Protein AF-0000000074169440 (afdb_homodimer)

Organism: Brucella melitensis biotype 1 (strain ATCC 23456 / CCUG 17765 / NCTC 10094 / 16M) (NCBI:txid224914)

Sequence (564 aa):
MTNGLTTGQVPNDSRHARQLVRRQQIAETVMAEGSMRIEDLTERFGISLMTAHRDVDELVSRGLFRKSRGIVSAAPTSLIEASDLYRVTRQSEEKKLIAEAAMQFVEPGQAIFFDDSTTVLQMVPHLPGKGPLTVITNSLILMNEVRDMKDVTLLGLGGQLYNWCNAFVGGMTIHEIRRLRADVAFISIAAITDDLLFHQSPEMVETKRAMLDCAARRILLADHTKFERRALHNFGALSDFDVVIVDEKTPFAHIERMQAQGINVVVARASEKVDVIPARRRMTNGLTTGQVPNDSRHARQLVRRQQIAETVMAEGSMRIEDLTERFGISLMTAHRDVDELVSRGLFRKSRGIVSAAPTSLIEASDLYRVTRQSEEKKLIAEAAMQFVEPGQAIFFDDSTTVLQMVPHLPGKGPLTVITNSLILMNEVRDMKDVTLLGLGGQLYNWCNAFVGGMTIHEIRRLRADVAFISIAAITDDLLFHQSPEMVETKRAMLDCAARRILLADHTKFERRALHNFGALSDFDVVIVDEKTPFAHIERMQAQGINVVVARASEKVDVIPARRR

InterPro domains:
  IPR001034 DeoR-type HTH domain [PF08220] (22-71)
  IPR001034 DeoR-type HTH domain [PS51000] (19-74)
  IPR001034 DeoR-type HTH domain [SM00420] (22-74)
  IPR014036 DeoR-like transcriptional repressor, C-terminal sensor domain [PF00455] (91-248)
  IPR018356 Transcription regulator, HTH DeoR-type, conserved site [PS00894] (22-56)
  IPR036390 Winged helix DNA-binding domain superfamily [SSF46785] (22-79)
  IPR037171 NagB/RpiA transferase-like [SSF100950] (91-249)
  IPR050313 Carbohydrate Metabolism HTH-type Transcriptional Regulators [PTHR30363] (21-267)

Solvent-accessible surface area (backbone atoms only — not comparable to full-atom values): 29515 Å² total; per-residue (Å²): 136,82,80,75,76,73,78,72,78,67,52,73,63,55,54,52,49,54,49,52,55,49,48,51,52,50,49,53,50,35,56,73,63,45,52,43,51,49,70,56,49,18,70,74,67,72,45,51,65,69,55,38,50,50,48,50,50,49,39,32,57,27,27,45,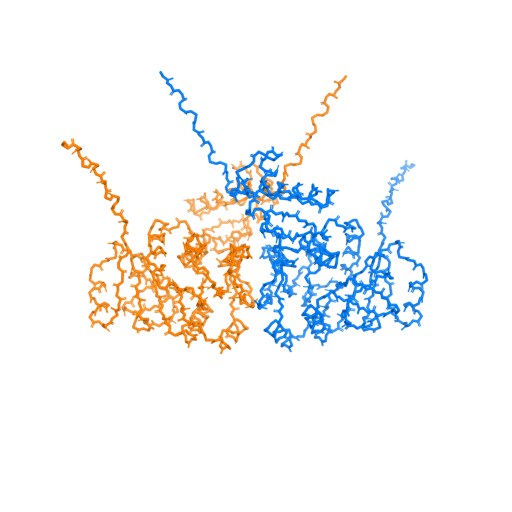31,39,78,53,94,64,30,37,28,51,32,59,64,69,44,30,70,57,8,40,80,61,42,54,71,50,64,46,68,46,29,41,37,29,21,56,56,52,49,79,76,63,54,61,71,34,35,33,38,39,46,58,38,62,44,51,52,46,32,58,86,66,47,73,87,45,47,44,32,35,44,30,32,31,15,53,62,57,48,66,72,46,64,81,41,73,55,49,45,43,34,41,42,18,20,42,54,38,58,26,50,39,24,32,36,46,72,60,22,38,53,57,40,70,74,44,77,28,52,30,22,43,37,56,71,63,12,25,44,95,65,27,32,17,25,78,43,62,54,56,32,54,41,53,45,38,46,50,76,25,25,76,36,32,34,37,48,43,51,45,78,22,54,79,28,85,49,76,30,76,56,48,45,61,82,75,29,59,32,40,34,26,25,75,77,38,57,61,69,60,53,52,53,42,44,73,72,69,34,45,71,44,71,24,64,81,76,71,74,71,74,72,67,71,74,73,82,125,136,82,79,74,78,74,79,71,78,67,52,73,64,55,52,53,50,53,50,50,54,50,47,50,52,49,50,53,50,34,56,72,61,44,51,42,52,50,70,55,48,19,71,74,65,72,45,52,66,69,54,39,51,51,49,49,51,50,38,31,56,28,28,46,33,38,79,54,95,64,29,35,27,51,33,58,66,69,44,30,70,56,7,40,80,60,41,54,71,50,64,46,66,48,30,41,37,31,21,58,54,53,49,80,75,64,54,60,70,35,33,33,38,40,46,58,36,61,47,53,52,46,32,57,86,65,47,72,86,44,47,44,31,34,44,31,33,30,15,53,63,56,48,67,70,44,62,79,42,75,56,47,45,43,34,39,42,18,19,41,56,39,59,26,50,39,24,31,38,46,71,60,23,37,53,56,40,69,74,43,78,27,52,32,23,42,37,58,70,64,11,26,44,95,64,26,31,17,25,77,42,62,53,56,32,53,43,53,43,38,45,51,75,25,24,74,36,31,36,38,48,44,50,45,79,23,54,81,29,83,49,78,29,75,55,49,43,61,82,76,30,59,30,41,34,25,26,76,76,38,59,61,69,60,53,52,52,40,44,74,70,68,36,45,72,45,71,22,64,82,77,72,76,71,74,72,70,73,75,72,80,125

pLDDT: mean 90.1, std 16.96, range [24.36, 98.94]

Foldseek 3Di:
DPPPPPPPPPPPVNVVVVLVVLLVVVLVVQAVVFKDFLVVSCVVVVHDSVSSVVSLVLCVLLQQWDDDPRMIGGHPPQSLLLAQVNPLPPPVVFLLLLLVVCCVVQAEPFEEEQELHSSSLSVLVVCAPRYLYEYEYQAPVSCVSCVPHPNYHYDYQDADARNNRRGHWDDSSLVVLLVAAGAEYEDEAQAAEPQWTAGQDPRSLSNVLSNLVRYPAYEYEYEQVRYPDDHDGTNGGNLSHQEYEYEPPHDPVVVVVCVVSVHHYHYRDDPPPPPPPPPPPD/DPPPPPPPPPPPVNVVVVLVVLLVVVLVVQAVVFKDQLVVSCVVVVHDSVSSVVSLVLCVLLQQWDDDPRMIGGHPPQSLLLAQVNPLPPPVVFLLLLLVVCCVVQAEPFEEEQELHSSSLSVLVVCAPRYLYEYEYQAPVSCVSCVPHPNYHYDYQDADARNNRRGHWDDSSLVVLLVAAGAEYEDEARAADPQWTAGQDPRSLSNVLSNLVRYPAYEYEYEQVRYPDDHDGTNGGNLSHQEYEYEPPHDPVVVVVCVVSVHHYHYRDDPPPPPPPPPPDD

Structure (mmCIF, N/CA/C/O backbone):
data_AF-0000000074169440-model_v1
#
loop_
_entity.id
_entity.type
_entity.pdbx_description
1 polymer 'Transcriptional regulator, deor family'
#
loop_
_atom_site.group_PDB
_atom_site.id
_atom_site.type_symbol
_atom_site.label_atom_id
_atom_site.label_alt_id
_atom_site.label_comp_id
_atom_site.label_asym_id
_atom_site.label_entity_id
_atom_site.label_seq_id
_atom_site.pdbx_PDB_ins_code
_atom_site.Cartn_x
_atom_site.Cartn_y
_atom_site.Cartn_z
_atom_site.occupancy
_atom_site.B_iso_or_equiv
_atom_site.auth_seq_id
_atom_site.auth_comp_id
_atom_site.auth_asym_id
_atom_site.auth_atom_id
_atom_site.pdbx_PDB_model_num
ATOM 1 N N . MET A 1 1 ? -3.312 -0.17 50.781 1 24.36 1 MET A N 1
ATOM 2 C CA . MET A 1 1 ? -2.244 -0.038 49.781 1 24.36 1 MET A CA 1
ATOM 3 C C . MET A 1 1 ? -2.584 -0.803 48.5 1 24.36 1 MET A C 1
ATOM 5 O O . MET A 1 1 ? -2.318 -2.002 48.406 1 24.36 1 MET A O 1
ATOM 9 N N . THR A 1 2 ? -3.754 -0.573 47.875 1 25.72 2 THR A N 1
ATOM 10 C CA . THR A 1 2 ? -4.434 -1.277 46.812 1 25.72 2 THR A CA 1
ATOM 11 C C . THR A 1 2 ? -3.643 -1.163 45.5 1 25.72 2 THR A C 1
ATOM 13 O O . THR A 1 2 ? -3.328 -0.058 45.062 1 25.72 2 THR A O 1
ATOM 16 N N . ASN A 1 3 ? -2.672 -2.115 45.25 1 27.22 3 ASN A N 1
ATOM 17 C CA . ASN A 1 3 ? -1.833 -2.289 44.062 1 27.22 3 ASN A CA 1
ATOM 18 C C . ASN A 1 3 ? -2.656 -2.246 42.781 1 27.22 3 ASN A C 1
ATOM 20 O O . ASN A 1 3 ? -3.477 -3.133 42.531 1 27.22 3 ASN A O 1
ATOM 24 N N . GLY A 1 4 ? -3.137 -1.075 42.375 1 28.36 4 GLY A N 1
ATOM 25 C CA . GLY A 1 4 ? -3.854 -0.877 41.125 1 28.36 4 GLY A CA 1
ATOM 26 C C . GLY A 1 4 ? -3.141 -1.479 39.906 1 28.36 4 GLY A C 1
ATOM 27 O O . GLY A 1 4 ? -1.995 -1.128 39.625 1 28.36 4 GLY A O 1
ATOM 28 N N . LEU A 1 5 ? -3.395 -2.771 39.531 1 27.16 5 LEU A N 1
ATOM 29 C CA . LEU A 1 5 ? -2.961 -3.512 38.344 1 27.16 5 LEU A CA 1
ATOM 30 C C . LEU A 1 5 ? -3.088 -2.654 37.094 1 27.16 5 LEU A C 1
ATOM 32 O O . LEU A 1 5 ? -4.164 -2.129 36.812 1 27.16 5 LEU A O 1
ATOM 36 N N . THR A 1 6 ? -2.031 -1.943 36.75 1 29.77 6 THR A N 1
ATOM 37 C CA . THR A 1 6 ? -1.865 -1.216 35.5 1 29.77 6 THR A CA 1
ATOM 38 C C . THR A 1 6 ? -2.264 -2.086 34.312 1 29.77 6 THR A C 1
ATOM 40 O O . THR A 1 6 ? -1.743 -3.191 34.156 1 29.77 6 THR A O 1
ATOM 43 N N . THR A 1 7 ? -3.529 -2.164 33.969 1 32.78 7 THR A N 1
ATOM 44 C CA . THR A 1 7 ? -4.004 -2.748 32.719 1 32.78 7 THR A CA 1
ATOM 45 C C . THR A 1 7 ? -3.029 -2.451 31.578 1 32.78 7 THR A C 1
ATOM 47 O O . THR A 1 7 ? -2.818 -1.291 31.219 1 32.78 7 THR A O 1
ATOM 50 N N . GLY A 1 8 ? -1.99 -3.143 31.438 1 31.5 8 GLY A N 1
ATOM 51 C CA . GLY A 1 8 ? -0.994 -3.1 30.375 1 31.5 8 GLY A CA 1
ATOM 52 C C . GLY A 1 8 ? -1.598 -2.943 29 1 31.5 8 GLY A C 1
ATOM 53 O O . GLY A 1 8 ? -2.48 -3.711 28.609 1 31.5 8 GLY A O 1
ATOM 54 N N . GLN A 1 9 ? -1.686 -1.794 28.453 1 32.81 9 GLN A N 1
ATOM 55 C CA . GLN A 1 9 ? -1.985 -1.507 27.062 1 32.81 9 GLN A CA 1
ATOM 56 C C . GLN A 1 9 ? -1.269 -2.484 26.125 1 32.81 9 GLN A C 1
ATOM 58 O O . GLN A 1 9 ? -0.037 -2.508 26.078 1 32.81 9 GLN A O 1
ATOM 63 N N . VAL A 1 10 ? -1.745 -3.609 25.922 1 41.59 10 VAL A N 1
ATOM 64 C CA . VAL A 1 10 ? -1.268 -4.52 24.891 1 41.59 10 VAL A CA 1
ATOM 65 C C . VAL A 1 10 ? -0.958 -3.738 23.625 1 41.59 10 VAL A C 1
ATOM 67 O O . VAL A 1 10 ? -1.789 -2.963 23.141 1 41.59 10 VAL A O 1
ATOM 70 N N . PRO A 1 11 ? 0.157 -3.695 23.188 1 45.38 11 PRO A N 1
ATOM 71 C CA . PRO A 1 11 ? 0.513 -2.922 22 1 45.38 11 PRO A CA 1
ATOM 72 C C . PRO A 1 11 ? -0.403 -3.211 20.812 1 45.38 11 PRO A C 1
ATOM 74 O O . PRO A 1 11 ? -0.926 -4.32 20.688 1 45.38 11 PRO A O 1
ATOM 77 N N . ASN A 1 12 ? -0.949 -2.178 20.125 1 50.19 12 ASN A N 1
ATOM 78 C CA . ASN A 1 12 ? -1.787 -2.201 18.938 1 50.19 12 ASN A CA 1
ATOM 79 C C . ASN A 1 12 ? -1.446 -3.383 18.031 1 50.19 12 ASN A C 1
ATOM 81 O O . ASN A 1 12 ? -2.34 -4.012 17.469 1 50.19 12 ASN A O 1
ATOM 85 N N . ASP A 1 13 ? -0.15 -3.742 18.125 1 53.09 13 ASP A N 1
ATOM 86 C CA . ASP A 1 13 ? 0.312 -4.852 17.297 1 53.09 13 ASP A CA 1
ATOM 87 C C . ASP A 1 13 ? -0.168 -6.191 17.859 1 53.09 13 ASP A C 1
ATOM 89 O O . ASP A 1 13 ? -0.561 -7.078 17.094 1 53.09 13 ASP A O 1
ATOM 93 N N . SER A 1 14 ? -0.195 -6.32 19.156 1 60.66 14 SER A N 1
ATOM 94 C CA . SER A 1 14 ? -0.654 -7.559 19.766 1 60.66 14 SER A CA 1
ATOM 95 C C . SER A 1 14 ? -2.154 -7.75 19.578 1 60.66 14 SER A C 1
ATOM 97 O O . SER A 1 14 ? -2.615 -8.859 19.312 1 60.66 14 SER A O 1
ATOM 99 N N . ARG A 1 15 ? -2.848 -6.691 19.609 1 65 15 ARG A N 1
ATOM 100 C CA . ARG A 1 15 ? -4.289 -6.734 19.391 1 65 15 ARG A CA 1
ATOM 101 C C . ARG A 1 15 ? -4.621 -7.137 17.969 1 65 15 ARG A C 1
ATOM 103 O O . ARG A 1 15 ? -5.516 -7.953 17.734 1 65 15 ARG A O 1
ATOM 110 N N . HIS A 1 16 ? -3.848 -6.574 17.047 1 70 16 HIS A N 1
ATOM 111 C CA . HIS A 1 16 ? -4.047 -6.898 15.641 1 70 16 HIS A CA 1
ATOM 112 C C . HIS A 1 16 ? -3.734 -8.367 15.367 1 70 16 HIS A C 1
ATOM 114 O O . HIS A 1 16 ? -4.457 -9.031 14.609 1 70 16 HIS A O 1
ATOM 120 N N . ALA A 1 17 ? -2.758 -8.797 16.062 1 69.25 17 ALA A N 1
ATOM 121 C CA . ALA A 1 17 ? -2.387 -10.195 15.898 1 69.25 17 ALA A CA 1
ATOM 122 C C . ALA A 1 17 ? -3.465 -11.125 16.453 1 69.25 17 ALA A C 1
ATOM 124 O O . ALA A 1 17 ? -3.805 -12.133 15.844 1 69.25 17 ALA A O 1
ATOM 125 N N . ARG A 1 18 ? -3.98 -10.82 17.594 1 74.75 18 ARG A N 1
ATOM 126 C CA . ARG A 1 18 ? -5.035 -11.625 18.203 1 74.75 18 ARG A CA 1
ATOM 127 C C . ARG A 1 18 ? -6.293 -11.617 17.344 1 74.75 18 ARG A C 1
ATOM 129 O O . ARG A 1 18 ? -6.961 -12.648 17.203 1 74.75 18 ARG A O 1
ATOM 136 N N . GLN A 1 19 ? -6.504 -10.555 16.734 1 85.88 19 GLN A N 1
ATOM 137 C CA . GLN A 1 19 ? -7.652 -10.414 15.844 1 85.88 19 GLN A CA 1
ATOM 138 C C . GLN A 1 19 ? -7.5 -11.289 14.602 1 85.88 19 GLN A C 1
ATOM 140 O O . GLN A 1 19 ? -8.453 -11.953 14.188 1 85.88 19 GLN A O 1
ATOM 145 N N . LEU A 1 20 ? -6.324 -11.359 14.133 1 82.19 20 LEU A N 1
ATOM 146 C CA . LEU A 1 20 ? -6.059 -12.148 12.938 1 82.19 20 LEU A CA 1
ATOM 147 C C . LEU A 1 20 ? -6.219 -13.641 13.227 1 82.19 20 LEU A C 1
ATOM 149 O O . LEU A 1 20 ? -6.812 -14.367 12.43 1 82.19 20 LEU A O 1
ATOM 153 N N . VAL A 1 21 ? -5.664 -14.062 14.32 1 83.88 21 VAL A N 1
ATOM 154 C CA . VAL A 1 21 ? -5.777 -15.461 14.719 1 83.88 21 VAL A CA 1
ATOM 155 C C . VAL A 1 21 ? -7.246 -15.828 14.914 1 83.88 21 VAL A C 1
ATOM 157 O O . VAL A 1 21 ? -7.703 -16.875 14.453 1 83.88 21 VAL A O 1
ATOM 160 N N . ARG A 1 22 ? -7.969 -15 15.57 1 89.62 22 ARG A N 1
ATOM 161 C CA . ARG A 1 22 ? -9.391 -15.234 15.805 1 89.62 22 ARG A CA 1
ATOM 162 C C . ARG A 1 22 ? -10.156 -15.336 14.492 1 89.62 22 ARG A C 1
ATOM 164 O O . ARG A 1 22 ? -10.969 -16.234 14.305 1 89.62 22 ARG A O 1
ATOM 171 N N . ARG A 1 23 ? -9.891 -14.461 13.602 1 90.19 23 ARG A N 1
ATOM 172 C CA . ARG A 1 23 ? -10.57 -14.469 12.312 1 90.19 23 ARG A CA 1
ATOM 173 C C . ARG A 1 23 ? -10.273 -15.75 11.539 1 90.19 23 ARG A C 1
ATOM 175 O O . ARG A 1 23 ? -11.156 -16.312 10.891 1 90.19 23 ARG A O 1
ATOM 182 N N . GLN A 1 24 ? -9.086 -16.172 11.648 1 86.81 24 GLN A N 1
ATOM 183 C CA . GLN A 1 24 ? -8.719 -17.438 11.008 1 86.81 24 GLN A CA 1
ATOM 184 C C . GLN A 1 24 ? -9.492 -18.594 11.617 1 86.81 24 GLN A C 1
ATOM 186 O O . GLN A 1 24 ? -9.969 -19.484 10.891 1 86.81 24 GLN A O 1
ATOM 191 N N . GLN A 1 25 ? -9.609 -18.609 12.883 1 90 25 GLN A N 1
ATOM 192 C CA . GLN A 1 25 ? -10.352 -19.656 13.57 1 90 25 GLN A CA 1
ATOM 193 C C . GLN A 1 25 ? -11.828 -19.625 13.211 1 90 25 GLN A C 1
ATOM 195 O O . GLN A 1 25 ? -12.461 -20.656 13.008 1 90 25 GLN A O 1
ATOM 200 N N . ILE A 1 26 ? -12.312 -18.484 13.125 1 92.94 26 ILE A N 1
ATOM 201 C CA . ILE A 1 26 ? -13.711 -18.312 12.727 1 92.94 26 ILE A CA 1
ATOM 202 C C . ILE A 1 26 ? -13.914 -18.844 11.312 1 92.94 26 ILE A C 1
ATOM 204 O O . ILE A 1 26 ? -14.867 -19.594 11.055 1 92.94 26 ILE A O 1
ATOM 208 N N . ALA A 1 27 ? -13 -18.453 10.484 1 90.94 27 ALA A N 1
ATOM 209 C CA . ALA A 1 27 ? -13.078 -18.922 9.102 1 90.94 27 ALA A CA 1
ATOM 210 C C . ALA A 1 27 ? -13.078 -20.438 9.031 1 90.94 27 ALA A C 1
ATOM 212 O O . ALA A 1 27 ? -13.93 -21.031 8.367 1 90.94 27 ALA A O 1
ATOM 213 N N . GLU A 1 28 ? -12.211 -21.047 9.719 1 88.06 28 GLU A N 1
ATOM 214 C CA . GLU A 1 28 ? -12.102 -22.5 9.719 1 88.06 28 GLU A CA 1
ATOM 215 C C . GLU A 1 28 ? -13.367 -23.141 10.273 1 88.06 28 GLU A C 1
ATOM 217 O O . GLU A 1 28 ? -13.852 -24.125 9.719 1 88.06 28 GLU A O 1
ATOM 222 N N . THR A 1 29 ? -13.859 -22.625 11.297 1 90.62 29 THR A N 1
ATOM 223 C CA . THR A 1 29 ? -15.047 -23.156 11.953 1 90.62 29 THR A CA 1
ATOM 224 C C . THR A 1 29 ? -16.266 -23.094 11.031 1 90.62 29 THR A C 1
ATOM 226 O O . THR A 1 29 ? -16.969 -24.078 10.852 1 90.62 29 THR A O 1
ATOM 229 N N . VAL A 1 30 ? -16.484 -21.953 10.461 1 91.81 30 VAL A N 1
ATOM 230 C CA . VAL A 1 30 ? -17.641 -21.75 9.594 1 91.81 30 VAL A CA 1
ATOM 231 C C . VAL A 1 30 ? -17.516 -22.641 8.352 1 91.81 30 VAL A C 1
ATOM 233 O O . VAL A 1 30 ? -18.5 -23.219 7.895 1 91.81 30 VAL A O 1
ATOM 236 N N . MET A 1 31 ? -16.344 -22.703 7.824 1 87.12 31 MET A N 1
ATOM 237 C CA . MET A 1 31 ? -16.109 -23.531 6.645 1 87.12 31 MET A CA 1
ATOM 238 C C . MET A 1 31 ? -16.359 -25 6.961 1 87.12 31 MET A C 1
ATOM 240 O O . MET A 1 31 ? -16.891 -25.734 6.129 1 87.12 31 MET A O 1
ATOM 244 N N . ALA A 1 32 ? -16 -25.406 8.109 1 88.19 32 ALA A N 1
ATOM 245 C CA . ALA A 1 32 ? -16.172 -26.797 8.531 1 88.19 32 ALA A CA 1
ATOM 246 C C . ALA A 1 32 ? -17.656 -27.109 8.781 1 88.19 32 ALA A C 1
ATOM 248 O O . ALA A 1 32 ? -18.125 -28.188 8.43 1 88.19 32 ALA A O 1
ATOM 249 N N . GLU A 1 33 ? -18.359 -26.219 9.273 1 90.25 33 GLU A N 1
ATOM 250 C CA . GLU A 1 33 ? -19.75 -26.438 9.648 1 90.25 33 GLU A CA 1
ATOM 251 C C . GLU A 1 33 ? -20.703 -26.094 8.508 1 90.25 33 GLU A C 1
ATOM 253 O O . GLU A 1 33 ? -21.859 -26.5 8.508 1 90.25 33 GLU A O 1
ATOM 258 N N . GLY A 1 34 ? -20.219 -25.344 7.609 1 88 34 GLY A N 1
ATOM 259 C CA . GLY A 1 34 ? -21.016 -24.922 6.465 1 88 34 GLY A CA 1
ATOM 260 C C . GLY A 1 34 ? -21.75 -23.609 6.691 1 88 34 GLY A C 1
ATOM 261 O O . GLY A 1 34 ? -21.797 -22.766 5.801 1 88 34 GLY A O 1
ATOM 262 N N . SER A 1 35 ? -22.438 -23.5 7.82 1 92.88 35 SER A N 1
ATOM 263 C CA . SER A 1 35 ? -23.125 -22.266 8.188 1 92.88 35 SER A CA 1
ATOM 264 C C . SER A 1 35 ? -23.297 -22.156 9.695 1 92.88 35 SER A C 1
ATOM 266 O O . SER A 1 35 ? -23.203 -23.156 10.414 1 92.88 35 SER A O 1
ATOM 268 N N . MET A 1 36 ? -23.453 -20.891 10.148 1 94.12 36 MET A N 1
ATOM 269 C CA . MET A 1 36 ? -23.656 -20.641 11.57 1 94.12 36 MET A CA 1
ATOM 270 C C . MET A 1 36 ? -24.344 -19.297 11.797 1 94.12 36 MET A C 1
ATOM 272 O O . MET A 1 36 ? -24.266 -18.406 10.945 1 94.12 36 MET A O 1
ATOM 276 N N . ARG A 1 37 ? -25.094 -19.312 12.875 1 95.12 37 ARG A N 1
ATOM 277 C CA . ARG A 1 37 ? -25.594 -18 13.312 1 95.12 37 ARG A CA 1
ATOM 278 C C . ARG A 1 37 ? -24.469 -17.141 13.867 1 95.12 37 ARG A C 1
ATOM 280 O O . ARG A 1 37 ? -23.609 -17.641 14.602 1 95.12 37 ARG A O 1
ATOM 287 N N . ILE A 1 38 ? -24.453 -15.867 13.531 1 95.56 38 ILE A N 1
ATOM 288 C CA . ILE A 1 38 ? -23.406 -14.961 13.984 1 95.56 38 ILE A CA 1
ATOM 289 C C . ILE A 1 38 ? -23.406 -14.898 15.516 1 95.56 38 ILE A C 1
ATOM 291 O O . ILE A 1 38 ? -22.344 -14.82 16.141 1 95.56 38 ILE A O 1
ATOM 295 N N . GLU A 1 39 ? -24.531 -15.008 16.094 1 94.94 39 GLU A N 1
ATOM 296 C CA . GLU A 1 39 ? -24.656 -15 17.562 1 94.94 39 GLU A CA 1
ATOM 297 C C . GLU A 1 39 ? -23.906 -16.172 18.188 1 94.94 39 GLU A C 1
ATOM 299 O O . GLU A 1 39 ? -23.359 -16.047 19.281 1 94.94 39 GLU A O 1
ATOM 304 N N . ASP A 1 40 ? -23.859 -17.234 17.516 1 95.25 40 ASP A N 1
ATOM 305 C CA . ASP A 1 40 ? -23.188 -18.422 18.016 1 95.25 40 ASP A CA 1
ATOM 306 C C . ASP A 1 40 ? -21.672 -18.219 18.094 1 95.25 40 ASP A C 1
ATOM 308 O O . ASP A 1 40 ? -21 -18.875 18.891 1 95.25 40 ASP A O 1
ATOM 312 N N . LEU A 1 41 ? -21.141 -17.375 17.266 1 94.31 41 LEU A N 1
ATOM 313 C CA . LEU A 1 41 ? -19.719 -17.078 17.281 1 94.31 41 LEU A CA 1
ATOM 314 C C . LEU A 1 41 ? -19.312 -16.406 18.578 1 94.31 41 LEU A C 1
ATOM 316 O O . LEU A 1 41 ? -18.188 -16.578 19.047 1 94.31 41 LEU A O 1
ATOM 320 N N . THR A 1 42 ? -20.25 -15.625 19.172 1 94.56 42 THR A N 1
ATOM 321 C CA . THR A 1 42 ? -19.969 -14.93 20.422 1 94.56 42 THR A CA 1
ATOM 322 C C . THR A 1 42 ? -19.672 -15.93 21.531 1 94.56 42 THR A C 1
ATOM 324 O O . THR A 1 42 ? -18.703 -15.758 22.281 1 94.56 42 THR A O 1
ATOM 327 N N . GLU A 1 43 ? -20.438 -16.922 21.609 1 92.94 43 GLU A N 1
ATOM 328 C CA . GLU A 1 43 ? -20.281 -17.938 22.641 1 92.94 43 GLU A CA 1
ATOM 329 C C . GLU A 1 43 ? -19.031 -18.797 22.359 1 92.94 43 GLU A C 1
ATOM 331 O O . GLU A 1 43 ? -18.266 -19.078 23.281 1 92.94 43 GLU A O 1
ATOM 336 N N . ARG A 1 44 ? -18.812 -19.094 21.25 1 92.88 44 ARG A N 1
ATOM 337 C CA . ARG A 1 44 ? -17.766 -20.031 20.875 1 92.88 44 ARG A CA 1
ATOM 338 C C . ARG A 1 44 ? -16.391 -19.391 21.031 1 92.88 44 ARG A C 1
ATOM 340 O O . ARG A 1 44 ? -15.414 -20.062 21.375 1 92.88 44 ARG A O 1
ATOM 347 N N . PHE A 1 45 ? -16.375 -18.141 20.703 1 94.19 45 PHE A N 1
ATOM 348 C CA . PHE A 1 45 ? -15.055 -17.516 20.672 1 94.19 45 PHE A CA 1
ATOM 349 C C . PHE A 1 45 ? -14.914 -16.484 21.797 1 94.19 45 PHE A C 1
ATOM 351 O O . PHE A 1 45 ? -13.867 -15.852 21.922 1 94.19 45 PHE A O 1
ATOM 358 N N . GLY A 1 46 ? -15.891 -16.281 22.594 1 94.06 46 GLY A N 1
ATOM 359 C CA . GLY A 1 46 ? -15.836 -15.375 23.719 1 94.06 46 GLY A CA 1
ATOM 360 C C . GLY A 1 46 ? -15.656 -13.922 23.312 1 94.06 46 GLY A C 1
ATOM 361 O O . GLY A 1 46 ? -14.836 -13.211 23.891 1 94.06 46 GLY A O 1
ATOM 362 N N . ILE A 1 47 ? -16.375 -13.555 22.266 1 94.06 47 ILE A N 1
ATOM 363 C CA . ILE A 1 47 ? -16.266 -12.18 21.766 1 94.06 47 ILE A CA 1
ATOM 364 C C . ILE A 1 47 ? -17.656 -11.523 21.781 1 94.06 47 ILE A C 1
ATOM 366 O O . ILE A 1 47 ? -18.672 -12.211 21.906 1 94.06 47 ILE A O 1
ATOM 370 N N . SER A 1 48 ? -17.672 -10.195 21.75 1 94.5 48 SER A N 1
ATOM 371 C CA . SER A 1 48 ? -18.938 -9.461 21.703 1 94.5 48 SER A CA 1
ATOM 372 C C . SER A 1 48 ? -19.625 -9.648 20.344 1 94.5 48 SER A C 1
ATOM 374 O O . SER A 1 48 ? -18.984 -10.031 19.359 1 94.5 48 SER A O 1
ATOM 376 N N . LEU A 1 49 ? -20.938 -9.375 20.359 1 94.12 49 LEU A N 1
ATOM 377 C CA . LEU A 1 49 ? -21.703 -9.445 19.109 1 94.12 49 LEU A CA 1
ATOM 378 C C . LEU A 1 49 ? -21.156 -8.461 18.078 1 94.12 49 LEU A C 1
ATOM 380 O O . LEU A 1 49 ? -21.078 -8.781 16.891 1 94.12 49 LEU A O 1
ATOM 384 N N . MET A 1 50 ? -20.812 -7.324 18.516 1 92.25 50 MET A N 1
ATOM 385 C CA . MET A 1 50 ? -20.25 -6.305 17.641 1 92.25 50 MET A CA 1
ATOM 386 C C . MET A 1 50 ? -18.938 -6.785 17.016 1 92.25 50 MET A C 1
ATOM 388 O O . MET A 1 50 ? -18.734 -6.641 15.805 1 92.25 50 MET A O 1
ATOM 392 N N . THR A 1 51 ? -18.094 -7.418 17.766 1 91.88 51 THR A N 1
ATOM 393 C CA . THR A 1 51 ? -16.828 -7.961 17.266 1 91.88 51 THR A CA 1
ATOM 394 C C . THR A 1 51 ? -17.078 -9.094 16.281 1 91.88 51 THR A C 1
ATOM 396 O O . THR A 1 51 ? -16.406 -9.18 15.242 1 91.88 51 THR A O 1
ATOM 399 N N . ALA A 1 52 ? -18.031 -9.891 16.625 1 94.25 52 ALA A N 1
ATOM 400 C CA . ALA A 1 52 ? -18.391 -10.992 15.734 1 94.25 52 ALA A CA 1
ATOM 401 C C . ALA A 1 52 ? -18.828 -10.477 14.375 1 94.25 52 ALA A C 1
ATOM 403 O O . ALA A 1 52 ? -18.375 -10.969 13.336 1 94.25 52 ALA A O 1
ATOM 404 N N . HIS A 1 53 ? -19.688 -9.5 14.391 1 92.75 53 HIS A N 1
ATOM 405 C CA . HIS A 1 53 ? -20.156 -8.914 13.141 1 92.75 53 HIS A CA 1
ATOM 406 C C . HIS A 1 53 ? -19.016 -8.305 12.359 1 92.75 53 HIS A C 1
ATOM 408 O O . HIS A 1 53 ? -18.938 -8.461 11.133 1 92.75 53 HIS A O 1
ATOM 414 N N . ARG A 1 54 ? -18.141 -7.703 13.008 1 89.75 54 ARG A N 1
ATOM 415 C CA . ARG A 1 54 ? -17 -7.07 12.352 1 89.75 54 ARG A CA 1
ATOM 416 C C . ARG A 1 54 ? -16.094 -8.109 11.695 1 89.75 54 ARG A C 1
ATOM 418 O O . ARG A 1 54 ? -15.656 -7.934 10.562 1 89.75 54 ARG A O 1
ATOM 425 N N . ASP A 1 55 ? -15.836 -9.094 12.469 1 92.25 55 ASP A N 1
ATOM 426 C CA . ASP A 1 55 ? -14.992 -10.164 11.938 1 92.25 55 ASP A CA 1
ATOM 427 C C . ASP A 1 55 ? -15.648 -10.836 10.734 1 92.25 55 ASP A C 1
ATOM 429 O O . ASP A 1 55 ? -14.992 -11.086 9.727 1 92.25 55 ASP A O 1
ATOM 433 N N . VAL A 1 56 ? -16.875 -11.07 10.875 1 93.06 56 VAL A N 1
ATOM 434 C CA . VAL A 1 56 ? -17.625 -11.711 9.789 1 93.06 56 VAL A CA 1
ATOM 435 C C . VAL A 1 56 ? -17.609 -10.805 8.562 1 93.06 56 VAL A C 1
ATOM 437 O O . VAL A 1 56 ? -17.375 -11.266 7.441 1 93.06 56 VAL A O 1
ATOM 440 N N . ASP A 1 57 ? -17.859 -9.555 8.805 1 91.88 57 ASP A N 1
ATOM 441 C CA . ASP A 1 57 ? -17.875 -8.602 7.695 1 91.88 57 ASP A CA 1
ATOM 442 C C . ASP A 1 57 ? -16.516 -8.578 6.984 1 91.88 57 ASP A C 1
ATOM 444 O O . ASP A 1 57 ? -16.453 -8.477 5.758 1 91.88 57 ASP A O 1
ATOM 448 N N . GLU A 1 58 ? -15.523 -8.672 7.723 1 90.88 58 GLU A N 1
ATOM 449 C CA . GLU A 1 58 ? -14.18 -8.734 7.148 1 90.88 58 GLU A CA 1
ATOM 450 C C . GLU A 1 58 ? -14.008 -9.977 6.281 1 90.88 58 GLU A C 1
ATOM 452 O O . GLU A 1 58 ? -13.516 -9.891 5.156 1 90.88 58 GLU A O 1
ATOM 457 N N . LEU A 1 59 ? -14.414 -11.039 6.742 1 92.56 59 LEU A N 1
ATOM 458 C CA . LEU A 1 59 ? -14.25 -12.305 6.023 1 92.56 59 LEU A CA 1
ATOM 459 C C . LEU A 1 59 ? -15.172 -12.352 4.809 1 92.56 59 LEU A C 1
ATOM 461 O O . LEU A 1 59 ? -14.836 -12.992 3.803 1 92.56 59 LEU A O 1
ATOM 465 N N . VAL A 1 60 ? -16.281 -11.625 4.883 1 91.38 60 VAL A N 1
ATOM 466 C CA . VAL A 1 60 ? -17.141 -11.461 3.717 1 91.38 60 VAL A CA 1
ATOM 467 C C . VAL A 1 60 ? -16.422 -10.617 2.662 1 91.38 60 VAL A C 1
ATOM 469 O O . VAL A 1 60 ? -16.391 -10.984 1.487 1 91.38 60 VAL A O 1
ATOM 472 N N . SER A 1 61 ? -15.812 -9.586 3.115 1 90.38 61 SER A N 1
ATOM 473 C CA . SER A 1 61 ? -15.117 -8.688 2.191 1 90.38 61 SER A CA 1
ATOM 474 C C . SER A 1 61 ? -13.945 -9.391 1.521 1 90.38 61 SER A C 1
ATOM 476 O O . SER A 1 61 ? -13.547 -9.031 0.409 1 90.38 61 SER A O 1
ATOM 478 N N . ARG A 1 62 ? -13.469 -10.406 2.145 1 91.62 62 ARG A N 1
ATOM 479 C CA . ARG A 1 62 ? -12.32 -11.156 1.628 1 91.62 62 ARG A CA 1
ATOM 480 C C . ARG A 1 62 ? -12.781 -12.305 0.736 1 91.62 62 ARG A C 1
ATOM 482 O O . ARG A 1 62 ? -11.961 -13.078 0.245 1 91.62 62 ARG A O 1
ATOM 489 N N . GLY A 1 63 ? -14.055 -12.477 0.664 1 90.94 63 GLY A N 1
ATOM 490 C CA . GLY A 1 63 ? -14.609 -13.445 -0.272 1 90.94 63 GLY A CA 1
ATOM 491 C C . GLY A 1 63 ? -14.773 -14.828 0.328 1 90.94 63 GLY A C 1
ATOM 492 O O . GLY A 1 63 ? -15.047 -15.789 -0.391 1 90.94 63 GLY A O 1
ATOM 493 N N . LEU A 1 64 ? -14.734 -14.945 1.628 1 92.12 64 LEU A N 1
ATOM 494 C CA . LEU A 1 64 ? -14.758 -16.266 2.252 1 92.12 64 LEU A CA 1
ATOM 495 C C . LEU A 1 64 ? -16.172 -16.625 2.715 1 92.12 64 LEU A C 1
ATOM 497 O O . LEU A 1 64 ? -16.531 -17.797 2.773 1 92.12 64 LEU A O 1
ATOM 501 N N . PHE A 1 65 ? -16.906 -15.539 3.055 1 93.38 65 PHE A N 1
ATOM 502 C CA . PHE A 1 65 ? -18.219 -15.781 3.662 1 93.38 65 PHE A CA 1
ATOM 503 C C . PHE A 1 65 ? -19.312 -15.039 2.906 1 93.38 65 PHE A C 1
ATOM 505 O O . PHE A 1 65 ? -19.031 -14.109 2.146 1 93.38 65 PHE A O 1
ATOM 512 N N . ARG A 1 66 ? -20.422 -15.523 3.098 1 93.19 66 ARG A N 1
ATOM 513 C CA . ARG A 1 66 ? -21.656 -14.797 2.807 1 93.19 66 ARG A CA 1
ATOM 514 C C . ARG A 1 66 ? -22.469 -14.586 4.074 1 93.19 66 ARG A C 1
ATOM 516 O O . ARG A 1 66 ? -22.516 -15.453 4.945 1 93.19 66 ARG A O 1
ATOM 523 N N . LYS A 1 67 ? -23.016 -13.398 4.125 1 92.69 67 LYS A N 1
ATOM 524 C CA . LYS A 1 67 ? -23.828 -13.023 5.285 1 92.69 67 LYS A CA 1
ATOM 525 C C . LYS A 1 67 ? -25.266 -12.727 4.883 1 92.69 67 LYS A C 1
ATOM 527 O O . LYS A 1 67 ? -25.516 -12.008 3.914 1 92.69 67 LYS A O 1
ATOM 532 N N . SER A 1 68 ? -26.219 -13.438 5.516 1 91.62 68 SER A N 1
ATOM 533 C CA . SER A 1 68 ? -27.625 -13.195 5.27 1 91.62 68 SER A CA 1
ATOM 534 C C . SER A 1 68 ? -28.453 -13.367 6.543 1 91.62 68 SER A C 1
ATOM 536 O O . SER A 1 68 ? -28.453 -14.445 7.141 1 91.62 68 SER A O 1
ATOM 538 N N . ARG A 1 69 ? -29.172 -12.336 6.926 1 91.94 69 ARG A N 1
ATOM 539 C CA . ARG A 1 69 ? -30.141 -12.383 8.023 1 91.94 69 ARG A CA 1
ATOM 540 C C . ARG A 1 69 ? -29.516 -12.992 9.273 1 91.94 69 ARG A C 1
ATOM 542 O O . ARG A 1 69 ? -30.062 -13.93 9.852 1 91.94 69 ARG A O 1
ATOM 549 N N . GLY A 1 70 ? -28.344 -12.562 9.625 1 92.25 70 GLY A N 1
ATOM 550 C CA . GLY A 1 70 ? -27.703 -12.961 10.867 1 92.25 70 GLY A CA 1
ATOM 551 C C . GLY A 1 70 ? -26.984 -14.297 10.766 1 92.25 70 GLY A C 1
ATOM 552 O O . GLY A 1 70 ? -26.391 -14.766 11.742 1 92.25 70 GLY A O 1
ATOM 553 N N . ILE A 1 71 ? -27.094 -14.914 9.57 1 94.31 71 ILE A N 1
ATOM 554 C CA . ILE A 1 71 ? -26.438 -16.188 9.328 1 94.31 71 ILE A CA 1
ATOM 555 C C . ILE A 1 71 ? -25.219 -15.984 8.43 1 94.31 71 ILE A C 1
ATOM 557 O O . ILE A 1 71 ? -25.266 -15.188 7.492 1 94.31 71 ILE A O 1
ATOM 561 N N . VAL A 1 72 ? -24.141 -16.688 8.789 1 95.5 72 VAL A N 1
ATOM 562 C CA . VAL A 1 72 ? -22.938 -16.672 7.969 1 95.5 72 VAL A CA 1
ATOM 563 C C . VAL A 1 72 ? -22.672 -18.062 7.398 1 95.5 72 VAL A C 1
ATOM 565 O O . VAL A 1 72 ? -22.859 -19.062 8.086 1 95.5 72 VAL A O 1
ATOM 568 N N . SER A 1 73 ? -22.344 -18.094 6.137 1 94.38 73 SER A N 1
ATOM 569 C CA . SER A 1 73 ? -22.016 -19.328 5.461 1 94.38 73 SER A CA 1
ATOM 570 C C . SER A 1 73 ? -20.797 -19.172 4.551 1 94.38 73 SER A C 1
ATOM 572 O O . SER A 1 73 ? -20.375 -18.047 4.27 1 94.38 73 SER A O 1
ATOM 574 N N . ALA A 1 74 ? -20.219 -20.312 4.195 1 91.06 74 ALA A N 1
ATOM 575 C CA . ALA A 1 74 ? -19.125 -20.266 3.236 1 91.06 74 ALA A CA 1
ATOM 576 C C . ALA A 1 74 ? -19.578 -19.688 1.901 1 91.06 74 ALA A C 1
ATOM 578 O O . ALA A 1 74 ? -20.688 -19.969 1.447 1 91.06 74 ALA A O 1
ATOM 579 N N . ALA A 1 75 ? -18.781 -18.844 1.334 1 90.44 75 ALA A N 1
ATOM 580 C CA . ALA A 1 75 ? -19.031 -18.328 -0.008 1 90.44 75 ALA A CA 1
ATOM 581 C C . ALA A 1 75 ? -18.922 -19.438 -1.05 1 90.44 75 ALA A C 1
ATOM 583 O O . ALA A 1 75 ? -18.484 -20.531 -0.745 1 90.44 75 ALA A O 1
ATOM 584 N N . PRO A 1 76 ? -19.453 -19.141 -2.252 1 86.38 76 PRO A N 1
ATOM 585 C CA . PRO A 1 76 ? -19.219 -20.109 -3.336 1 86.38 76 PRO A CA 1
ATOM 586 C C . PRO A 1 76 ? -17.734 -20.406 -3.557 1 86.38 76 PRO A C 1
ATOM 588 O O . PRO A 1 76 ? -16.891 -19.531 -3.367 1 86.38 76 PRO A O 1
ATOM 591 N N . THR A 1 77 ? -17.5 -21.594 -3.975 1 85.94 77 THR A N 1
ATOM 592 C CA . THR A 1 77 ? -16.141 -22.125 -4.105 1 85.94 77 THR A CA 1
ATOM 593 C C . THR A 1 77 ? -15.281 -21.203 -4.973 1 85.94 77 THR A C 1
ATOM 595 O O . THR A 1 77 ? -14.117 -20.953 -4.656 1 85.94 77 THR A O 1
ATOM 598 N N . SER A 1 78 ? -15.828 -20.688 -5.992 1 87.44 78 SER A N 1
ATOM 599 C CA . SER A 1 78 ? -15.07 -19.844 -6.906 1 87.44 78 SER A CA 1
ATOM 600 C C . SER A 1 78 ? -14.562 -18.594 -6.203 1 87.44 78 SER A C 1
ATOM 602 O O . SER A 1 78 ? -13.438 -18.141 -6.445 1 87.44 78 SER A O 1
ATOM 604 N N . LEU A 1 79 ? -15.359 -18.016 -5.363 1 86.94 79 LEU A N 1
ATOM 605 C CA . LEU A 1 79 ? -14.969 -16.828 -4.609 1 86.94 79 LEU A CA 1
ATOM 606 C C . LEU A 1 79 ? -13.922 -17.172 -3.555 1 86.94 79 LEU A C 1
ATOM 608 O O . LEU A 1 79 ? -12.945 -16.438 -3.389 1 86.94 79 LEU A O 1
ATOM 612 N N . ILE A 1 80 ? -14.172 -18.25 -2.945 1 87.44 80 ILE A N 1
ATOM 613 C CA . ILE A 1 80 ? -13.227 -18.688 -1.924 1 87.44 80 ILE A CA 1
ATOM 614 C C . ILE A 1 80 ? -11.859 -18.922 -2.557 1 87.44 80 ILE A C 1
ATOM 616 O O . ILE A 1 80 ? -10.844 -18.469 -2.033 1 87.44 80 ILE A O 1
ATOM 620 N N . GLU A 1 81 ? -11.852 -19.516 -3.639 1 89.56 81 GLU A N 1
ATOM 621 C CA . GLU A 1 81 ? -10.609 -19.859 -4.328 1 89.56 81 GLU A CA 1
ATOM 622 C C . GLU A 1 81 ? -9.906 -18.609 -4.855 1 89.56 81 GLU A C 1
ATOM 624 O O . GLU A 1 81 ? -8.703 -18.641 -5.125 1 89.56 81 GLU A O 1
ATOM 629 N N . ALA A 1 82 ? -10.625 -17.578 -4.957 1 90.31 82 ALA A N 1
ATOM 630 C CA . ALA A 1 82 ? -10.047 -16.312 -5.422 1 90.31 82 ALA A CA 1
ATOM 631 C C . ALA A 1 82 ? -9.391 -15.555 -4.27 1 90.31 82 ALA A C 1
ATOM 633 O O . ALA A 1 82 ? -8.531 -14.703 -4.492 1 90.31 82 ALA A O 1
ATOM 634 N N . SER A 1 83 ? -9.781 -15.852 -3.061 1 92.56 83 SER A N 1
ATOM 635 C CA . SER A 1 83 ? -9.328 -15.125 -1.882 1 92.56 83 SER A CA 1
ATOM 636 C C . SER A 1 83 ? -7.859 -15.406 -1.591 1 92.56 83 SER A C 1
ATOM 638 O O . SER A 1 83 ? -7.457 -16.562 -1.47 1 92.56 83 SER A O 1
ATOM 640 N N . ASP A 1 84 ? -7.113 -14.312 -1.435 1 92.62 84 ASP A N 1
ATOM 641 C CA . ASP A 1 84 ? -5.699 -14.492 -1.123 1 92.62 84 ASP A CA 1
ATOM 642 C C . ASP A 1 84 ? -5.516 -15.078 0.276 1 92.62 84 ASP A C 1
ATOM 644 O O . ASP A 1 84 ? -4.586 -15.852 0.513 1 92.62 84 ASP A O 1
ATOM 648 N N . LEU A 1 85 ? -6.371 -14.719 1.104 1 87.81 85 LEU A N 1
ATOM 649 C CA . LEU A 1 85 ? -6.32 -15.25 2.461 1 87.81 85 LEU A CA 1
ATOM 650 C C . LEU A 1 85 ? -6.469 -16.766 2.457 1 87.81 85 LEU A C 1
ATOM 652 O O . LEU A 1 85 ? -5.797 -17.469 3.223 1 87.81 85 LEU A O 1
ATOM 656 N N . TYR A 1 86 ? -7.312 -17.25 1.6 1 88.19 86 TYR A N 1
ATOM 657 C CA . TYR A 1 86 ? -7.516 -18.672 1.434 1 88.19 86 TYR A CA 1
ATOM 658 C C . TYR A 1 86 ? -6.312 -19.328 0.758 1 88.19 86 TYR A C 1
ATOM 660 O O . TYR A 1 86 ? -5.832 -20.375 1.202 1 88.19 86 TYR A O 1
ATOM 668 N N . ARG A 1 87 ? -5.703 -18.672 -0.124 1 93.31 87 ARG A N 1
ATOM 669 C CA . ARG A 1 87 ? -4.699 -19.266 -0.999 1 93.31 87 ARG A CA 1
ATOM 670 C C . ARG A 1 87 ? -3.311 -19.188 -0.371 1 93.31 87 ARG A C 1
ATOM 672 O O . ARG A 1 87 ? -2.443 -20.016 -0.662 1 93.31 87 ARG A O 1
ATOM 679 N N . VAL A 1 88 ? -3.104 -18.281 0.452 1 91.69 88 VAL A N 1
ATOM 680 C CA . VAL A 1 88 ? -1.763 -18 0.949 1 91.69 88 VAL A CA 1
ATOM 681 C C . VAL A 1 88 ? -1.215 -19.203 1.695 1 91.69 88 VAL A C 1
ATOM 683 O O . VAL A 1 88 ? -0.012 -19.469 1.658 1 91.69 88 VAL A O 1
ATOM 686 N N . THR A 1 89 ? -2.047 -20.016 2.275 1 89.56 89 THR A N 1
ATOM 687 C CA . THR A 1 89 ? -1.589 -21.156 3.08 1 89.56 89 THR A CA 1
ATOM 688 C C . THR A 1 89 ? -1.725 -22.453 2.307 1 89.56 89 THR A C 1
ATOM 690 O O . THR A 1 89 ? -1.346 -23.516 2.805 1 89.56 89 THR A O 1
ATOM 693 N N . ARG A 1 90 ? -2.289 -22.391 1.153 1 92.69 90 ARG A N 1
ATOM 694 C CA . ARG A 1 90 ? -2.459 -23.594 0.33 1 92.69 90 ARG A CA 1
ATOM 695 C C . ARG A 1 90 ? -1.226 -23.844 -0.529 1 92.69 90 ARG A C 1
ATOM 697 O O . ARG A 1 90 ? -0.65 -22.906 -1.09 1 92.69 90 ARG A O 1
ATOM 704 N N . GLN A 1 91 ? -0.76 -25.141 -0.582 1 96.56 91 GLN A N 1
ATOM 705 C CA . GLN A 1 91 ? 0.389 -25.562 -1.373 1 96.56 91 GLN A CA 1
ATOM 706 C C . GLN A 1 91 ? 1.623 -24.734 -1.044 1 96.56 91 GLN A C 1
ATOM 708 O O . GLN A 1 91 ? 2.371 -24.344 -1.941 1 96.56 91 GLN A O 1
ATOM 713 N N . SER A 1 92 ? 1.789 -24.469 0.2 1 96.69 92 SER A N 1
ATOM 714 C CA . SER A 1 92 ? 2.842 -23.562 0.652 1 96.69 92 SER A CA 1
ATOM 715 C C . SER A 1 92 ? 4.219 -24.078 0.251 1 96.69 92 SER A C 1
ATOM 717 O O . SER A 1 92 ? 5.051 -23.312 -0.25 1 96.69 92 SER A O 1
ATOM 719 N N . GLU A 1 93 ? 4.445 -25.344 0.429 1 97.12 93 GLU A N 1
ATOM 720 C CA . GLU A 1 93 ? 5.746 -25.922 0.098 1 97.12 93 GLU A CA 1
ATOM 721 C C . GLU A 1 93 ? 6.016 -25.844 -1.402 1 97.12 93 GLU A C 1
ATOM 723 O O . GLU A 1 93 ? 7.109 -25.484 -1.826 1 97.12 93 GLU A O 1
ATOM 728 N N . GLU A 1 94 ? 5.023 -26.219 -2.139 1 98.06 94 GLU A N 1
ATOM 729 C CA . GLU A 1 94 ? 5.145 -26.141 -3.592 1 98.06 94 GLU A CA 1
ATOM 730 C C . GLU A 1 94 ? 5.434 -24.719 -4.047 1 98.06 94 GLU A C 1
ATOM 732 O O . GLU A 1 94 ? 6.312 -24.5 -4.883 1 98.06 94 GLU A O 1
ATOM 737 N N . LYS A 1 95 ? 4.68 -23.734 -3.469 1 98.56 95 LYS A N 1
ATOM 738 C CA . LYS A 1 95 ? 4.875 -22.344 -3.838 1 98.56 95 LYS A CA 1
ATOM 739 C C . LYS A 1 95 ? 6.289 -21.875 -3.5 1 98.56 95 LYS A C 1
ATOM 741 O O . LYS A 1 95 ? 6.914 -21.141 -4.277 1 98.56 95 LYS A O 1
ATOM 746 N N . LYS A 1 96 ? 6.789 -22.297 -2.402 1 98.31 96 LYS A N 1
ATOM 747 C CA . LYS A 1 96 ? 8.133 -21.906 -1.983 1 98.31 96 LYS A CA 1
ATOM 748 C C . LYS A 1 96 ? 9.188 -22.453 -2.943 1 98.31 96 LYS A C 1
ATOM 750 O O . LYS A 1 96 ? 10.109 -21.734 -3.334 1 98.31 96 LYS A O 1
ATOM 755 N N . LEU A 1 97 ? 9.078 -23.703 -3.291 1 98.31 97 LEU A N 1
ATOM 756 C CA . LEU A 1 97 ? 10.023 -24.312 -4.215 1 98.31 97 LEU A CA 1
ATOM 757 C C . LEU A 1 97 ? 9.977 -23.641 -5.578 1 98.31 97 LEU A C 1
ATOM 759 O O . LEU A 1 97 ? 11.016 -23.375 -6.188 1 98.31 97 LEU A O 1
ATOM 763 N N . ILE A 1 98 ? 8.812 -23.375 -6.016 1 98.75 98 ILE A N 1
ATOM 764 C CA . ILE A 1 98 ? 8.625 -22.703 -7.297 1 98.75 98 ILE A CA 1
ATOM 765 C C . ILE A 1 98 ? 9.258 -21.328 -7.254 1 98.75 98 ILE A C 1
ATOM 767 O O . ILE A 1 98 ? 9.953 -20.922 -8.188 1 98.75 98 ILE A O 1
ATOM 771 N N . ALA A 1 99 ? 9.008 -20.609 -6.199 1 98.75 99 ALA A N 1
ATOM 772 C CA . ALA A 1 99 ? 9.578 -19.266 -6.023 1 98.75 99 ALA A CA 1
ATOM 773 C C . ALA A 1 99 ? 11.102 -19.312 -6.039 1 98.75 99 ALA A C 1
ATOM 775 O O . ALA A 1 99 ? 11.75 -18.469 -6.664 1 98.75 99 ALA A O 1
ATOM 776 N N . GLU A 1 100 ? 11.641 -20.266 -5.348 1 98.06 100 GLU A N 1
ATOM 777 C CA . GLU A 1 100 ? 13.094 -20.438 -5.332 1 98.06 100 GLU A CA 1
ATOM 778 C C . GLU A 1 100 ? 13.633 -20.688 -6.734 1 98.06 100 GLU A C 1
ATOM 780 O O . GLU A 1 100 ? 14.625 -20.078 -7.141 1 98.06 100 GLU A O 1
ATOM 785 N N . ALA A 1 101 ? 13.023 -21.547 -7.441 1 98.56 101 ALA A N 1
ATOM 786 C CA . ALA A 1 101 ? 13.43 -21.828 -8.812 1 98.56 101 ALA A CA 1
ATOM 787 C C . ALA A 1 101 ? 13.305 -20.578 -9.695 1 98.56 101 ALA A C 1
ATOM 789 O O . ALA A 1 101 ? 14.117 -20.375 -10.594 1 98.56 101 ALA A O 1
ATOM 790 N N . ALA A 1 102 ? 12.32 -19.797 -9.453 1 98.81 102 ALA A N 1
ATOM 791 C CA . ALA A 1 102 ? 12.055 -18.594 -10.242 1 98.81 102 ALA A CA 1
ATOM 792 C C . ALA A 1 102 ? 13.203 -17.594 -10.109 1 98.81 102 ALA A C 1
ATOM 794 O O . ALA A 1 102 ? 13.445 -16.797 -11.016 1 98.81 102 ALA A O 1
ATOM 795 N N . MET A 1 103 ? 13.977 -17.688 -9 1 98.56 103 MET A N 1
ATOM 796 C CA . MET A 1 103 ? 15.008 -16.703 -8.695 1 98.56 103 MET A CA 1
ATOM 797 C C . MET A 1 103 ? 16.156 -16.797 -9.703 1 98.56 103 MET A C 1
ATOM 799 O O . MET A 1 103 ? 16.938 -15.859 -9.836 1 98.56 103 MET A O 1
ATOM 803 N N . GLN A 1 104 ? 16.281 -17.891 -10.422 1 98.12 104 GLN A N 1
ATOM 804 C CA . GLN A 1 104 ? 17.328 -18.016 -11.43 1 98.12 104 GLN A CA 1
ATOM 805 C C . GLN A 1 104 ? 17.125 -17.016 -12.562 1 98.12 104 GLN A C 1
ATOM 807 O O . GLN A 1 104 ? 18.062 -16.75 -13.328 1 98.12 104 GLN A O 1
ATOM 812 N N . PHE A 1 105 ? 15.953 -16.422 -12.609 1 98.56 105 PHE A N 1
ATOM 813 C CA . PHE A 1 105 ? 15.648 -15.492 -13.688 1 98.56 105 PHE A CA 1
ATOM 814 C C . PHE A 1 105 ? 15.688 -14.055 -13.188 1 98.56 105 PHE A C 1
ATOM 816 O O . PHE A 1 105 ? 15.281 -13.133 -13.898 1 98.56 105 PHE A O 1
ATOM 823 N N . VAL A 1 106 ? 16.078 -13.797 -11.984 1 98.69 106 VAL A N 1
ATOM 824 C CA . VAL A 1 106 ? 16.219 -12.461 -11.398 1 98.69 106 VAL A CA 1
ATOM 825 C C . VAL A 1 106 ? 17.688 -12.039 -11.422 1 98.69 106 VAL A C 1
ATOM 827 O O . VAL A 1 106 ? 18.547 -12.727 -10.867 1 98.69 106 VAL A O 1
ATOM 830 N N . GLU A 1 107 ? 17.922 -10.93 -12.031 1 98.19 107 GLU A N 1
ATOM 831 C CA . GLU A 1 107 ? 19.266 -10.375 -12.148 1 98.19 107 GLU A CA 1
ATOM 832 C C . GLU A 1 107 ? 19.312 -8.922 -11.688 1 98.19 107 GLU A C 1
ATOM 834 O O . GLU A 1 107 ? 18.344 -8.18 -11.867 1 98.19 107 GLU A O 1
ATOM 839 N N . PRO A 1 108 ? 20.484 -8.586 -11.141 1 98 108 PRO A N 1
ATOM 840 C CA . PRO A 1 108 ? 20.609 -7.184 -10.734 1 98 108 PRO A CA 1
ATOM 841 C C . PRO A 1 108 ? 20.344 -6.211 -11.883 1 98 108 PRO A C 1
ATOM 843 O O . PRO A 1 108 ? 20.734 -6.473 -13.023 1 98 108 PRO A O 1
ATOM 846 N N . GLY A 1 109 ? 19.609 -5.117 -11.609 1 98.44 109 GLY A N 1
ATOM 847 C CA . GLY A 1 109 ? 19.359 -4.066 -12.586 1 98.44 109 GLY A CA 1
ATOM 848 C C . GLY A 1 109 ? 18.031 -4.211 -13.281 1 98.44 109 GLY A C 1
ATOM 849 O O . GLY A 1 109 ? 17.578 -3.295 -13.984 1 98.44 109 GLY A O 1
ATOM 850 N N . GLN A 1 110 ? 17.375 -5.297 -13 1 98.69 110 GLN A N 1
ATOM 851 C CA . GLN A 1 110 ? 16.141 -5.574 -13.734 1 98.69 110 GLN A CA 1
ATOM 852 C C . GLN A 1 110 ? 14.961 -4.805 -13.141 1 98.69 110 GLN A C 1
ATOM 854 O O . GLN A 1 110 ? 14.914 -4.574 -11.93 1 98.69 110 GLN A O 1
ATOM 859 N N . ALA A 1 111 ? 14.039 -4.379 -13.969 1 98.88 111 ALA A N 1
ATOM 860 C CA . ALA A 1 111 ? 12.672 -4.027 -13.609 1 98.88 111 ALA A CA 1
ATOM 861 C C . ALA A 1 111 ? 11.734 -5.227 -13.773 1 98.88 111 ALA A C 1
ATOM 863 O O . ALA A 1 111 ? 11.68 -5.832 -14.844 1 98.88 111 ALA A O 1
ATOM 864 N N . ILE A 1 112 ? 11.039 -5.512 -12.727 1 98.94 112 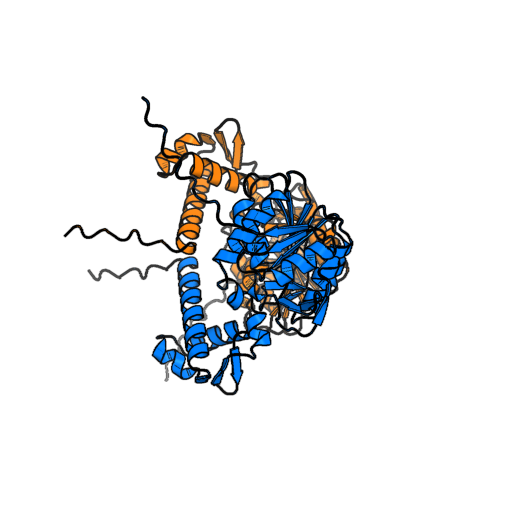ILE A N 1
ATOM 865 C CA . ILE A 1 112 ? 10.328 -6.785 -12.719 1 98.94 112 ILE A CA 1
ATOM 866 C C . ILE A 1 112 ? 8.883 -6.566 -12.289 1 98.94 112 ILE A C 1
ATOM 868 O O . ILE A 1 112 ? 8.625 -5.961 -11.242 1 98.94 112 ILE A O 1
ATOM 872 N N . PHE A 1 113 ? 7.926 -7.082 -13.109 1 98.94 113 PHE A N 1
ATOM 873 C CA . PHE A 1 113 ? 6.539 -7.199 -12.664 1 98.94 113 PHE A CA 1
ATOM 874 C C . PHE A 1 113 ? 6.367 -8.414 -11.758 1 98.94 113 PHE A C 1
ATOM 876 O O . PHE A 1 113 ? 6.727 -9.531 -12.125 1 98.94 113 PHE A O 1
ATOM 883 N N . PHE A 1 114 ? 5.883 -8.164 -10.562 1 98.94 114 PHE A N 1
ATOM 884 C CA . PHE A 1 114 ? 5.375 -9.195 -9.672 1 98.94 114 PHE A CA 1
ATOM 885 C C . PHE A 1 114 ? 3.859 -9.086 -9.531 1 98.94 114 PHE A C 1
ATOM 887 O O . PHE A 1 114 ? 3.35 -8.117 -8.969 1 98.94 114 PHE A O 1
ATOM 894 N N . ASP A 1 115 ? 3.15 -10.055 -10.023 1 98.75 115 ASP A N 1
ATOM 895 C CA . ASP A 1 115 ? 1.7 -9.922 -9.914 1 98.75 115 ASP A CA 1
ATOM 896 C C . ASP A 1 115 ? 1.231 -10.195 -8.484 1 98.75 115 ASP A C 1
ATOM 898 O O . ASP A 1 115 ? 2.049 -10.43 -7.594 1 98.75 115 ASP A O 1
ATOM 902 N N . ASP A 1 116 ? -0.01 -10.164 -8.242 1 98.06 116 ASP A N 1
ATOM 903 C CA . ASP A 1 116 ? -0.621 -10.164 -6.922 1 98.06 116 ASP A CA 1
ATOM 904 C C . ASP A 1 116 ? -0.708 -11.578 -6.355 1 98.06 116 ASP A C 1
ATOM 906 O O . ASP A 1 116 ? -1.148 -11.773 -5.223 1 98.06 116 ASP A O 1
ATOM 910 N N . SER A 1 117 ? -0.225 -12.594 -6.953 1 98.19 117 SER A N 1
ATOM 911 C CA . SER A 1 117 ? -0.517 -13.977 -6.59 1 98.19 117 SER A CA 1
ATOM 912 C C . SER A 1 117 ? 0.248 -14.391 -5.34 1 98.19 117 SER A C 1
ATOM 914 O O . SER A 1 117 ? 1.346 -13.891 -5.082 1 98.19 117 SER A O 1
ATOM 916 N N . THR A 1 118 ? -0.363 -15.32 -4.605 1 97.88 118 THR A N 1
ATOM 917 C CA . THR A 1 118 ? 0.262 -15.859 -3.402 1 97.88 118 THR A CA 1
ATOM 918 C C . THR A 1 118 ? 1.501 -16.672 -3.758 1 97.88 118 THR A C 1
ATOM 920 O O . THR A 1 118 ? 2.395 -16.859 -2.928 1 97.88 118 THR A O 1
ATOM 923 N N . THR A 1 119 ? 1.568 -17.203 -4.949 1 98.62 119 THR A N 1
ATOM 924 C CA . THR A 1 119 ? 2.752 -17.938 -5.402 1 98.62 119 THR A CA 1
ATOM 925 C C . THR A 1 119 ? 3.91 -16.969 -5.648 1 98.62 119 THR A C 1
ATOM 927 O O . THR A 1 119 ? 5.023 -17.188 -5.164 1 98.62 119 THR A O 1
ATOM 930 N N . VAL A 1 120 ? 3.703 -15.898 -6.352 1 98.81 120 VAL A N 1
ATOM 931 C CA . VAL A 1 120 ? 4.723 -14.898 -6.656 1 98.81 120 VAL A CA 1
ATOM 932 C C . VAL A 1 120 ? 5.195 -14.234 -5.363 1 98.81 120 VAL A C 1
ATOM 934 O O . VAL A 1 120 ? 6.375 -13.906 -5.223 1 98.81 120 VAL A O 1
ATOM 937 N N . LEU A 1 121 ? 4.258 -14.062 -4.441 1 98.69 121 LEU A N 1
ATOM 938 C CA . LEU A 1 121 ? 4.594 -13.477 -3.148 1 98.69 121 LEU A CA 1
ATOM 939 C C . LEU A 1 121 ? 5.719 -14.258 -2.473 1 98.69 121 LEU A C 1
ATOM 941 O O . LEU A 1 121 ? 6.547 -13.68 -1.77 1 98.69 121 LEU A O 1
ATOM 945 N N . GLN A 1 122 ? 5.852 -15.531 -2.705 1 98.5 122 GLN A N 1
ATOM 946 C CA . GLN A 1 122 ? 6.852 -16.375 -2.068 1 98.5 122 GLN A CA 1
ATOM 947 C C . GLN A 1 122 ? 8.25 -16.078 -2.602 1 98.5 122 GLN A C 1
ATOM 949 O O . GLN A 1 122 ? 9.242 -16.578 -2.066 1 98.5 122 GLN A O 1
ATOM 954 N N . MET A 1 123 ? 8.383 -15.266 -3.559 1 98.69 123 MET A N 1
ATOM 955 C CA . MET A 1 123 ? 9.688 -14.883 -4.078 1 98.69 123 MET A CA 1
ATOM 956 C C . MET A 1 123 ? 10.32 -13.805 -3.201 1 98.69 123 MET A C 1
ATOM 958 O O . MET A 1 123 ? 11.547 -13.641 -3.205 1 98.69 123 MET A O 1
ATOM 962 N N . VAL A 1 124 ? 9.539 -13.094 -2.434 1 98.5 124 VAL A N 1
ATOM 963 C CA . VAL A 1 124 ? 9.945 -11.883 -1.732 1 98.5 124 VAL A CA 1
ATOM 964 C C . VAL A 1 124 ? 11.094 -12.195 -0.773 1 98.5 124 VAL A C 1
ATOM 966 O O . VAL A 1 124 ? 12.094 -11.484 -0.74 1 98.5 124 VAL A O 1
ATOM 969 N N . PRO A 1 125 ? 11.062 -13.328 -0.015 1 97.5 125 PRO A N 1
ATOM 970 C CA . PRO A 1 125 ? 12.156 -13.625 0.917 1 97.5 125 PRO A CA 1
ATOM 971 C C . PRO A 1 125 ? 13.492 -13.852 0.212 1 97.5 125 PRO A C 1
ATOM 973 O O . PRO A 1 125 ? 14.547 -13.805 0.852 1 97.5 125 PRO A O 1
ATOM 976 N N . HIS A 1 126 ? 13.5 -14.016 -1.025 1 97.69 126 HIS A N 1
ATOM 977 C CA . HIS A 1 126 ? 14.719 -14.336 -1.761 1 97.69 126 HIS A CA 1
ATOM 978 C C . HIS A 1 126 ? 15.281 -13.102 -2.453 1 97.69 126 HIS A C 1
ATOM 980 O O . HIS A 1 126 ? 16.344 -13.156 -3.062 1 97.69 126 HIS A O 1
ATOM 986 N N . LEU A 1 127 ? 14.609 -11.961 -2.344 1 97.81 127 LEU A N 1
ATOM 987 C CA . LEU A 1 127 ? 14.984 -10.766 -3.082 1 97.81 127 LEU A CA 1
ATOM 988 C C . LEU A 1 127 ? 16.172 -10.07 -2.424 1 97.81 127 LEU A C 1
ATOM 990 O O . LEU A 1 127 ? 17 -9.469 -3.109 1 97.81 127 LEU A O 1
ATOM 994 N N . PRO A 1 128 ? 16.281 -10.164 -1.079 1 94.19 128 PRO A N 1
ATOM 995 C CA . PRO A 1 128 ? 17.438 -9.508 -0.467 1 94.19 128 PRO A CA 1
ATOM 996 C C . PRO A 1 128 ? 18.766 -9.992 -1.056 1 94.19 128 PRO A C 1
ATOM 998 O O . PRO A 1 128 ? 18.953 -11.195 -1.232 1 94.19 128 PRO A O 1
ATOM 1001 N N . GLY A 1 129 ? 19.609 -9.039 -1.374 1 93 129 GLY A N 1
ATOM 1002 C CA . GLY A 1 129 ? 20.922 -9.359 -1.912 1 93 129 GLY A CA 1
ATOM 1003 C C . GLY A 1 129 ? 20.938 -9.477 -3.424 1 93 129 GLY A C 1
ATOM 1004 O O . GLY A 1 129 ? 22 -9.688 -4.027 1 93 129 GLY A O 1
ATOM 1005 N N . LYS A 1 130 ? 19.828 -9.297 -4.074 1 95.38 130 LYS A N 1
ATOM 1006 C CA . LYS A 1 130 ? 19.75 -9.43 -5.523 1 95.38 130 LYS A CA 1
ATOM 1007 C C . LYS A 1 130 ? 19.766 -8.062 -6.203 1 95.38 130 LYS A C 1
ATOM 1009 O O . LYS A 1 130 ? 19.797 -7.977 -7.434 1 95.38 130 LYS A O 1
ATOM 1014 N N . GLY A 1 131 ? 19.859 -7.094 -5.398 1 93 131 GLY A N 1
ATOM 1015 C CA . GLY A 1 131 ? 19.75 -5.742 -5.926 1 93 131 GLY A CA 1
ATOM 1016 C C . GLY A 1 131 ? 20.969 -5.316 -6.723 1 93 131 GLY A C 1
ATOM 1017 O O . GLY A 1 131 ? 22 -6 -6.719 1 93 131 GLY A O 1
ATOM 1018 N N . PRO A 1 132 ? 20.75 -4.195 -7.473 1 97.75 132 PRO A N 1
ATOM 1019 C CA . PRO A 1 132 ? 19.594 -3.303 -7.508 1 97.75 132 PRO A CA 1
ATOM 1020 C C . PRO A 1 132 ? 18.438 -3.867 -8.336 1 97.75 132 PRO A C 1
ATOM 1022 O O . PRO A 1 132 ? 18.672 -4.496 -9.375 1 97.75 132 PRO A O 1
ATOM 1025 N N . LEU A 1 133 ? 17.234 -3.715 -7.852 1 98.44 133 LEU A N 1
ATOM 1026 C CA . LEU A 1 133 ? 16.031 -4.156 -8.547 1 98.44 133 LEU A CA 1
ATOM 1027 C C . LEU A 1 133 ? 14.953 -3.074 -8.508 1 98.44 133 LEU A C 1
ATOM 1029 O O . LEU A 1 133 ? 14.891 -2.291 -7.559 1 98.44 133 LEU A O 1
ATOM 1033 N N . THR A 1 134 ? 14.203 -2.971 -9.562 1 98.69 134 THR A N 1
ATOM 1034 C CA . THR A 1 134 ? 12.93 -2.271 -9.531 1 98.69 134 THR A CA 1
ATOM 1035 C C . THR A 1 134 ? 11.766 -3.266 -9.469 1 98.69 134 THR A C 1
ATOM 1037 O O . THR A 1 134 ? 11.555 -4.039 -10.398 1 98.69 134 THR A O 1
ATOM 1040 N N . VAL A 1 135 ? 11.141 -3.205 -8.344 1 98.88 135 VAL A N 1
ATOM 1041 C CA . VAL A 1 135 ? 9.969 -4.059 -8.141 1 98.88 135 VAL A CA 1
ATOM 1042 C C . VAL A 1 135 ? 8.703 -3.299 -8.531 1 98.88 135 VAL A C 1
ATOM 1044 O O . VAL A 1 135 ? 8.43 -2.223 -7.996 1 98.88 135 VAL A O 1
ATOM 1047 N N . ILE A 1 136 ? 7.953 -3.859 -9.477 1 98.94 136 ILE A N 1
ATOM 1048 C CA . ILE A 1 136 ? 6.691 -3.289 -9.93 1 98.94 136 ILE A CA 1
ATOM 1049 C C . ILE A 1 136 ? 5.539 -4.223 -9.562 1 98.94 136 ILE A C 1
ATOM 1051 O O . ILE A 1 136 ? 5.527 -5.391 -9.961 1 98.94 136 ILE A O 1
ATOM 1055 N N . THR A 1 137 ? 4.547 -3.73 -8.82 1 98.88 137 THR A N 1
ATOM 1056 C CA . THR A 1 137 ? 3.504 -4.652 -8.383 1 98.88 137 THR A CA 1
ATOM 1057 C C . THR A 1 137 ? 2.201 -3.904 -8.117 1 98.88 137 THR A C 1
ATOM 1059 O O . THR A 1 137 ? 2.215 -2.715 -7.793 1 98.88 137 THR A O 1
ATOM 1062 N N . ASN A 1 138 ? 1.118 -4.625 -8.305 1 98.69 138 ASN A N 1
ATOM 1063 C CA . ASN A 1 138 ? -0.202 -4.125 -7.945 1 98.69 138 ASN A CA 1
ATOM 1064 C C . ASN A 1 138 ? -0.675 -4.699 -6.613 1 98.69 138 ASN A C 1
ATOM 1066 O O . ASN A 1 138 ? -1.817 -4.48 -6.207 1 98.69 138 ASN A O 1
ATOM 1070 N N . SER A 1 139 ? 0.144 -5.477 -5.953 1 98.56 139 SER A N 1
ATOM 1071 C CA . SER A 1 139 ? -0.189 -6.125 -4.691 1 98.56 139 SER A CA 1
ATOM 1072 C C . SER A 1 139 ? 0.169 -5.234 -3.504 1 98.56 139 SER A C 1
ATOM 1074 O O . SER A 1 139 ? 1.344 -4.941 -3.273 1 98.56 139 SER A O 1
ATOM 1076 N N . LEU A 1 140 ? -0.828 -4.906 -2.771 1 98.25 140 LEU A N 1
ATOM 1077 C CA . LEU A 1 140 ? -0.582 -4.121 -1.566 1 98.25 140 LEU A CA 1
ATOM 1078 C C . LEU A 1 140 ? 0.264 -4.906 -0.571 1 98.25 140 LEU A C 1
ATOM 1080 O O . LEU A 1 140 ? 1.134 -4.34 0.095 1 98.25 140 LEU A O 1
ATOM 1084 N N . ILE A 1 141 ? 0.04 -6.156 -0.462 1 96.81 141 ILE A N 1
ATOM 1085 C CA . ILE A 1 141 ? 0.802 -7.02 0.437 1 96.81 141 ILE A CA 1
ATOM 1086 C C . ILE A 1 141 ? 2.273 -7.012 0.031 1 96.81 141 ILE A C 1
ATOM 1088 O O . ILE A 1 141 ? 3.156 -6.824 0.873 1 96.81 141 ILE A O 1
ATOM 1092 N N . LEU A 1 142 ? 2.492 -7.184 -1.236 1 98.19 142 LEU A N 1
ATOM 1093 C CA . LEU A 1 142 ? 3.869 -7.223 -1.719 1 98.19 142 LEU A CA 1
ATOM 1094 C C . LEU A 1 142 ? 4.547 -5.867 -1.538 1 98.19 142 LEU A C 1
ATOM 1096 O O . LEU A 1 142 ? 5.727 -5.801 -1.188 1 98.19 142 LEU A O 1
ATOM 1100 N N . MET A 1 143 ? 3.818 -4.773 -1.742 1 98.38 143 MET A N 1
ATOM 1101 C CA . MET A 1 143 ? 4.355 -3.441 -1.493 1 98.38 143 MET A CA 1
ATOM 1102 C C . MET A 1 143 ? 4.867 -3.318 -0.061 1 98.38 143 MET A C 1
ATOM 1104 O O . MET A 1 143 ? 5.98 -2.844 0.166 1 98.38 143 MET A O 1
ATOM 1108 N N . ASN A 1 144 ? 4.07 -3.777 0.819 1 95.88 144 ASN A N 1
ATOM 1109 C CA . ASN A 1 144 ? 4.426 -3.684 2.23 1 95.88 144 ASN A CA 1
ATOM 1110 C C . ASN A 1 144 ? 5.645 -4.547 2.559 1 95.88 144 ASN A C 1
ATOM 1112 O O . ASN A 1 144 ? 6.469 -4.168 3.393 1 95.88 144 ASN A O 1
ATOM 1116 N N . GLU A 1 145 ? 5.754 -5.66 1.922 1 95.69 145 GLU A N 1
ATOM 1117 C CA . GLU A 1 145 ? 6.844 -6.59 2.203 1 95.69 145 GLU A CA 1
ATOM 1118 C C . GLU A 1 145 ? 8.172 -6.062 1.672 1 95.69 145 GLU A C 1
ATOM 1120 O O . GLU A 1 145 ? 9.227 -6.332 2.248 1 95.69 145 GLU A O 1
ATOM 1125 N N . VAL A 1 146 ? 8.125 -5.238 0.636 1 96.75 146 VAL A N 1
ATOM 1126 C CA . VAL A 1 146 ? 9.398 -4.918 -0.011 1 96.75 146 VAL A CA 1
ATOM 1127 C C . VAL A 1 146 ? 9.766 -3.463 0.279 1 96.75 146 VAL A C 1
ATOM 1129 O O . VAL A 1 146 ? 10.875 -3.021 -0.049 1 96.75 146 VAL A O 1
ATOM 1132 N N . ARG A 1 147 ? 8.938 -2.695 0.857 1 93.06 147 ARG A N 1
ATOM 1133 C CA . ARG A 1 147 ? 9.062 -1.246 0.971 1 93.06 147 ARG A CA 1
ATOM 1134 C C . ARG A 1 147 ? 10.375 -0.862 1.641 1 93.06 147 ARG A C 1
ATOM 1136 O O . ARG A 1 147 ? 10.977 0.157 1.297 1 93.06 147 ARG A O 1
ATOM 1143 N N . ASP A 1 148 ? 10.93 -1.729 2.523 1 89 148 ASP A N 1
ATOM 1144 C CA . ASP A 1 148 ? 12.125 -1.367 3.285 1 89 148 ASP A CA 1
ATOM 1145 C C . ASP A 1 148 ? 13.344 -2.141 2.795 1 89 148 ASP A C 1
ATOM 1147 O O . ASP A 1 148 ? 14.398 -2.109 3.428 1 89 148 ASP A O 1
ATOM 1151 N N . MET A 1 149 ? 13.203 -2.828 1.727 1 92.62 149 MET A N 1
ATOM 1152 C CA . MET A 1 149 ? 14.289 -3.68 1.264 1 92.62 149 MET A CA 1
ATOM 1153 C C . MET A 1 149 ? 15.406 -2.846 0.641 1 92.62 149 MET A C 1
ATOM 1155 O O . MET A 1 149 ? 15.148 -1.987 -0.204 1 92.62 149 MET A O 1
ATOM 1159 N N . LYS A 1 150 ? 16.594 -3.131 1.088 1 90 150 LYS A N 1
ATOM 1160 C CA . LYS A 1 150 ? 17.766 -2.439 0.561 1 90 150 LYS A CA 1
ATOM 1161 C C . LYS A 1 150 ? 17.938 -2.709 -0.932 1 90 150 LYS A C 1
ATOM 1163 O O . LYS A 1 150 ? 17.75 -3.836 -1.392 1 90 150 LYS A O 1
ATOM 1168 N N . ASP A 1 151 ? 18.297 -1.667 -1.673 1 93.94 151 ASP A N 1
ATOM 1169 C CA . ASP A 1 151 ? 18.641 -1.723 -3.09 1 93.94 151 ASP A CA 1
ATOM 1170 C C . ASP A 1 151 ? 17.438 -2.141 -3.932 1 93.94 151 ASP A C 1
ATOM 1172 O O . ASP A 1 151 ? 17.594 -2.74 -4.996 1 93.94 151 ASP A O 1
ATOM 1176 N N . VAL A 1 152 ? 16.234 -1.925 -3.383 1 96.56 152 VAL A N 1
ATOM 1177 C CA . VAL A 1 152 ? 15 -2.17 -4.133 1 96.56 152 VAL A CA 1
ATOM 1178 C C . VAL A 1 152 ? 14.234 -0.861 -4.312 1 96.56 152 VAL A C 1
ATOM 1180 O O . VAL A 1 152 ? 13.984 -0.145 -3.344 1 96.56 152 VAL A O 1
ATOM 1183 N N . THR A 1 153 ? 14.008 -0.502 -5.531 1 97.56 153 THR A N 1
ATOM 1184 C CA . THR A 1 153 ? 13.062 0.559 -5.859 1 97.56 153 THR A CA 1
ATOM 1185 C C . THR A 1 153 ? 11.664 -0.011 -6.078 1 97.56 153 THR A C 1
ATOM 1187 O O . THR A 1 153 ? 11.477 -0.926 -6.883 1 97.56 153 THR A O 1
ATOM 1190 N N . LEU A 1 154 ? 10.711 0.475 -5.312 1 98.38 154 LEU A N 1
ATOM 1191 C CA . LEU A 1 154 ? 9.344 -0.004 -5.453 1 98.38 154 LEU A CA 1
ATOM 1192 C C . LEU A 1 154 ? 8.516 0.951 -6.305 1 98.38 154 LEU A C 1
ATOM 1194 O O . LEU A 1 154 ? 8.398 2.135 -5.984 1 98.38 154 LEU A O 1
ATOM 1198 N N . LEU A 1 155 ? 8.023 0.455 -7.387 1 98.56 155 LEU A N 1
ATOM 1199 C CA . LEU A 1 155 ? 6.996 1.105 -8.188 1 98.56 155 LEU A CA 1
ATOM 1200 C C . LEU A 1 155 ? 5.637 0.444 -7.973 1 98.56 155 LEU A C 1
ATOM 1202 O O . LEU A 1 155 ? 5.371 -0.628 -8.523 1 98.56 155 LEU A O 1
ATOM 1206 N N . GLY A 1 156 ? 4.809 1.106 -7.168 1 98.5 156 GLY A N 1
ATOM 1207 C CA . GLY A 1 156 ? 3.457 0.619 -6.953 1 98.5 156 GLY A CA 1
ATOM 1208 C C . GLY A 1 156 ? 2.502 1 -8.07 1 98.5 156 GLY A C 1
ATOM 1209 O O . GLY A 1 156 ? 2.52 2.135 -8.547 1 98.5 156 GLY A O 1
ATOM 1210 N N . LEU A 1 157 ? 1.756 -0.081 -8.328 1 97.56 157 LEU A N 1
ATOM 1211 C CA . LEU A 1 157 ? 0.691 0.19 -9.289 1 97.56 157 LEU A CA 1
ATOM 1212 C C . LEU A 1 157 ? -0.598 0.579 -8.578 1 97.56 157 LEU A C 1
ATOM 1214 O O . LEU A 1 157 ? -1.013 -0.089 -7.625 1 97.56 157 LEU A O 1
ATOM 1218 N N . GLY A 1 158 ? -1.115 1.728 -8.867 1 95.25 158 GLY A N 1
ATOM 1219 C CA . GLY A 1 158 ? -2.33 2.227 -8.25 1 95.25 158 GLY A CA 1
ATOM 1220 C C . GLY A 1 158 ? -3.596 1.705 -8.906 1 95.25 158 GLY A C 1
ATOM 1221 O O . GLY A 1 158 ? -3.543 0.775 -9.711 1 95.25 158 GLY A O 1
ATOM 1222 N N . GLY A 1 159 ? -4.707 2.203 -8.438 1 97.06 159 GLY A N 1
ATOM 1223 C CA . GLY A 1 159 ? -6.031 1.794 -8.875 1 97.06 159 GLY A CA 1
ATOM 1224 C C . GLY A 1 159 ? -6.969 1.471 -7.727 1 97.06 159 GLY A C 1
ATOM 1225 O O . GLY A 1 159 ? -6.746 1.909 -6.594 1 97.06 159 GLY A O 1
ATOM 1226 N N . GLN A 1 160 ? -8.031 0.851 -8.125 1 96.94 160 GLN A N 1
ATOM 1227 C CA . GLN A 1 160 ? -8.977 0.44 -7.098 1 96.94 160 GLN A CA 1
ATOM 1228 C C . GLN A 1 160 ? -8.523 -0.85 -6.418 1 96.94 160 GLN A C 1
ATOM 1230 O O . GLN A 1 160 ? -8.164 -1.815 -7.09 1 96.94 160 GLN A O 1
ATOM 1235 N N . LEU A 1 161 ? -8.539 -0.771 -5.059 1 97.44 161 LEU A N 1
ATOM 1236 C CA . LEU A 1 161 ? -8.156 -1.951 -4.293 1 97.44 161 LEU A CA 1
ATOM 1237 C C . LEU A 1 161 ? -9.336 -2.902 -4.121 1 97.44 161 LEU A C 1
ATOM 1239 O O . LEU A 1 161 ? -10.438 -2.471 -3.775 1 97.44 161 LEU A O 1
ATOM 1243 N N . TYR A 1 162 ? -9.055 -4.145 -4.324 1 95 162 TYR A N 1
ATOM 1244 C CA . TYR A 1 162 ? -10 -5.191 -3.965 1 95 162 TYR A CA 1
ATOM 1245 C C . TYR A 1 162 ? -9.469 -6.043 -2.818 1 95 162 TYR A C 1
ATOM 1247 O O . TYR A 1 162 ? -8.375 -6.602 -2.912 1 95 162 TYR A O 1
ATOM 1255 N N . ASN A 1 163 ? -10.25 -6.215 -1.829 1 92.31 163 ASN A N 1
ATOM 1256 C CA . ASN A 1 163 ? -9.812 -6.812 -0.573 1 92.31 163 ASN A CA 1
ATOM 1257 C C . ASN A 1 163 ? -9.609 -8.32 -0.71 1 92.31 163 ASN A C 1
ATOM 1259 O O . ASN A 1 163 ? -8.727 -8.891 -0.063 1 92.31 163 ASN A O 1
ATOM 1263 N N . TRP A 1 164 ? -10.398 -8.93 -1.543 1 90.88 164 TRP A N 1
ATOM 1264 C CA . TRP A 1 164 ? -10.305 -10.383 -1.649 1 90.88 164 TRP A CA 1
ATOM 1265 C C . TRP A 1 164 ? -8.93 -10.805 -2.152 1 90.88 164 TRP A C 1
ATOM 1267 O O . TRP A 1 164 ? -8.469 -11.906 -1.855 1 90.88 164 TRP A O 1
ATOM 1277 N N . CYS A 1 165 ? -8.25 -9.898 -2.828 1 93.44 165 CYS A N 1
ATOM 1278 C CA . CYS A 1 165 ? -6.91 -10.219 -3.318 1 93.44 165 CYS A CA 1
ATOM 1279 C C . CYS A 1 165 ? -5.887 -9.203 -2.814 1 93.44 165 CYS A C 1
ATOM 1281 O O . CYS A 1 165 ? -4.699 -9.32 -3.115 1 93.44 165 CYS A O 1
ATOM 1283 N N . ASN A 1 166 ? -6.312 -8.211 -2.133 1 95.62 166 ASN A N 1
ATOM 1284 C CA . ASN A 1 166 ? -5.453 -7.129 -1.667 1 95.62 166 ASN A CA 1
ATOM 1285 C C . ASN A 1 166 ? -4.574 -6.59 -2.789 1 95.62 166 ASN A C 1
ATOM 1287 O O . ASN A 1 166 ? -3.359 -6.457 -2.625 1 95.62 166 ASN A O 1
ATOM 1291 N N . ALA A 1 167 ? -5.188 -6.262 -3.867 1 98 167 ALA A N 1
ATOM 1292 C CA . ALA A 1 167 ? -4.457 -5.785 -5.039 1 98 167 ALA A CA 1
ATOM 1293 C C . ALA A 1 167 ? -5.258 -4.723 -5.789 1 98 167 ALA A C 1
ATOM 1295 O O . ALA A 1 167 ? -6.484 -4.68 -5.695 1 98 167 ALA A O 1
ATOM 1296 N N . PHE A 1 168 ? -4.543 -3.914 -6.426 1 98.44 168 PHE A N 1
ATOM 1297 C CA . PHE A 1 168 ? -5.129 -2.885 -7.273 1 98.44 168 PHE A CA 1
ATOM 1298 C C . PHE A 1 168 ? -5.387 -3.42 -8.68 1 98.44 168 PHE A C 1
ATOM 1300 O O . PHE A 1 168 ? -4.527 -4.082 -9.258 1 98.44 168 PHE A O 1
ATOM 1307 N N . VAL A 1 169 ? -6.59 -3.191 -9.164 1 97.25 169 VAL A N 1
ATOM 1308 C CA . VAL A 1 169 ? -6.965 -3.584 -10.516 1 97.25 169 VAL A CA 1
ATOM 1309 C C . VAL A 1 169 ? -7.809 -2.486 -11.156 1 97.25 169 VAL A C 1
ATOM 1311 O O . VAL A 1 169 ? -8.156 -1.5 -10.508 1 97.25 169 VAL A O 1
ATOM 1314 N N . GLY A 1 170 ? -8.031 -2.67 -12.523 1 95.94 170 GLY A N 1
ATOM 1315 C CA . GLY A 1 170 ? -8.891 -1.732 -13.242 1 95.94 170 GLY A CA 1
ATOM 1316 C C . GLY A 1 170 ? -8.141 -0.914 -14.273 1 95.94 170 GLY A C 1
ATOM 1317 O O . GLY A 1 170 ? -6.949 -1.134 -14.508 1 95.94 170 GLY A O 1
ATOM 1318 N N . GLY A 1 171 ? -8.922 -0.044 -14.852 1 95.62 171 GLY A N 1
ATOM 1319 C CA . GLY A 1 171 ? -8.391 0.761 -15.938 1 95.62 171 GLY A CA 1
ATOM 1320 C C . GLY A 1 171 ? -7.16 1.555 -15.547 1 95.62 171 GLY A C 1
ATOM 1321 O O . GLY A 1 171 ? -6.199 1.629 -16.312 1 95.62 171 GLY A O 1
ATOM 1322 N N . MET A 1 172 ? -7.109 2.117 -14.398 1 95.06 172 MET A N 1
ATOM 1323 C CA . MET A 1 172 ? -5.977 2.91 -13.93 1 95.06 172 MET A CA 1
ATOM 1324 C C . MET A 1 172 ? -4.727 2.049 -13.805 1 95.06 172 MET A C 1
ATOM 1326 O O . MET A 1 172 ? -3.641 2.459 -14.219 1 95.06 172 MET A O 1
ATOM 1330 N N . THR A 1 173 ? -4.871 0.934 -13.203 1 97.81 173 THR A N 1
ATOM 1331 C CA . THR A 1 173 ? -3.766 -0.004 -13.055 1 97.81 173 THR A CA 1
ATOM 1332 C C . THR A 1 173 ? -3.199 -0.395 -14.422 1 97.81 173 THR A C 1
ATOM 1334 O O . THR A 1 173 ? -1.987 -0.328 -14.633 1 97.81 173 THR A O 1
ATOM 1337 N N . ILE A 1 174 ? -4.098 -0.713 -15.32 1 98 174 ILE A N 1
ATOM 1338 C CA . ILE A 1 174 ? -3.715 -1.16 -16.656 1 98 174 ILE A CA 1
ATOM 1339 C C . ILE A 1 174 ? -3.006 -0.028 -17.391 1 98 174 ILE A C 1
ATOM 1341 O O . ILE A 1 174 ? -1.997 -0.255 -18.062 1 98 174 ILE A O 1
ATOM 1345 N N . HIS A 1 175 ? -3.521 1.114 -17.219 1 96.25 175 HIS A N 1
ATOM 1346 C CA . HIS A 1 175 ? -2.918 2.279 -17.844 1 96.25 175 HIS A CA 1
ATOM 1347 C C . HIS A 1 175 ? -1.479 2.479 -17.391 1 96.25 175 HIS A C 1
ATOM 1349 O O . HIS A 1 175 ? -0.594 2.752 -18.203 1 96.25 175 HIS A O 1
ATOM 1355 N N . GLU A 1 176 ? -1.201 2.348 -16.172 1 96.44 176 GLU A N 1
ATOM 1356 C CA . GLU A 1 176 ? 0.152 2.486 -15.641 1 96.44 176 GLU A CA 1
ATOM 1357 C C . GLU A 1 176 ? 1.072 1.397 -16.188 1 96.44 176 GLU A C 1
ATOM 1359 O O . GLU A 1 176 ? 2.219 1.671 -16.547 1 96.44 176 GLU A O 1
ATOM 1364 N N . ILE A 1 177 ? 0.54 0.225 -16.234 1 98.38 177 ILE A N 1
ATOM 1365 C CA . ILE A 1 177 ? 1.331 -0.891 -16.75 1 98.38 177 ILE A CA 1
ATOM 1366 C C . ILE A 1 177 ? 1.742 -0.617 -18.188 1 98.38 177 ILE A C 1
ATOM 1368 O O . ILE A 1 177 ? 2.902 -0.814 -18.562 1 98.38 177 ILE A O 1
ATOM 1372 N N . ARG A 1 178 ? 0.872 -0.123 -18.938 1 97.56 178 ARG A N 1
ATOM 1373 C CA . ARG A 1 178 ? 1.082 0.04 -20.375 1 97.56 178 ARG A CA 1
ATOM 1374 C C . ARG A 1 178 ? 2.094 1.146 -20.656 1 97.56 178 ARG A C 1
ATOM 1376 O O . ARG A 1 178 ? 2.592 1.267 -21.781 1 97.56 178 ARG A O 1
ATOM 1383 N N . ARG A 1 179 ? 2.443 1.858 -19.641 1 96.44 179 ARG A N 1
ATOM 1384 C CA . ARG A 1 179 ? 3.449 2.906 -19.797 1 96.44 179 ARG A CA 1
ATOM 1385 C C . ARG A 1 179 ? 4.832 2.393 -19.422 1 96.44 179 ARG A C 1
ATOM 1387 O O . ARG A 1 179 ? 5.801 3.158 -19.391 1 96.44 179 ARG A O 1
ATOM 1394 N N . LEU A 1 180 ? 4.914 1.159 -19.141 1 97.88 180 LEU A N 1
ATOM 1395 C CA . LEU A 1 180 ? 6.16 0.555 -18.688 1 97.88 180 LEU A CA 1
ATOM 1396 C C . LEU A 1 180 ? 6.602 -0.553 -19.641 1 97.88 180 LEU A C 1
ATOM 1398 O O . LEU A 1 180 ? 5.797 -1.073 -20.422 1 97.88 180 LEU A O 1
ATOM 1402 N N . ARG A 1 181 ? 7.871 -0.793 -19.641 1 98.56 181 ARG A N 1
ATOM 1403 C CA . ARG A 1 181 ? 8.477 -1.973 -20.25 1 98.56 181 ARG A CA 1
ATOM 1404 C C . ARG A 1 181 ? 9.422 -2.668 -19.266 1 98.56 181 ARG A C 1
ATOM 1406 O O . ARG A 1 181 ? 10.562 -2.24 -19.094 1 98.56 181 ARG A O 1
ATOM 1413 N N . ALA A 1 182 ? 8.984 -3.762 -18.703 1 98.75 182 ALA A N 1
ATOM 1414 C CA . ALA A 1 182 ? 9.773 -4.484 -17.719 1 98.75 182 ALA A CA 1
ATOM 1415 C C . ALA A 1 182 ? 10.648 -5.547 -18.375 1 98.75 182 ALA A C 1
ATOM 1417 O O . ALA A 1 182 ? 10.367 -5.98 -19.484 1 98.75 182 ALA A O 1
ATOM 1418 N N . ASP A 1 183 ? 11.695 -5.891 -17.641 1 98.88 183 ASP A N 1
ATOM 1419 C CA . ASP A 1 183 ? 12.57 -6.961 -18.109 1 98.88 183 ASP A CA 1
ATOM 1420 C C . ASP A 1 183 ? 11.906 -8.328 -17.969 1 98.88 183 ASP A C 1
ATOM 1422 O O . ASP A 1 183 ? 12.039 -9.188 -18.844 1 98.88 183 ASP A O 1
ATOM 1426 N N . VAL A 1 184 ? 11.211 -8.523 -16.891 1 98.88 184 VAL A N 1
ATOM 1427 C CA . VAL A 1 184 ? 10.625 -9.82 -16.578 1 98.88 184 VAL A CA 1
ATOM 1428 C C . VAL A 1 184 ? 9.266 -9.625 -15.906 1 98.88 184 VAL A C 1
ATOM 1430 O O . VAL A 1 184 ? 9.055 -8.641 -15.188 1 98.88 184 VAL A O 1
ATOM 1433 N N . ALA A 1 185 ? 8.352 -10.492 -16.219 1 98.94 185 ALA A N 1
ATOM 1434 C CA . ALA A 1 185 ? 7.098 -10.602 -15.469 1 98.94 185 ALA A CA 1
ATOM 1435 C C . ALA A 1 185 ? 6.949 -11.992 -14.859 1 98.94 185 ALA A C 1
ATOM 1437 O O . ALA A 1 185 ? 7.039 -13 -15.562 1 98.94 185 ALA A O 1
ATOM 1438 N N . PHE A 1 186 ? 6.785 -12.016 -13.547 1 98.94 186 PHE A N 1
ATOM 1439 C CA . PHE A 1 186 ? 6.387 -13.234 -12.859 1 98.94 186 PHE A CA 1
ATOM 1440 C C . PHE A 1 186 ? 4.891 -13.219 -12.555 1 98.94 186 PHE A C 1
ATOM 1442 O O . PHE A 1 186 ? 4.406 -12.344 -11.836 1 98.94 186 PHE A O 1
ATOM 1449 N N . ILE A 1 187 ? 4.211 -14.188 -13.062 1 98.81 187 ILE A N 1
ATOM 1450 C CA . ILE A 1 187 ? 2.758 -14.25 -12.984 1 98.81 187 ILE A CA 1
ATOM 1451 C C . ILE A 1 187 ? 2.318 -15.656 -12.594 1 98.81 187 ILE A C 1
ATOM 1453 O O . ILE A 1 187 ? 2.943 -16.641 -12.992 1 98.81 187 ILE A O 1
ATOM 1457 N N . SER A 1 188 ? 1.346 -15.727 -11.75 1 98.75 188 SER A N 1
ATOM 1458 C CA . SER A 1 188 ? 0.676 -17 -11.508 1 98.75 188 SER A CA 1
ATOM 1459 C C . SER A 1 188 ? -0.762 -16.969 -12.008 1 98.75 188 SER A C 1
ATOM 1461 O O . SER A 1 188 ? -1.22 -15.961 -12.547 1 98.75 188 SER A O 1
ATOM 1463 N N . ILE A 1 189 ? -1.438 -18.141 -11.891 1 98.12 189 ILE A N 1
ATOM 1464 C CA . ILE A 1 189 ? -2.76 -18.281 -12.492 1 98.12 189 ILE A CA 1
ATOM 1465 C C . ILE A 1 189 ? -3.629 -19.188 -11.609 1 98.12 189 ILE A C 1
ATOM 1467 O O . ILE A 1 189 ? -3.119 -19.891 -10.742 1 98.12 189 ILE A O 1
ATOM 1471 N N . ALA A 1 190 ? -4.922 -19.141 -11.875 1 97.62 190 ALA A N 1
ATOM 1472 C CA . ALA A 1 190 ? -5.855 -19.875 -11.023 1 97.62 190 ALA A CA 1
ATOM 1473 C C . ALA A 1 190 ? -6.148 -21.266 -11.594 1 97.62 190 ALA A C 1
ATOM 1475 O O . ALA A 1 190 ? -6.387 -22.203 -10.836 1 97.62 190 ALA A O 1
ATOM 1476 N N . ALA A 1 191 ? -6.18 -21.359 -12.945 1 98.31 191 ALA A N 1
ATOM 1477 C CA . ALA A 1 191 ? -6.613 -22.609 -13.547 1 98.31 191 ALA A CA 1
ATOM 1478 C C . ALA A 1 191 ? -6.008 -22.781 -14.938 1 98.31 191 ALA A C 1
ATOM 1480 O O . ALA A 1 191 ? -5.867 -21.812 -15.688 1 98.31 191 ALA A O 1
ATOM 1481 N N . ILE A 1 192 ? -5.703 -24 -15.219 1 98.5 192 ILE A N 1
ATOM 1482 C CA . ILE A 1 192 ? -5.203 -24.391 -16.531 1 98.5 192 ILE A CA 1
ATOM 1483 C C . ILE A 1 192 ? -6.02 -25.578 -17.062 1 98.5 192 ILE A C 1
ATOM 1485 O O . ILE A 1 192 ? -6.094 -26.625 -16.422 1 98.5 192 ILE A O 1
ATOM 1489 N N . THR A 1 193 ? -6.609 -25.391 -18.125 1 97.12 193 THR A N 1
ATOM 1490 C CA . THR A 1 193 ? -7.344 -26.453 -18.797 1 97.12 193 THR A CA 1
ATOM 1491 C C . THR A 1 193 ? -7.117 -26.375 -20.312 1 97.12 193 THR A C 1
ATOM 1493 O O . THR A 1 193 ? -7.223 -25.312 -20.922 1 97.12 193 THR A O 1
ATOM 1496 N N . ASP A 1 194 ? -6.789 -27.531 -20.906 1 95.5 194 ASP A N 1
ATOM 1497 C CA . ASP A 1 194 ? -6.555 -27.625 -22.344 1 95.5 194 ASP A CA 1
ATOM 1498 C C . ASP A 1 194 ? -5.492 -26.625 -22.812 1 95.5 194 ASP A C 1
ATOM 1500 O O . ASP A 1 194 ? -5.664 -25.953 -23.812 1 95.5 194 ASP A O 1
ATOM 1504 N N . ASP A 1 195 ? -4.461 -26.438 -21.953 1 96.75 195 ASP A N 1
ATOM 1505 C CA . ASP A 1 195 ? -3.295 -25.594 -22.203 1 96.75 195 ASP A CA 1
ATOM 1506 C C . ASP A 1 195 ? -3.678 -24.125 -22.234 1 96.75 195 ASP A C 1
ATOM 1508 O O . ASP A 1 195 ? -2.885 -23.281 -22.656 1 96.75 195 ASP A O 1
ATOM 1512 N N . LEU A 1 196 ? -4.887 -23.859 -21.781 1 97.94 196 LEU A N 1
ATOM 1513 C CA . LEU A 1 196 ? -5.355 -22.484 -21.656 1 97.94 196 LEU A CA 1
ATOM 1514 C C . LEU A 1 196 ? -5.422 -22.062 -20.188 1 97.94 196 LEU A C 1
ATOM 1516 O O . LEU A 1 196 ? -5.598 -22.906 -19.312 1 97.94 196 LEU A O 1
ATOM 1520 N N . LEU A 1 197 ? -5.223 -20.766 -19.984 1 98.62 197 LEU A N 1
ATOM 1521 C CA . LEU A 1 197 ? -5.16 -20.203 -18.641 1 98.62 197 LEU A CA 1
ATOM 1522 C C . LEU A 1 197 ? -6.445 -19.453 -18.312 1 98.62 197 LEU A C 1
ATOM 1524 O O . LEU A 1 197 ? -6.988 -18.734 -19.141 1 98.62 197 LEU A O 1
ATOM 1528 N N . PHE A 1 198 ? -6.918 -19.625 -17.031 1 98 198 PHE A N 1
ATOM 1529 C CA . PHE A 1 198 ? -8.172 -19 -16.641 1 98 198 PHE A CA 1
ATOM 1530 C C . PHE A 1 198 ? -8.062 -18.406 -15.234 1 98 198 PHE A C 1
ATOM 1532 O O . PHE A 1 198 ? -7.242 -18.859 -14.43 1 98 198 PHE A O 1
ATOM 1539 N N . HIS A 1 199 ? -8.805 -17.422 -15.008 1 97.25 199 HIS A N 1
ATOM 1540 C CA . HIS A 1 199 ? -8.953 -16.797 -13.703 1 97.25 199 HIS A CA 1
ATOM 1541 C C . HIS A 1 199 ? -10.422 -16.516 -13.383 1 97.25 199 HIS A C 1
ATOM 1543 O O . HIS A 1 199 ? -11.242 -16.391 -14.297 1 97.25 199 HIS A O 1
ATOM 1549 N N . GLN A 1 200 ? -10.758 -16.438 -12.156 1 94.31 200 GLN A N 1
ATOM 1550 C CA . GLN A 1 200 ? -12.141 -16.203 -11.742 1 94.31 200 GLN A CA 1
ATOM 1551 C C . GLN A 1 200 ? -12.57 -14.773 -12.039 1 94.31 200 GLN A C 1
ATOM 1553 O O . GLN A 1 200 ? -13.758 -14.516 -12.266 1 94.31 200 GLN A O 1
ATOM 1558 N N . SER A 1 201 ? -11.641 -13.875 -12.055 1 94.81 201 SER A N 1
ATOM 1559 C CA . SER A 1 201 ? -11.93 -12.445 -12.156 1 94.81 201 SER A CA 1
ATOM 1560 C C . SER A 1 201 ? -11.484 -11.883 -13.508 1 94.81 201 SER A C 1
ATOM 1562 O O . SER A 1 201 ? -10.297 -11.945 -13.844 1 94.81 201 SER A O 1
ATOM 1564 N N . PRO A 1 202 ? -12.406 -11.242 -14.219 1 95.31 202 PRO A N 1
ATOM 1565 C CA . PRO A 1 202 ? -11.984 -10.648 -15.484 1 95.31 202 PRO A CA 1
ATOM 1566 C C . PRO A 1 202 ? -11.031 -9.477 -15.305 1 95.31 202 PRO A C 1
ATOM 1568 O O . PRO A 1 202 ? -10.141 -9.258 -16.125 1 95.31 202 PRO A O 1
ATOM 1571 N N . GLU A 1 203 ? -11.188 -8.719 -14.211 1 94.88 203 GLU A N 1
ATOM 1572 C CA . GLU A 1 203 ? -10.297 -7.598 -13.93 1 94.88 203 GLU A CA 1
ATOM 1573 C C . GLU A 1 203 ? -8.859 -8.07 -13.711 1 94.88 203 GLU A C 1
ATOM 1575 O O . GLU A 1 203 ? -7.914 -7.43 -14.172 1 94.88 203 GLU A O 1
ATOM 1580 N N . MET A 1 204 ? -8.789 -9.133 -13.07 1 96.25 204 MET A N 1
ATOM 1581 C CA . MET A 1 204 ? -7.469 -9.703 -12.828 1 96.25 204 MET A CA 1
ATOM 1582 C C . MET A 1 204 ? -6.84 -10.188 -14.133 1 96.25 204 MET A C 1
ATOM 1584 O O . MET A 1 204 ? -5.648 -9.984 -14.367 1 96.25 204 MET A O 1
ATOM 1588 N N . VAL A 1 205 ? -7.656 -10.758 -14.945 1 97.38 205 VAL A N 1
ATOM 1589 C CA . VAL A 1 205 ? -7.184 -11.242 -16.234 1 97.38 205 VAL A CA 1
ATOM 1590 C C . VAL A 1 205 ? -6.605 -10.078 -17.047 1 97.38 205 VAL A C 1
ATOM 1592 O O . VAL A 1 205 ? -5.504 -10.18 -17.578 1 97.38 205 VAL A O 1
ATOM 1595 N N . GLU A 1 206 ? -7.297 -9.008 -17.062 1 97.81 206 GLU A N 1
ATOM 1596 C CA . GLU A 1 206 ? -6.859 -7.848 -17.828 1 97.81 206 GLU A CA 1
ATOM 1597 C C . GLU A 1 206 ? -5.559 -7.277 -17.266 1 97.81 206 GLU A C 1
ATOM 1599 O O . GLU A 1 206 ? -4.676 -6.875 -18.031 1 97.81 206 GLU A O 1
ATOM 1604 N N . THR A 1 207 ? -5.445 -7.242 -16.016 1 98.38 207 THR A N 1
ATOM 1605 C CA . THR A 1 207 ? -4.242 -6.734 -15.359 1 98.38 207 THR A CA 1
ATOM 1606 C C . THR A 1 207 ? -3.041 -7.617 -15.68 1 98.38 207 THR A C 1
ATOM 1608 O O . THR A 1 207 ? -1.988 -7.121 -16.078 1 98.38 207 THR A O 1
ATOM 1611 N N . LYS A 1 208 ? -3.215 -8.891 -15.523 1 98.56 208 LYS A N 1
ATOM 1612 C CA . LYS A 1 208 ? -2.137 -9.836 -15.797 1 98.56 208 LYS A CA 1
ATOM 1613 C C . LYS A 1 208 ? -1.746 -9.812 -17.281 1 98.56 208 LYS A C 1
ATOM 1615 O O . LYS A 1 208 ? -0.562 -9.891 -17.609 1 98.56 208 LYS A O 1
ATOM 1620 N N . ARG A 1 209 ? -2.713 -9.68 -18.125 1 98.31 209 ARG A N 1
ATOM 1621 C CA . ARG A 1 209 ? -2.434 -9.594 -19.547 1 98.31 209 ARG A CA 1
ATOM 1622 C C . ARG A 1 209 ? -1.592 -8.359 -19.859 1 98.31 209 ARG A C 1
ATOM 1624 O O . ARG A 1 209 ? -0.654 -8.43 -20.656 1 98.31 209 ARG A O 1
ATOM 1631 N N . ALA A 1 210 ? -1.94 -7.27 -19.266 1 98.69 210 ALA A N 1
ATOM 1632 C CA . ALA A 1 210 ? -1.161 -6.051 -19.469 1 98.69 210 ALA A CA 1
ATOM 1633 C C . ALA A 1 210 ? 0.289 -6.25 -19.031 1 98.69 210 ALA A C 1
ATOM 1635 O O . ALA A 1 210 ? 1.214 -5.816 -19.719 1 98.69 210 ALA A O 1
ATOM 1636 N N . MET A 1 211 ? 0.5 -6.91 -17.922 1 98.69 211 MET A N 1
ATOM 1637 C CA . MET A 1 211 ? 1.854 -7.188 -17.453 1 98.69 211 MET A CA 1
ATOM 1638 C C . MET A 1 211 ? 2.611 -8.047 -18.453 1 98.69 211 MET A C 1
ATOM 1640 O O . MET A 1 211 ? 3.775 -7.781 -18.766 1 98.69 211 MET A O 1
ATOM 1644 N N . LEU A 1 212 ? 1.928 -9.016 -18.922 1 98.44 212 LEU A N 1
ATOM 1645 C CA . LEU A 1 212 ? 2.535 -9.906 -19.906 1 98.44 212 LEU A CA 1
ATOM 1646 C C . LEU A 1 212 ? 2.957 -9.133 -21.141 1 98.44 212 LEU A C 1
ATOM 1648 O O . LEU A 1 212 ? 4.078 -9.297 -21.625 1 98.44 212 LEU A O 1
ATOM 1652 N N . ASP A 1 213 ? 2.09 -8.281 -21.609 1 98.38 213 ASP A N 1
ATOM 1653 C CA . ASP A 1 213 ? 2.297 -7.535 -22.844 1 98.38 213 ASP A CA 1
ATOM 1654 C C . ASP A 1 213 ? 3.428 -6.52 -22.703 1 98.38 213 ASP A C 1
ATOM 1656 O O . ASP A 1 213 ? 4.012 -6.078 -23.688 1 98.38 213 ASP A O 1
ATOM 1660 N N . CYS A 1 214 ? 3.777 -6.203 -21.5 1 98.75 214 CYS A N 1
ATOM 1661 C CA . CYS A 1 214 ? 4.719 -5.117 -21.266 1 98.75 214 CYS A CA 1
ATOM 1662 C C . CYS A 1 214 ? 6.008 -5.637 -20.641 1 98.75 214 CYS A C 1
ATOM 1664 O O . CYS A 1 214 ? 6.758 -4.875 -20.016 1 98.75 214 CYS A O 1
ATOM 1666 N N . ALA A 1 215 ? 6.281 -6.922 -20.75 1 98.75 215 ALA A N 1
ATOM 1667 C CA . ALA A 1 215 ? 7.512 -7.516 -20.234 1 98.75 215 ALA A CA 1
ATOM 1668 C C . ALA A 1 215 ? 8.305 -8.195 -21.344 1 98.75 215 ALA A C 1
ATOM 1670 O O . ALA A 1 215 ? 7.727 -8.82 -22.234 1 98.75 215 ALA A O 1
ATOM 1671 N N . ALA A 1 216 ? 9.609 -8.102 -21.25 1 98.75 216 ALA A N 1
ATOM 1672 C CA . ALA A 1 216 ? 10.477 -8.734 -22.234 1 98.75 216 ALA A CA 1
ATOM 1673 C C . ALA A 1 216 ? 10.484 -10.258 -22.078 1 98.75 216 ALA A C 1
ATOM 1675 O O . ALA A 1 216 ? 10.492 -10.992 -23.062 1 98.75 216 ALA A O 1
ATOM 1676 N N . ARG A 1 217 ? 10.492 -10.703 -20.875 1 98.75 217 ARG A N 1
ATOM 1677 C CA . ARG A 1 217 ? 10.422 -12.125 -20.562 1 98.75 217 ARG A CA 1
ATOM 1678 C C . ARG A 1 217 ? 9.219 -12.43 -19.672 1 98.75 217 ARG A C 1
ATOM 1680 O O . ARG A 1 217 ? 8.992 -11.75 -18.672 1 98.75 217 ARG A O 1
ATOM 1687 N N . ARG A 1 218 ? 8.469 -13.445 -20.062 1 98.81 218 ARG A N 1
ATOM 1688 C CA . ARG A 1 218 ? 7.227 -13.812 -19.391 1 98.81 218 ARG A CA 1
ATOM 1689 C C . ARG A 1 218 ? 7.344 -15.18 -18.719 1 98.81 218 ARG A C 1
ATOM 1691 O O . ARG A 1 218 ? 7.555 -16.188 -19.391 1 98.81 218 ARG A O 1
ATOM 1698 N N . ILE A 1 219 ? 7.172 -15.211 -17.359 1 98.94 219 ILE A N 1
ATOM 1699 C CA . ILE A 1 219 ? 7.391 -16.438 -16.609 1 98.94 219 ILE A CA 1
ATOM 1700 C C . ILE A 1 219 ? 6.148 -16.781 -15.797 1 98.94 219 ILE A C 1
ATOM 1702 O O . ILE A 1 219 ? 5.676 -15.961 -15.008 1 98.94 219 ILE A O 1
ATOM 1706 N N . LEU A 1 220 ? 5.621 -17.953 -15.977 1 98.94 220 LEU A N 1
ATOM 1707 C CA . LEU A 1 220 ? 4.453 -18.438 -15.258 1 98.94 220 LEU A CA 1
ATOM 1708 C C . LEU A 1 220 ? 4.867 -19.344 -14.102 1 98.94 220 LEU A C 1
ATOM 1710 O O . LEU A 1 220 ? 5.676 -20.266 -14.281 1 98.94 220 LEU A O 1
ATOM 1714 N N . LEU A 1 221 ? 4.344 -19.062 -12.938 1 98.94 221 LEU A N 1
ATOM 1715 C CA . LEU A 1 221 ? 4.496 -19.922 -11.773 1 98.94 221 LEU A CA 1
ATOM 1716 C C . LEU A 1 221 ? 3.199 -20.672 -11.469 1 98.94 221 LEU A C 1
ATOM 1718 O O . LEU A 1 221 ? 2.178 -20.047 -11.172 1 98.94 221 LEU A O 1
ATOM 1722 N N . ALA A 1 222 ? 3.213 -22 -11.508 1 98.81 222 ALA A N 1
ATOM 1723 C CA . ALA A 1 222 ? 1.987 -22.781 -11.305 1 98.81 222 ALA A CA 1
ATOM 1724 C C . ALA A 1 222 ? 2.277 -24.109 -10.609 1 98.81 222 ALA A C 1
ATOM 1726 O O . ALA A 1 222 ? 3.086 -24.906 -11.094 1 98.81 222 ALA A O 1
ATOM 1727 N N . ASP A 1 223 ? 1.626 -24.312 -9.492 1 98.62 223 ASP A N 1
ATOM 1728 C CA . ASP A 1 223 ? 1.735 -25.641 -8.898 1 98.62 223 ASP A CA 1
ATOM 1729 C C . ASP A 1 223 ? 0.741 -26.609 -9.531 1 98.62 223 ASP A C 1
ATOM 1731 O O . ASP A 1 223 ? -0.136 -26.203 -10.289 1 98.62 223 ASP A O 1
ATOM 1735 N N . HIS A 1 224 ? 0.845 -27.859 -9.164 1 98.5 224 HIS A N 1
ATOM 1736 C CA . HIS A 1 224 ? 0.135 -28.953 -9.828 1 98.5 224 HIS A CA 1
ATOM 1737 C C . HIS A 1 224 ? -1.376 -28.781 -9.703 1 98.5 224 HIS A C 1
ATOM 1739 O O . HIS A 1 224 ? -2.133 -29.266 -10.539 1 98.5 224 HIS A O 1
ATOM 1745 N N . THR A 1 225 ? -1.809 -28.078 -8.688 1 97.81 225 THR A N 1
ATOM 1746 C CA . THR A 1 225 ? -3.242 -27.984 -8.438 1 97.81 225 THR A CA 1
ATOM 1747 C C . THR A 1 225 ? -3.912 -27.062 -9.461 1 97.81 225 THR A C 1
ATOM 1749 O O . THR A 1 225 ? -5.141 -27.047 -9.578 1 97.81 225 THR A O 1
ATOM 1752 N N . LYS A 1 226 ? -3.15 -26.297 -10.227 1 98.06 226 LYS A N 1
ATOM 1753 C CA . LYS A 1 226 ? -3.721 -25.391 -11.219 1 98.06 226 LYS A CA 1
ATOM 1754 C C . LYS A 1 226 ? -4.121 -26.141 -12.484 1 98.06 226 LYS A C 1
ATOM 1756 O O . LYS A 1 226 ? -4.863 -25.609 -13.32 1 98.06 226 LYS A O 1
ATOM 1761 N N . PHE A 1 227 ? -3.529 -27.312 -12.672 1 98.31 227 PHE A N 1
ATOM 1762 C CA . PHE A 1 227 ? -3.789 -28.078 -13.883 1 98.31 227 PHE A CA 1
ATOM 1763 C C . PHE A 1 227 ? -5.094 -28.859 -13.758 1 98.31 227 PHE A C 1
ATOM 1765 O O . PHE A 1 227 ? -5.383 -29.422 -12.703 1 98.31 227 PHE A O 1
ATOM 1772 N N . GLU A 1 228 ? -5.855 -28.844 -14.867 1 97 228 GLU A N 1
ATOM 1773 C CA . GLU A 1 228 ? -7.16 -29.5 -14.969 1 97 228 GLU A CA 1
ATOM 1774 C C . GLU A 1 228 ? -8.156 -28.891 -13.977 1 97 228 GLU A C 1
ATOM 1776 O O . GLU A 1 228 ? -8.922 -29.625 -13.344 1 97 228 GLU A O 1
ATOM 1781 N N . ARG A 1 229 ? -7.977 -27.688 -13.789 1 95.38 229 ARG A N 1
ATOM 1782 C CA . ARG A 1 229 ? -8.891 -26.891 -12.977 1 95.38 229 ARG A CA 1
ATOM 1783 C C . ARG A 1 229 ? -9.664 -25.891 -13.836 1 95.38 229 ARG A C 1
ATOM 1785 O O . ARG A 1 229 ? -9.188 -25.469 -14.883 1 95.38 229 ARG A O 1
ATOM 1792 N N . ARG A 1 230 ? -10.828 -25.578 -13.312 1 93.62 230 ARG A N 1
ATOM 1793 C CA . ARG A 1 230 ? -11.672 -24.688 -14.109 1 93.62 230 ARG A CA 1
ATOM 1794 C C . ARG A 1 230 ? -11.812 -23.312 -13.445 1 93.62 230 ARG A C 1
ATOM 1796 O O . ARG A 1 230 ? -11.781 -23.219 -12.219 1 93.62 230 ARG A O 1
ATOM 1803 N N . ALA A 1 231 ? -11.898 -22.297 -14.258 1 95.62 231 ALA A N 1
ATOM 1804 C CA . ALA A 1 231 ? -12.297 -20.938 -13.922 1 95.62 231 ALA A CA 1
ATOM 1805 C C . ALA A 1 231 ? -12.93 -20.234 -15.125 1 95.62 231 ALA A C 1
ATOM 1807 O O . ALA A 1 231 ? -12.82 -20.719 -16.25 1 95.62 231 ALA A O 1
ATOM 1808 N N . LEU A 1 232 ? -13.531 -19.141 -14.938 1 94.62 232 LEU A N 1
ATOM 1809 C CA . LEU A 1 232 ? -14.5 -18.625 -15.906 1 94.62 232 LEU A CA 1
ATOM 1810 C C . LEU A 1 232 ? -13.805 -17.812 -16.984 1 94.62 232 LEU A C 1
ATOM 1812 O O . LEU A 1 232 ? -14.203 -17.859 -18.156 1 94.62 232 LEU A O 1
ATOM 181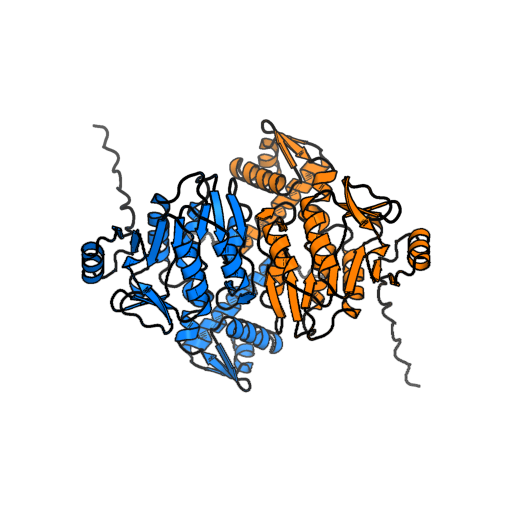6 N N . HIS A 1 233 ? -12.875 -17.031 -16.703 1 96.81 233 HIS A N 1
ATOM 1817 C CA . HIS A 1 233 ? -12.398 -16.016 -17.625 1 96.81 233 HIS A CA 1
ATOM 1818 C C . HIS A 1 233 ? -11.055 -16.406 -18.234 1 96.81 233 HIS A C 1
ATOM 1820 O O . HIS A 1 233 ? -10.086 -16.641 -17.516 1 96.81 233 HIS A O 1
ATOM 1826 N N . ASN A 1 234 ? -11 -16.359 -19.453 1 97.25 234 ASN A N 1
ATOM 1827 C CA . ASN A 1 234 ? -9.797 -16.734 -20.188 1 97.25 234 ASN A CA 1
ATOM 1828 C C . ASN A 1 234 ? -8.734 -15.641 -20.094 1 97.25 234 ASN A C 1
ATOM 1830 O O . ASN A 1 234 ? -9.023 -14.461 -20.281 1 97.25 234 ASN A O 1
ATOM 1834 N N . PHE A 1 235 ? -7.535 -16.031 -19.875 1 96.56 235 PHE A N 1
ATOM 1835 C CA . PHE A 1 235 ? -6.367 -15.164 -19.766 1 96.56 235 PHE A CA 1
ATOM 1836 C C . PHE A 1 235 ? -5.457 -15.32 -20.984 1 96.56 235 PHE A C 1
ATOM 1838 O O . PHE A 1 235 ? -4.852 -14.344 -21.438 1 96.56 235 PHE A O 1
ATOM 1845 N N . GLY A 1 236 ? -5.332 -16.422 -21.406 1 97.25 236 GLY A N 1
ATOM 1846 C CA . GLY A 1 236 ? -4.387 -16.766 -22.453 1 97.25 236 GLY A CA 1
ATOM 1847 C C . GLY A 1 236 ? -4.012 -18.234 -22.469 1 97.25 236 GLY A C 1
ATOM 1848 O O . GLY A 1 236 ? -4.801 -19.078 -22.047 1 97.25 236 GLY A O 1
ATOM 1849 N N . ALA A 1 237 ? -2.848 -18.438 -23.109 1 98.06 237 ALA A N 1
ATOM 1850 C CA . ALA A 1 237 ? -2.383 -19.812 -23.234 1 98.06 237 ALA A CA 1
ATOM 1851 C C . ALA A 1 237 ? -1.008 -20 -22.609 1 98.06 237 ALA A C 1
ATOM 1853 O O . ALA A 1 237 ? -0.294 -19.016 -22.359 1 98.06 237 ALA A O 1
ATOM 1854 N N . LEU A 1 238 ? -0.719 -21.25 -22.328 1 98.44 238 LEU A N 1
ATOM 1855 C CA . LEU A 1 238 ? 0.608 -21.578 -21.812 1 98.44 238 LEU A CA 1
ATOM 1856 C C . LEU A 1 238 ? 1.691 -21.109 -22.781 1 98.44 238 LEU A C 1
ATOM 1858 O O . LEU A 1 238 ? 2.77 -20.688 -22.344 1 98.44 238 LEU A O 1
ATOM 1862 N N . SER A 1 239 ? 1.381 -21.078 -24.047 1 97.69 239 SER A N 1
ATOM 1863 C CA . SER A 1 239 ? 2.338 -20.719 -25.094 1 97.69 239 SER A CA 1
ATOM 1864 C C . SER A 1 239 ? 2.617 -19.219 -25.078 1 97.69 239 SER A C 1
ATOM 1866 O O . SER A 1 239 ? 3.543 -18.75 -25.75 1 97.69 239 SER A O 1
ATOM 1868 N N . ASP A 1 240 ? 1.896 -18.438 -24.344 1 98.12 240 ASP A N 1
ATOM 1869 C CA . ASP A 1 240 ? 2.141 -17 -24.203 1 98.12 240 ASP A CA 1
ATOM 1870 C C . ASP A 1 240 ? 3.342 -16.734 -23.297 1 98.12 240 ASP A C 1
ATOM 1872 O O . ASP A 1 240 ? 3.842 -15.617 -23.234 1 98.12 240 ASP A O 1
ATOM 1876 N N . PHE A 1 241 ? 3.844 -17.781 -22.656 1 98.56 241 PHE A N 1
ATOM 1877 C CA . PHE A 1 241 ? 4.926 -17.625 -21.703 1 98.56 241 PHE A CA 1
ATOM 1878 C C . PHE A 1 241 ? 6.227 -18.188 -22.25 1 98.56 241 PHE A C 1
ATOM 1880 O O . PHE A 1 241 ? 6.223 -19.203 -22.953 1 98.56 241 PHE A O 1
ATOM 1887 N N . ASP A 1 242 ? 7.316 -17.547 -21.891 1 98.19 242 ASP A N 1
ATOM 1888 C CA . ASP A 1 242 ? 8.648 -18 -22.266 1 98.19 242 ASP A CA 1
ATOM 1889 C C . ASP A 1 242 ? 9.109 -19.156 -21.375 1 98.19 242 ASP A C 1
ATOM 1891 O O . ASP A 1 242 ? 9.812 -20.062 -21.828 1 98.19 242 ASP A O 1
ATOM 1895 N N . VAL A 1 243 ? 8.75 -19.078 -20.141 1 98.75 243 VAL A N 1
ATOM 1896 C CA . VAL A 1 243 ? 9.109 -20.078 -19.141 1 98.75 243 VAL A CA 1
ATOM 1897 C C . VAL A 1 243 ? 7.891 -20.422 -18.281 1 98.75 243 VAL A C 1
ATOM 1899 O O . VAL A 1 243 ? 7.109 -19.547 -17.922 1 98.75 243 VAL A O 1
ATOM 1902 N N . VAL A 1 244 ? 7.719 -21.688 -18.031 1 98.94 244 VAL A N 1
ATOM 1903 C CA . VAL A 1 244 ? 6.734 -22.156 -17.062 1 98.94 244 VAL A CA 1
ATOM 1904 C C . VAL A 1 244 ? 7.438 -22.953 -15.961 1 98.94 244 VAL A C 1
ATOM 1906 O O . VAL A 1 244 ? 8.141 -23.922 -16.25 1 98.94 244 VAL A O 1
ATOM 1909 N N . ILE A 1 245 ? 7.25 -22.5 -14.727 1 98.94 245 ILE A N 1
ATOM 1910 C CA . ILE A 1 245 ? 7.844 -23.188 -13.578 1 98.94 245 ILE A CA 1
ATOM 1911 C C . ILE A 1 245 ? 6.758 -23.938 -12.805 1 98.94 245 ILE A C 1
ATOM 1913 O O . ILE A 1 245 ? 5.762 -23.344 -12.391 1 98.94 245 ILE A O 1
ATOM 1917 N N . VAL A 1 246 ? 6.961 -25.234 -12.625 1 98.88 246 VAL A N 1
ATOM 1918 C CA . VAL A 1 246 ? 5.969 -26.094 -11.977 1 98.88 246 VAL A CA 1
ATOM 1919 C C . VAL A 1 246 ? 6.621 -26.859 -10.828 1 98.88 246 VAL A C 1
ATOM 1921 O O . VAL A 1 246 ? 7.84 -26.812 -10.656 1 98.88 246 VAL A O 1
ATOM 1924 N N . ASP A 1 247 ? 5.781 -27.406 -9.984 1 98.44 247 ASP A N 1
ATOM 1925 C CA . ASP A 1 247 ? 6.316 -28.25 -8.922 1 98.44 247 ASP A CA 1
ATOM 1926 C C . ASP A 1 247 ? 6.453 -29.703 -9.398 1 98.44 247 ASP A C 1
ATOM 1928 O O . ASP A 1 247 ? 6.023 -30.047 -10.5 1 98.44 247 ASP A O 1
ATOM 1932 N N . GLU A 1 248 ? 6.992 -30.547 -8.555 1 97.25 248 GLU A N 1
ATOM 1933 C CA . GLU A 1 248 ? 7.328 -31.938 -8.906 1 97.25 248 GLU A CA 1
ATOM 1934 C C . GLU A 1 248 ? 6.074 -32.781 -9.008 1 97.25 248 GLU A C 1
ATOM 1936 O O . GLU A 1 248 ? 6.121 -33.906 -9.547 1 97.25 248 GLU A O 1
ATOM 1941 N N . LYS A 1 249 ? 5.035 -32.375 -8.5 1 98 249 LYS A N 1
ATOM 1942 C CA . LYS A 1 249 ? 3.807 -33.156 -8.5 1 98 249 LYS A CA 1
ATOM 1943 C C . LYS A 1 249 ? 3.018 -32.938 -9.789 1 98 249 LYS A C 1
ATOM 1945 O O . LYS A 1 249 ? 2.014 -33.625 -10.023 1 98 249 LYS A O 1
ATOM 1950 N N . THR A 1 250 ? 3.43 -32.031 -10.617 1 98.31 250 THR A N 1
ATOM 1951 C CA . THR A 1 250 ? 2.754 -31.812 -11.891 1 98.31 250 THR A CA 1
ATOM 1952 C C . THR A 1 250 ? 2.816 -33.062 -12.773 1 98.31 250 THR A C 1
ATOM 1954 O O . THR A 1 250 ? 3.893 -33.625 -12.992 1 98.31 250 THR A O 1
ATOM 1957 N N . PRO A 1 251 ? 1.65 -33.469 -13.25 1 97.25 251 PRO A N 1
ATOM 1958 C CA . PRO A 1 251 ? 1.651 -34.688 -14.086 1 97.25 251 PRO A CA 1
ATOM 1959 C C . PRO A 1 251 ? 2.572 -34.562 -15.297 1 97.25 251 PRO A C 1
ATOM 1961 O O . PRO A 1 251 ? 2.576 -33.531 -15.969 1 97.25 251 PRO A O 1
ATOM 1964 N N . PHE A 1 252 ? 3.256 -35.562 -15.539 1 97.06 252 PHE A N 1
ATOM 1965 C CA . PHE A 1 252 ? 4.266 -35.625 -16.594 1 97.06 252 PHE A CA 1
ATOM 1966 C C . PHE A 1 252 ? 3.652 -35.312 -17.953 1 97.06 252 PHE A C 1
ATOM 1968 O O . PHE A 1 252 ? 4.289 -34.656 -18.781 1 97.06 252 PHE A O 1
ATOM 1975 N N . ALA A 1 253 ? 2.457 -35.719 -18.141 1 97.44 253 ALA A N 1
ATOM 1976 C CA . ALA A 1 253 ? 1.772 -35.469 -19.406 1 97.44 253 ALA A CA 1
ATOM 1977 C C . ALA A 1 253 ? 1.688 -33.969 -19.719 1 97.44 253 ALA A C 1
ATOM 1979 O O . ALA A 1 253 ? 1.82 -33.594 -20.875 1 97.44 253 ALA A O 1
ATOM 1980 N N . HIS A 1 254 ? 1.403 -33.219 -18.734 1 97.69 254 HIS A N 1
ATOM 1981 C CA . HIS A 1 254 ? 1.333 -31.766 -18.922 1 97.69 254 HIS A CA 1
ATOM 1982 C C . HIS A 1 254 ? 2.705 -31.188 -19.25 1 97.69 254 HIS A C 1
ATOM 1984 O O . HIS A 1 254 ? 2.826 -30.312 -20.109 1 97.69 254 HIS A O 1
ATOM 1990 N N . ILE A 1 255 ? 3.707 -31.625 -18.562 1 97.88 255 ILE A N 1
ATOM 1991 C CA . ILE A 1 255 ? 5.074 -31.172 -18.781 1 97.88 255 ILE A CA 1
ATOM 1992 C C . ILE A 1 255 ? 5.504 -31.484 -20.203 1 97.88 255 ILE A C 1
ATOM 1994 O O . ILE A 1 255 ? 6.004 -30.609 -20.922 1 97.88 255 ILE A O 1
ATOM 1998 N N . GLU A 1 256 ? 5.27 -32.688 -20.625 1 97.31 256 GLU A N 1
ATOM 1999 C CA . GLU A 1 256 ? 5.633 -33.125 -21.969 1 97.31 256 GLU A CA 1
ATOM 2000 C C . GLU A 1 256 ? 4.922 -32.281 -23.031 1 97.31 256 GLU A C 1
ATOM 2002 O O . GLU A 1 256 ? 5.527 -31.906 -24.031 1 97.31 256 GLU A O 1
ATOM 2007 N N . ARG A 1 257 ? 3.699 -32.094 -22.766 1 96.5 257 ARG A N 1
ATOM 2008 C CA . ARG A 1 257 ? 2.918 -31.312 -23.719 1 96.5 257 ARG A CA 1
ATOM 2009 C C . ARG A 1 257 ? 3.467 -29.891 -23.844 1 96.5 257 ARG A C 1
ATOM 2011 O O . ARG A 1 257 ? 3.562 -29.359 -24.953 1 96.5 257 ARG A O 1
ATOM 2018 N N . MET A 1 258 ? 3.807 -29.281 -22.75 1 97.25 258 MET A N 1
ATOM 2019 C CA . MET A 1 258 ? 4.379 -27.938 -22.766 1 97.25 258 MET A CA 1
ATOM 2020 C C . MET A 1 258 ? 5.719 -27.922 -23.5 1 97.25 258 MET A C 1
ATOM 2022 O O . MET A 1 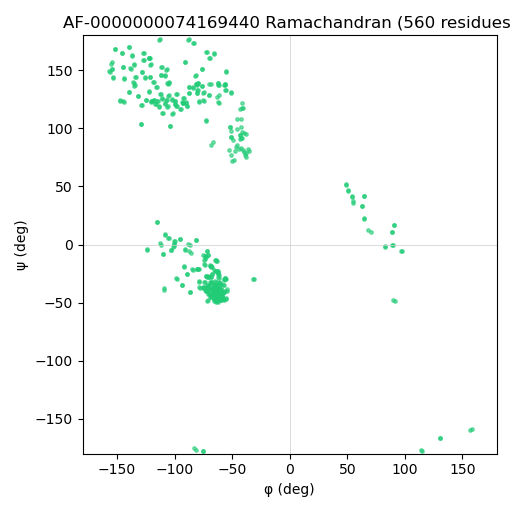258 ? 5.961 -27.047 -24.344 1 97.25 258 MET A O 1
ATOM 2026 N N . GLN A 1 259 ? 6.496 -28.906 -23.203 1 97.06 259 GLN A N 1
ATOM 2027 C CA . GLN A 1 259 ? 7.801 -29 -23.859 1 97.06 259 GLN A CA 1
ATOM 2028 C C . GLN A 1 259 ? 7.656 -29.219 -25.359 1 97.06 259 GLN A C 1
ATOM 2030 O O . GLN A 1 259 ? 8.414 -28.656 -26.141 1 97.06 259 GLN A O 1
ATOM 2035 N N . ALA A 1 260 ? 6.746 -29.984 -25.719 1 96.44 260 ALA A N 1
ATOM 2036 C CA . ALA A 1 260 ? 6.492 -30.25 -27.125 1 96.44 260 ALA A CA 1
ATOM 2037 C C . ALA A 1 260 ? 6.094 -28.984 -27.875 1 96.44 260 ALA A C 1
ATOM 2039 O O . ALA A 1 260 ? 6.305 -28.875 -29.078 1 96.44 260 ALA A O 1
ATOM 2040 N N . GLN A 1 261 ? 5.562 -28.047 -27.156 1 95.12 261 GLN A N 1
ATOM 2041 C CA . GLN A 1 261 ? 5.148 -26.766 -27.734 1 95.12 261 GLN A CA 1
ATOM 2042 C C . GLN A 1 261 ? 6.297 -25.766 -27.734 1 95.12 261 GLN A C 1
ATOM 2044 O O . GLN A 1 261 ? 6.117 -24.609 -28.109 1 95.12 261 GLN A O 1
ATOM 2049 N N . GLY A 1 262 ? 7.438 -26.156 -27.266 1 96.06 262 GLY A N 1
ATOM 2050 C CA . GLY A 1 262 ? 8.617 -25.312 -27.281 1 96.06 262 GLY A CA 1
ATOM 2051 C C . GLY A 1 262 ? 8.742 -24.453 -26.047 1 96.06 262 GLY A C 1
ATOM 2052 O O . GLY A 1 262 ? 9.57 -23.531 -25.984 1 96.06 262 GLY A O 1
ATOM 2053 N N . ILE A 1 263 ? 7.953 -24.719 -25.078 1 97 263 ILE A N 1
ATOM 2054 C CA . ILE A 1 263 ? 8 -23.953 -23.828 1 97 263 ILE A CA 1
ATOM 2055 C C . ILE A 1 263 ? 9.156 -24.453 -22.969 1 97 263 ILE A C 1
ATOM 2057 O O . ILE A 1 263 ? 9.383 -25.656 -22.844 1 97 263 ILE A O 1
ATOM 2061 N N . ASN A 1 264 ? 9.945 -23.5 -22.438 1 98.38 264 ASN A N 1
ATOM 2062 C CA . ASN A 1 264 ? 10.938 -23.844 -21.422 1 98.38 264 ASN A CA 1
ATOM 2063 C C . ASN A 1 264 ? 10.289 -24.156 -20.078 1 98.38 264 ASN A C 1
ATOM 2065 O O . ASN A 1 264 ? 9.82 -23.266 -19.391 1 98.38 264 ASN A O 1
ATOM 2069 N N . VAL A 1 265 ? 10.281 -25.438 -19.75 1 98.75 265 VAL A N 1
ATOM 2070 C CA . VAL A 1 265 ? 9.633 -25.859 -18.516 1 98.75 265 VAL A CA 1
ATOM 2071 C C . VAL A 1 265 ? 10.688 -26.125 -17.438 1 98.75 265 VAL A C 1
ATOM 2073 O O . VAL A 1 265 ? 11.633 -26.891 -17.672 1 98.75 265 VAL A O 1
ATOM 2076 N N . VAL A 1 266 ? 10.57 -25.484 -16.297 1 98.69 266 VAL A N 1
ATOM 2077 C CA . VAL A 1 266 ? 11.43 -25.734 -15.141 1 98.69 266 VAL A CA 1
ATOM 2078 C C . VAL A 1 266 ? 10.633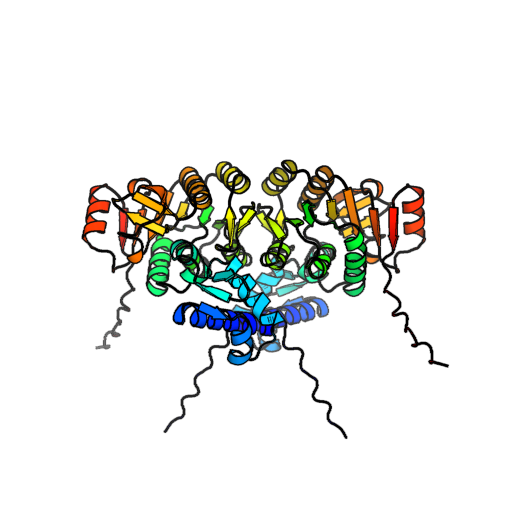 -26.453 -14.062 1 98.69 266 VAL A C 1
ATOM 2080 O O . VAL A 1 266 ? 9.586 -25.984 -13.625 1 98.69 266 VAL A O 1
ATOM 2083 N N . VAL A 1 267 ? 11.102 -27.594 -13.688 1 98.56 267 VAL A N 1
ATOM 2084 C CA . VAL A 1 267 ? 10.477 -28.312 -12.586 1 98.56 267 VAL A CA 1
ATOM 2085 C C . VAL A 1 267 ? 11.211 -28 -11.281 1 98.56 267 VAL A C 1
ATOM 2087 O O . VAL A 1 267 ? 12.391 -28.328 -11.125 1 98.56 267 VAL A O 1
ATOM 2090 N N . ALA A 1 268 ? 10.516 -27.375 -10.352 1 98.19 268 ALA A N 1
ATOM 2091 C CA . ALA A 1 268 ? 11.094 -27 -9.055 1 98.19 268 ALA A CA 1
ATOM 2092 C C . ALA A 1 268 ? 11.227 -28.234 -8.148 1 98.19 268 ALA A C 1
ATOM 2094 O O . ALA A 1 268 ? 10.25 -28.953 -7.918 1 98.19 268 ALA A O 1
ATOM 2095 N N . ARG A 1 269 ? 12.461 -28.453 -7.68 1 93.5 269 ARG A N 1
ATOM 2096 C CA . ARG A 1 269 ? 12.758 -29.609 -6.824 1 93.5 269 ARG A CA 1
ATOM 2097 C C . ARG A 1 269 ? 13.43 -29.172 -5.527 1 93.5 269 ARG A C 1
ATOM 2099 O O . ARG A 1 269 ? 14.109 -28.141 -5.496 1 93.5 269 ARG A O 1
ATOM 2106 N N . ALA A 1 270 ? 13.086 -29.844 -4.457 1 87.56 270 ALA A N 1
ATOM 2107 C CA . ALA A 1 270 ? 13.797 -29.609 -3.207 1 87.56 270 ALA A CA 1
ATOM 2108 C C . ALA A 1 270 ? 15.281 -29.953 -3.348 1 87.56 270 ALA A C 1
ATOM 2110 O O . ALA A 1 270 ? 15.641 -30.906 -4.039 1 87.56 270 ALA A O 1
ATOM 2111 N N . SER A 1 271 ? 16.234 -29.031 -3.105 1 71.5 271 SER A N 1
ATOM 2112 C CA . SER A 1 271 ? 17.656 -29.328 -3.148 1 71.5 271 SER A CA 1
ATOM 2113 C C . SER A 1 271 ? 18 -30.531 -2.277 1 71.5 271 SER A C 1
ATOM 2115 O O . SER A 1 271 ? 17.484 -30.672 -1.166 1 71.5 271 SER A O 1
ATOM 2117 N N . GLU A 1 272 ? 18.188 -31.625 -2.736 1 52.41 272 GLU A N 1
ATOM 2118 C CA . GLU A 1 272 ? 18.75 -32.719 -1.945 1 52.41 272 GLU A CA 1
ATOM 2119 C C . GLU A 1 272 ? 19.891 -32.25 -1.068 1 52.41 272 GLU A C 1
ATOM 2121 O O . GLU A 1 272 ? 20.812 -31.562 -1.549 1 52.41 272 GLU A O 1
ATOM 2126 N N . LYS A 1 273 ? 19.641 -31.859 0.117 1 48.66 273 LYS A N 1
ATOM 2127 C CA . LYS A 1 273 ? 20.797 -31.703 1.004 1 48.66 273 LYS A CA 1
ATOM 2128 C C . LYS A 1 273 ? 21.844 -32.781 0.724 1 48.66 273 LYS A C 1
ATOM 2130 O O . LYS A 1 273 ? 21.578 -33.969 0.857 1 48.66 273 LYS A O 1
ATOM 2135 N N . VAL A 1 274 ? 22.641 -32.562 -0.265 1 39.38 274 VAL A N 1
ATOM 2136 C CA . VAL A 1 274 ? 23.781 -33.469 -0.347 1 39.38 274 VAL A CA 1
ATOM 2137 C C . VAL A 1 274 ? 24.438 -33.594 1.026 1 39.38 274 VAL A C 1
ATOM 2139 O O . VAL A 1 274 ? 24.891 -32.594 1.599 1 39.38 274 VAL A O 1
ATOM 2142 N N . ASP A 1 275 ? 23.875 -34.344 1.756 1 41.12 275 ASP A N 1
ATOM 2143 C CA . ASP A 1 275 ? 24.672 -34.75 2.91 1 41.12 275 ASP A CA 1
ATOM 2144 C C . ASP A 1 275 ? 26.141 -34.938 2.529 1 41.12 275 ASP A C 1
ATOM 2146 O O . ASP A 1 275 ? 26.484 -35.844 1.793 1 41.12 275 ASP A O 1
ATOM 2150 N N . VAL A 1 276 ? 26.844 -33.875 2.338 1 42.47 276 VAL A N 1
ATOM 2151 C CA . VAL A 1 276 ? 28.281 -33.969 2.205 1 42.47 276 VAL A CA 1
ATOM 2152 C C . VAL A 1 276 ? 28.859 -34.781 3.383 1 42.47 276 VAL A C 1
ATOM 2154 O O . VAL A 1 276 ? 28.844 -34.281 4.523 1 42.47 276 VAL A O 1
ATOM 2157 N N . ILE A 1 277 ? 28.781 -35.906 3.406 1 42 277 ILE A N 1
ATOM 2158 C CA . ILE A 1 277 ? 29.594 -36.719 4.32 1 42 277 ILE A CA 1
ATOM 2159 C C . ILE A 1 277 ? 31.062 -36.312 4.176 1 42 277 ILE A C 1
ATOM 2161 O O . ILE A 1 277 ? 31.641 -36.406 3.09 1 42 277 ILE A O 1
ATOM 2165 N N . PRO A 1 278 ? 31.453 -35.375 5.039 1 46.25 278 PRO A N 1
ATOM 2166 C CA . PRO A 1 278 ? 32.875 -35 4.918 1 46.25 278 PRO A CA 1
ATOM 2167 C C . PRO A 1 278 ? 33.781 -36.219 4.699 1 46.25 278 PRO A C 1
ATOM 2169 O O . PRO A 1 278 ? 33.531 -37.281 5.27 1 46.25 278 PRO A O 1
ATOM 2172 N N . ALA A 1 279 ? 34.469 -36.188 3.633 1 42.84 279 ALA A N 1
ATOM 2173 C CA . ALA A 1 279 ? 35.438 -37.25 3.355 1 42.84 279 ALA A CA 1
ATOM 2174 C C . ALA A 1 279 ? 36.281 -37.562 4.594 1 42.84 279 ALA A C 1
ATOM 2176 O O . ALA A 1 279 ? 36.781 -36.656 5.262 1 42.84 279 ALA A O 1
ATOM 2177 N N . ARG A 1 280 ? 36.062 -38.594 5.145 1 36.12 280 ARG A N 1
ATOM 2178 C CA . ARG A 1 280 ? 36.906 -39.094 6.203 1 36.12 280 ARG A CA 1
ATOM 2179 C C . ARG A 1 280 ? 38.375 -38.906 5.84 1 36.12 280 ARG A C 1
ATOM 2181 O O . ARG A 1 280 ? 38.812 -39.344 4.762 1 36.12 280 ARG A O 1
ATOM 2188 N N . ARG A 1 281 ? 38.906 -37.844 6.289 1 37.69 281 ARG A N 1
ATOM 2189 C CA . ARG A 1 281 ? 40.344 -37.75 6.176 1 37.69 281 ARG A CA 1
ATOM 2190 C C . ARG A 1 281 ? 41.031 -39.094 6.441 1 37.69 281 ARG A C 1
ATOM 2192 O O . ARG A 1 281 ? 40.844 -39.656 7.516 1 37.69 281 ARG A O 1
ATOM 2199 N N . ARG A 1 282 ? 41.312 -39.844 5.316 1 24.78 282 ARG A N 1
ATOM 2200 C CA . ARG A 1 282 ? 42.312 -40.906 5.496 1 24.78 282 ARG A CA 1
ATOM 2201 C C . ARG A 1 282 ? 43.625 -40.344 5.984 1 24.78 282 ARG A C 1
ATOM 2203 O O . ARG A 1 282 ? 44.062 -39.25 5.543 1 24.78 282 ARG A O 1
ATOM 2210 N N . MET B 1 1 ? 14.312 -37.188 32.219 1 24.39 1 MET B N 1
ATOM 2211 C CA . MET B 1 1 ? 13.039 -36.625 31.75 1 24.39 1 MET B CA 1
ATOM 2212 C C . MET B 1 1 ? 13.195 -35.156 31.375 1 24.39 1 MET B C 1
ATOM 2214 O O . MET B 1 1 ? 13.102 -34.281 32.25 1 24.39 1 MET B O 1
ATOM 2218 N N . THR B 1 2 ? 14.117 -34.812 30.484 1 26.09 2 THR B N 1
ATOM 2219 C CA . THR B 1 2 ? 14.625 -33.5 30.078 1 26.09 2 THR B CA 1
ATOM 2220 C C . THR B 1 2 ? 13.555 -32.719 29.328 1 26.09 2 THR B C 1
ATOM 2222 O O . THR B 1 2 ? 13.039 -33.188 28.312 1 26.09 2 THR B O 1
ATOM 2225 N N . ASN B 1 3 ? 12.648 -31.984 30.047 1 26.8 3 ASN B N 1
ATOM 2226 C CA . ASN B 1 3 ? 11.586 -31.094 29.594 1 26.8 3 ASN B CA 1
ATOM 2227 C C . ASN B 1 3 ? 12.117 -30.078 28.578 1 26.8 3 ASN B C 1
ATOM 2229 O O . ASN B 1 3 ? 12.922 -29.219 28.922 1 26.8 3 ASN B O 1
ATOM 2233 N N . GLY B 1 4 ? 12.422 -30.516 27.375 1 27.09 4 GLY B N 1
ATOM 2234 C CA . GLY B 1 4 ? 12.836 -29.625 26.312 1 27.09 4 GLY B CA 1
ATOM 2235 C C . GLY B 1 4 ? 11.891 -28.453 26.109 1 27.09 4 GLY B C 1
ATOM 2236 O O . GLY B 1 4 ? 10.703 -28.641 25.859 1 27.09 4 GLY B O 1
ATOM 2237 N N . LEU B 1 5 ? 12.148 -27.266 26.781 1 28.67 5 LEU B N 1
ATOM 2238 C CA . LEU B 1 5 ? 11.508 -25.953 26.609 1 28.67 5 LEU B CA 1
ATOM 2239 C C . LEU B 1 5 ? 11.32 -25.641 25.125 1 28.67 5 LEU B C 1
ATOM 2241 O O . LEU B 1 5 ? 12.281 -25.656 24.359 1 28.67 5 LEU B O 1
ATOM 2245 N N . THR B 1 6 ? 10.172 -26 24.578 1 28.88 6 THR B N 1
ATOM 2246 C CA . THR B 1 6 ? 9.703 -25.625 23.25 1 28.88 6 THR B CA 1
ATOM 2247 C C . THR B 1 6 ? 9.906 -24.125 23 1 28.88 6 THR B C 1
ATOM 2249 O O . THR B 1 6 ? 9.438 -23.297 23.781 1 28.88 6 THR B O 1
ATOM 2252 N N . THR B 1 7 ? 11.047 -23.703 22.547 1 32.97 7 THR B N 1
ATOM 2253 C CA . THR B 1 7 ? 11.289 -22.359 22.047 1 32.97 7 THR B CA 1
ATOM 2254 C C . THR B 1 7 ? 10.078 -21.844 21.266 1 32.97 7 THR B C 1
ATOM 2256 O O . THR B 1 7 ? 9.711 -22.391 20.234 1 32.97 7 THR B O 1
ATOM 2259 N N . GLY B 1 8 ? 9.086 -21.406 21.891 1 31.61 8 GLY B N 1
ATOM 2260 C CA . GLY B 1 8 ? 7.887 -20.781 21.359 1 31.61 8 GLY B CA 1
ATOM 2261 C C . GLY B 1 8 ? 8.172 -19.781 20.25 1 31.61 8 GLY B C 1
ATOM 2262 O O . GLY B 1 8 ? 9.016 -18.891 20.406 1 31.61 8 GLY B O 1
ATOM 2263 N N . GLN B 1 9 ? 8 -20.125 19.031 1 32.19 9 GLN B N 1
ATOM 2264 C CA . GLN B 1 9 ? 7.98 -19.234 17.875 1 32.19 9 GLN B CA 1
ATOM 2265 C C . GLN B 1 9 ? 7.199 -17.969 18.172 1 32.19 9 GLN B C 1
ATOM 2267 O O . GLN B 1 9 ? 5.992 -18.016 18.406 1 32.19 9 GLN B O 1
ATOM 2272 N N . VAL B 1 10 ? 7.715 -17.031 18.75 1 42.12 10 VAL B N 1
ATOM 2273 C CA . VAL B 1 10 ? 7.125 -15.703 18.859 1 42.12 10 VAL B CA 1
ATOM 2274 C C . VAL B 1 10 ? 6.492 -15.305 17.531 1 42.12 10 VAL B C 1
ATOM 2276 O O . VAL B 1 10 ? 7.145 -15.352 16.484 1 42.12 10 VAL B O 1
ATOM 2279 N N . PRO B 1 11 ? 5.312 -15.102 17.438 1 44.88 11 PRO B N 1
ATOM 2280 C CA . PRO B 1 11 ? 4.652 -14.773 16.172 1 44.88 11 PRO B CA 1
ATOM 2281 C C . PRO B 1 11 ? 5.332 -13.617 15.438 1 44.88 11 PRO B C 1
ATOM 2283 O O . PRO B 1 11 ? 5.914 -12.734 16.078 1 44.88 11 PRO B O 1
ATOM 2286 N N . ASN B 1 12 ? 5.637 -13.773 14.102 1 50.28 12 ASN B N 1
ATOM 2287 C CA . ASN B 1 12 ? 6.215 -12.797 13.188 1 50.28 12 ASN B CA 1
ATOM 2288 C C . ASN B 1 12 ? 5.809 -11.367 13.555 1 50.28 12 ASN B C 1
ATOM 2290 O O . ASN B 1 12 ? 6.621 -10.445 13.484 1 50.28 12 ASN B O 1
ATOM 2294 N N . ASP B 1 13 ? 4.605 -11.32 14.141 1 52.91 13 ASP B N 1
ATOM 2295 C CA . ASP B 1 13 ? 4.082 -10.016 14.516 1 52.91 13 ASP B CA 1
ATOM 2296 C C . ASP B 1 13 ? 4.777 -9.484 15.773 1 52.91 13 ASP B C 1
ATOM 2298 O O . ASP B 1 13 ? 5.074 -8.297 15.867 1 52.91 13 ASP B O 1
ATOM 2302 N N . SER B 1 14 ? 5.078 -10.367 16.672 1 60.94 14 SER B N 1
ATOM 2303 C CA . SER B 1 14 ? 5.758 -9.961 17.906 1 60.94 14 SER B CA 1
ATOM 2304 C C . SER B 1 14 ? 7.199 -9.547 17.625 1 60.94 14 SER B C 1
ATOM 2306 O O . SER B 1 14 ? 7.688 -8.562 18.188 1 60.94 14 SER B O 1
ATOM 2308 N N . ARG B 1 15 ? 7.793 -10.211 16.719 1 65 15 ARG B N 1
ATOM 2309 C CA . ARG B 1 15 ? 9.164 -9.883 16.328 1 65 15 ARG B CA 1
ATOM 2310 C C . ARG B 1 15 ? 9.227 -8.523 15.648 1 65 15 ARG B C 1
ATOM 2312 O O . ARG B 1 15 ? 10.125 -7.723 15.93 1 65 15 ARG B O 1
ATOM 2319 N N . HIS B 1 16 ? 8.234 -8.297 14.789 1 69.88 16 HIS B N 1
ATOM 2320 C CA . HIS B 1 16 ? 8.172 -7.016 14.086 1 69.88 16 HIS B CA 1
ATOM 2321 C C . HIS B 1 16 ? 7.945 -5.863 15.062 1 69.88 16 HIS B C 1
ATOM 2323 O O . HIS B 1 16 ? 8.555 -4.801 14.922 1 69.88 16 HIS B O 1
ATOM 2329 N N . ALA B 1 17 ? 7.172 -6.184 16.031 1 69.5 17 ALA B N 1
ATOM 2330 C CA . ALA B 1 17 ? 6.898 -5.16 17.031 1 69.5 17 ALA B CA 1
ATOM 2331 C C . ALA B 1 17 ? 8.148 -4.859 17.859 1 69.5 17 ALA B C 1
ATOM 2333 O O . ALA B 1 17 ? 8.445 -3.697 18.156 1 69.5 17 ALA B O 1
ATOM 2334 N N . ARG B 1 18 ? 8.859 -5.863 18.25 1 74.62 18 ARG B N 1
ATOM 2335 C CA . ARG B 1 18 ? 10.086 -5.676 19.016 1 74.62 18 ARG B CA 1
ATOM 2336 C C . ARG B 1 18 ? 11.133 -4.918 18.219 1 74.62 18 ARG B C 1
ATOM 2338 O O . ARG B 1 18 ? 11.844 -4.07 18.75 1 74.62 18 ARG B O 1
ATOM 2345 N N . GLN B 1 19 ? 11.125 -5.168 17 1 85.81 19 GLN B N 1
ATOM 2346 C CA . GLN B 1 19 ? 12.055 -4.496 16.094 1 85.81 19 GLN B CA 1
ATOM 2347 C C . GLN B 1 19 ? 11.727 -3.008 15.977 1 85.81 19 GLN B C 1
ATOM 2349 O O . GLN B 1 19 ? 12.633 -2.166 16 1 85.81 19 GLN B O 1
ATOM 2354 N N . LEU B 1 20 ? 10.484 -2.719 15.969 1 82.06 20 LEU B N 1
ATOM 2355 C CA . LEU B 1 20 ? 10.055 -1.33 15.844 1 82.06 20 LEU B CA 1
ATOM 2356 C C . LEU B 1 20 ? 10.406 -0.537 17.094 1 82.06 20 LEU B C 1
ATOM 2358 O O . LEU B 1 20 ? 10.891 0.594 17 1 82.06 20 LEU B O 1
ATOM 2362 N N . VAL B 1 21 ? 10.141 -1.118 18.219 1 83.88 21 VAL B N 1
ATOM 2363 C CA . VAL B 1 21 ? 10.453 -0.471 19.484 1 83.88 21 VAL B CA 1
ATOM 2364 C C . VAL B 1 21 ? 11.961 -0.241 19.578 1 83.88 21 VAL B C 1
ATOM 2366 O O . VAL B 1 21 ? 12.406 0.842 19.969 1 83.88 21 VAL B O 1
ATOM 2369 N N . ARG B 1 22 ? 12.711 -1.212 19.234 1 89.69 22 ARG B N 1
ATOM 2370 C CA . ARG B 1 22 ? 14.164 -1.102 19.281 1 89.69 22 ARG B CA 1
ATOM 2371 C C . ARG B 1 22 ? 14.648 0.011 18.359 1 89.69 22 ARG B C 1
ATOM 2373 O O . ARG B 1 22 ? 15.492 0.821 18.75 1 89.69 22 ARG B O 1
ATOM 2380 N N . ARG B 1 23 ? 14.133 0.06 17.188 1 90.12 23 ARG B N 1
ATOM 2381 C CA . ARG B 1 23 ? 14.539 1.083 16.234 1 90.12 23 ARG B CA 1
ATOM 2382 C C . ARG B 1 23 ? 14.211 2.48 16.75 1 90.12 23 ARG B C 1
ATOM 2384 O O . ARG B 1 23 ? 14.992 3.414 16.578 1 90.12 23 ARG B O 1
ATOM 2391 N N . GLN B 1 24 ? 13.125 2.574 17.375 1 86.88 24 GLN B N 1
ATOM 2392 C CA . GLN B 1 24 ? 12.75 3.854 17.969 1 86.88 24 GLN B CA 1
ATOM 2393 C C . GLN B 1 24 ? 13.727 4.254 19.062 1 86.88 24 GLN B C 1
ATOM 2395 O O . GLN B 1 24 ? 14.125 5.418 19.156 1 86.88 24 GLN B O 1
ATOM 2400 N N . GLN B 1 25 ? 14.102 3.342 19.844 1 89.88 25 GLN B N 1
ATOM 2401 C CA . GLN B 1 25 ? 15.062 3.598 20.922 1 89.88 25 GLN B CA 1
ATOM 2402 C C . GLN B 1 25 ? 16.422 3.973 20.359 1 89.88 25 GLN B C 1
ATOM 2404 O O . GLN B 1 25 ? 17.094 4.875 20.875 1 89.88 25 GLN B O 1
ATOM 2409 N N . ILE B 1 26 ? 16.781 3.316 19.375 1 92.88 26 ILE B N 1
ATOM 2410 C CA . ILE B 1 26 ? 18.047 3.623 18.703 1 92.88 26 ILE B CA 1
ATOM 2411 C C . ILE B 1 26 ? 18 5.047 18.156 1 92.88 26 ILE B C 1
ATOM 2413 O O . ILE B 1 26 ? 18.938 5.82 18.344 1 92.88 26 ILE B O 1
ATOM 2417 N N . ALA B 1 27 ? 16.906 5.305 17.516 1 91 27 ALA B N 1
ATOM 2418 C CA . ALA B 1 27 ? 16.734 6.641 16.953 1 91 27 ALA B CA 1
ATOM 2419 C C . ALA B 1 27 ? 16.859 7.715 18.031 1 91 27 ALA B C 1
ATOM 2421 O O . ALA B 1 27 ? 17.609 8.68 17.875 1 91 27 ALA B O 1
ATOM 2422 N N . GLU B 1 28 ? 16.203 7.531 19.094 1 88.06 28 GLU B N 1
ATOM 2423 C CA . GLU B 1 28 ? 16.234 8.484 20.203 1 88.06 28 GLU B CA 1
ATOM 2424 C C . GLU B 1 28 ? 17.641 8.633 20.781 1 88.06 28 GLU B C 1
ATOM 2426 O O . GLU B 1 28 ? 18.094 9.742 21.047 1 88.06 28 GLU B O 1
ATOM 2431 N N . THR B 1 29 ? 18.281 7.574 20.938 1 90.5 29 THR B N 1
ATOM 2432 C CA . THR B 1 29 ? 19.609 7.559 21.516 1 90.5 29 THR B CA 1
ATOM 2433 C C . THR B 1 29 ? 20.609 8.305 20.625 1 90.5 29 THR B C 1
ATOM 2435 O O . THR B 1 29 ? 21.359 9.164 21.109 1 90.5 29 THR B O 1
ATOM 2438 N N . VAL B 1 30 ? 20.609 7.992 19.375 1 91.75 30 VAL B N 1
ATOM 2439 C CA . VAL B 1 30 ? 21.547 8.609 18.438 1 91.75 30 VAL B CA 1
ATOM 2440 C C . VAL B 1 30 ? 21.25 10.102 18.312 1 91.75 30 VAL B C 1
ATOM 2442 O O . VAL B 1 30 ? 22.172 10.922 18.266 1 91.75 30 VAL B O 1
ATOM 2445 N N . MET B 1 31 ? 20 10.422 18.266 1 87.19 31 MET B N 1
ATOM 2446 C CA . MET B 1 31 ? 19.609 11.828 18.172 1 87.19 31 MET B CA 1
ATOM 2447 C C . MET B 1 31 ? 20.047 12.602 19.406 1 87.19 31 MET B C 1
ATOM 2449 O O . MET B 1 31 ? 20.469 13.75 19.312 1 87.19 31 MET B O 1
ATOM 2453 N N . ALA B 1 32 ? 19.969 11.984 20.516 1 88.19 32 ALA B N 1
ATOM 2454 C CA . ALA B 1 32 ? 20.359 12.609 21.781 1 88.19 32 ALA B CA 1
ATOM 2455 C C . ALA B 1 32 ? 21.875 12.773 21.875 1 88.19 32 ALA B C 1
ATOM 2457 O O . ALA B 1 32 ? 22.375 13.797 22.344 1 88.19 32 ALA B O 1
ATOM 2458 N N . GLU B 1 33 ? 22.594 11.875 21.391 1 90.38 33 GLU B N 1
ATOM 2459 C CA . GLU B 1 33 ? 24.047 11.875 21.516 1 90.38 33 GLU B CA 1
ATOM 2460 C C . GLU B 1 33 ? 24.703 12.57 20.328 1 90.38 33 GLU B C 1
ATOM 2462 O O . GLU B 1 33 ? 25.875 12.945 20.391 1 90.38 33 GLU B O 1
ATOM 2467 N N . GLY B 1 34 ? 23.969 12.695 19.312 1 88.06 34 GLY B N 1
ATOM 2468 C CA . GLY B 1 34 ? 24.469 13.336 18.094 1 88.06 34 GLY B CA 1
ATOM 2469 C C . GLY B 1 34 ? 25.125 12.367 17.125 1 88.06 34 GLY B C 1
ATOM 2470 O O . GLY B 1 34 ? 24.922 12.469 15.922 1 88.06 34 GLY B O 1
ATOM 2471 N N . SER B 1 35 ? 26 11.523 17.625 1 92.88 35 SER B N 1
ATOM 2472 C CA . SER B 1 35 ? 26.656 10.5 16.812 1 92.88 35 SER B CA 1
ATOM 2473 C C . SER B 1 35 ? 27.109 9.32 17.672 1 92.88 35 SER B C 1
ATOM 2475 O O . SER B 1 35 ? 27.266 9.453 18.891 1 92.88 35 SER B O 1
ATOM 2477 N N . MET B 1 36 ? 27.234 8.156 16.984 1 94.12 36 MET B N 1
ATOM 2478 C CA . MET B 1 36 ? 27.703 6.957 17.672 1 94.12 36 MET B CA 1
ATOM 2479 C C . MET B 1 36 ? 28.312 5.965 16.688 1 94.12 36 MET B C 1
ATOM 2481 O O . MET B 1 36 ? 27.984 5.992 15.5 1 94.12 36 MET B O 1
ATOM 2485 N N . ARG B 1 37 ? 29.297 5.234 17.234 1 95.06 37 ARG B N 1
ATOM 2486 C CA . ARG B 1 37 ? 29.75 4.09 16.453 1 95.06 37 ARG B CA 1
ATOM 2487 C C . ARG B 1 37 ? 28.672 3.004 16.391 1 95.06 37 ARG B C 1
ATOM 2489 O O . ARG B 1 37 ? 28.047 2.701 17.406 1 95.06 37 ARG B O 1
ATOM 2496 N N . ILE B 1 38 ? 28.453 2.389 15.242 1 95.44 38 ILE B N 1
ATOM 2497 C CA . ILE B 1 38 ? 27.453 1.353 15.07 1 95.44 38 ILE B CA 1
ATOM 2498 C C . ILE B 1 38 ? 27.75 0.183 16.016 1 95.44 38 ILE B C 1
ATOM 2500 O O . ILE B 1 38 ? 26.828 -0.427 16.562 1 95.44 38 ILE B O 1
ATOM 2504 N N . GLU B 1 39 ? 28.969 -0.071 16.25 1 94.88 39 GLU B N 1
ATOM 2505 C CA . GLU B 1 39 ? 29.391 -1.142 17.156 1 94.88 39 GLU B CA 1
ATOM 2506 C C . GLU B 1 39 ? 28.891 -0.892 18.562 1 94.88 39 GLU B C 1
ATOM 2508 O O . GLU B 1 39 ? 28.578 -1.836 19.297 1 94.88 39 GLU B O 1
ATOM 2513 N N . ASP B 1 40 ? 28.797 0.311 18.938 1 95.25 40 ASP B N 1
ATOM 2514 C CA . ASP B 1 40 ? 28.359 0.667 20.281 1 95.25 40 ASP B CA 1
ATOM 2515 C C . ASP B 1 40 ? 26.875 0.326 20.484 1 95.25 40 ASP B C 1
ATOM 2517 O O . ASP B 1 40 ? 26.438 0.116 21.609 1 95.25 40 ASP B O 1
ATOM 2521 N N . LEU B 1 41 ? 26.125 0.327 19.453 1 94.31 41 LEU B N 1
ATOM 2522 C CA . LEU B 1 41 ? 24.703 -0.013 19.516 1 94.31 41 LEU B CA 1
ATOM 2523 C C . LEU B 1 41 ? 24.516 -1.466 19.938 1 94.31 41 LEU B C 1
ATOM 2525 O O . LEU B 1 41 ? 23.531 -1.803 20.594 1 94.31 41 LEU B O 1
ATOM 2529 N N . THR B 1 42 ? 25.469 -2.305 19.547 1 94.5 42 THR B N 1
ATOM 2530 C CA . THR B 1 42 ? 25.391 -3.721 19.891 1 94.5 42 THR B CA 1
ATOM 2531 C C . THR B 1 42 ? 25.406 -3.912 21.406 1 94.5 42 THR B C 1
ATOM 2533 O O . THR B 1 42 ? 24.609 -4.672 21.953 1 94.5 42 THR B O 1
ATOM 2536 N N . GLU B 1 43 ? 26.281 -3.242 22.031 1 92.88 43 GLU B N 1
ATOM 2537 C CA . GLU B 1 43 ? 26.422 -3.336 23.484 1 92.88 43 GLU B CA 1
ATOM 2538 C C . GLU B 1 43 ? 25.234 -2.686 24.188 1 92.88 43 GLU B C 1
ATOM 2540 O O . GLU B 1 43 ? 24.688 -3.248 25.141 1 92.88 43 GLU B O 1
ATOM 2545 N N . ARG B 1 44 ? 24.812 -1.692 23.734 1 92.88 44 ARG B N 1
ATOM 2546 C CA . ARG B 1 44 ? 23.781 -0.891 24.406 1 92.88 44 ARG B CA 1
ATOM 2547 C C . ARG B 1 44 ? 22.422 -1.558 24.297 1 92.88 44 ARG B C 1
ATOM 2549 O O . ARG B 1 44 ? 21.609 -1.456 25.219 1 92.88 44 ARG B O 1
ATOM 2556 N N . PHE B 1 45 ? 22.234 -2.148 23.172 1 94.12 45 PHE B N 1
ATOM 2557 C CA . PHE B 1 45 ? 20.891 -2.662 22.969 1 94.12 45 PHE B CA 1
ATOM 2558 C C . PHE B 1 45 ? 20.891 -4.184 22.938 1 94.12 45 PHE B C 1
ATOM 2560 O O . PHE B 1 45 ? 19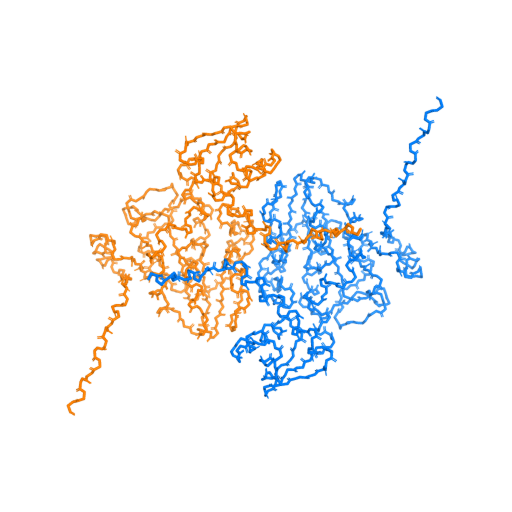.844 -4.809 22.75 1 94.12 45 PHE B O 1
ATOM 2567 N N . GLY B 1 46 ? 21.984 -4.812 23.109 1 94 46 GLY B N 1
ATOM 2568 C CA . GLY B 1 46 ? 22.078 -6.262 23.172 1 94 46 GLY B CA 1
ATOM 2569 C C . GLY B 1 46 ? 21.688 -6.945 21.875 1 94 46 GLY B C 1
ATOM 2570 O O . GLY B 1 46 ? 20.938 -7.918 21.891 1 94 46 GLY B O 1
ATOM 2571 N N . ILE B 1 47 ? 22.141 -6.348 20.781 1 94 47 ILE B N 1
ATOM 2572 C CA . ILE B 1 47 ? 21.812 -6.91 19.469 1 94 47 ILE B CA 1
ATOM 2573 C C . ILE B 1 47 ? 23.109 -7.227 18.703 1 94 47 ILE B C 1
ATOM 2575 O O . ILE B 1 47 ? 24.188 -6.762 19.094 1 94 47 ILE B O 1
ATOM 2579 N N . SER B 1 48 ? 23 -8.086 17.703 1 94.31 48 SER B N 1
ATOM 2580 C CA . SER B 1 48 ? 24.156 -8.414 16.875 1 94.31 48 SER B CA 1
ATOM 2581 C C . SER B 1 48 ? 24.578 -7.234 16 1 94.31 48 SER B C 1
ATOM 2583 O O . SER B 1 48 ? 23.781 -6.312 15.781 1 94.31 48 SER B O 1
ATOM 2585 N N . LEU B 1 49 ? 25.812 -7.297 15.539 1 94.12 49 LEU B N 1
ATOM 2586 C CA . LEU B 1 49 ? 26.312 -6.258 14.641 1 94.12 49 LEU B CA 1
ATOM 2587 C C . LEU B 1 49 ? 25.484 -6.203 13.359 1 94.12 49 LEU B C 1
ATOM 2589 O O . LEU B 1 49 ? 25.188 -5.121 12.852 1 94.12 49 LEU B O 1
ATOM 2593 N N . MET B 1 50 ? 25.141 -7.316 12.867 1 92.25 50 MET B N 1
ATOM 2594 C CA . MET B 1 50 ? 24.312 -7.398 11.664 1 92.25 50 MET B CA 1
ATOM 2595 C C . MET B 1 50 ? 22.969 -6.734 11.883 1 92.25 50 MET B C 1
ATOM 2597 O O . MET B 1 50 ? 22.5 -5.965 11.039 1 92.25 50 MET B O 1
ATOM 2601 N N . THR B 1 51 ? 22.344 -6.949 13 1 91.88 51 THR B N 1
ATOM 2602 C CA . THR B 1 51 ? 21.062 -6.344 13.336 1 91.88 51 THR B CA 1
ATOM 2603 C C . THR B 1 51 ? 21.203 -4.832 13.492 1 91.88 51 THR B C 1
ATOM 2605 O O . THR B 1 51 ? 20.359 -4.07 13.023 1 91.88 51 THR B O 1
ATOM 2608 N N . ALA B 1 52 ? 22.297 -4.465 14.117 1 94.25 52 ALA B N 1
ATOM 2609 C CA . ALA B 1 52 ? 22.547 -3.039 14.289 1 94.25 52 ALA B CA 1
ATOM 2610 C C . ALA B 1 52 ? 22.656 -2.334 12.938 1 94.25 52 ALA B C 1
ATOM 2612 O O . ALA B 1 52 ? 22.047 -1.283 12.734 1 94.25 52 ALA B O 1
ATOM 2613 N N . HIS B 1 53 ? 23.406 -2.928 12.062 1 92.69 53 HIS B N 1
ATOM 2614 C CA . HIS B 1 53 ? 23.562 -2.35 10.727 1 92.69 53 HIS B CA 1
ATOM 2615 C C . HIS B 1 53 ? 22.219 -2.281 10 1 92.69 53 HIS B C 1
ATOM 2617 O O . HIS B 1 53 ? 21.922 -1.28 9.352 1 92.69 53 HIS B O 1
ATOM 2623 N N . ARG B 1 54 ? 21.453 -3.246 10.156 1 89.75 54 ARG B N 1
ATOM 2624 C CA . ARG B 1 54 ? 20.156 -3.287 9.5 1 89.75 54 ARG B CA 1
ATOM 2625 C C . ARG B 1 54 ? 19.234 -2.197 10.031 1 89.75 54 ARG B C 1
ATOM 2627 O O . ARG B 1 54 ? 18.547 -1.516 9.258 1 89.75 54 ARG B O 1
ATOM 2634 N N . ASP B 1 55 ? 19.219 -2.131 11.305 1 92.31 55 ASP B N 1
ATOM 2635 C CA . ASP B 1 55 ? 18.391 -1.106 11.922 1 92.31 55 ASP B CA 1
ATOM 2636 C C . ASP B 1 55 ? 18.844 0.293 11.516 1 92.31 55 ASP B C 1
ATOM 2638 O O . ASP B 1 55 ? 18.016 1.149 11.188 1 92.31 55 ASP B O 1
ATOM 2642 N N . VAL B 1 56 ? 20.094 0.458 11.523 1 93 56 VAL B N 1
ATOM 2643 C CA . VAL B 1 56 ? 20.656 1.753 11.148 1 93 56 VAL B CA 1
ATOM 2644 C C . VAL B 1 56 ? 20.312 2.061 9.695 1 93 56 VAL B C 1
ATOM 2646 O O . VAL B 1 56 ? 19.906 3.176 9.367 1 93 56 VAL B O 1
ATOM 2649 N N . ASP B 1 57 ? 20.5 1.064 8.875 1 91.81 57 ASP B N 1
ATOM 2650 C CA . ASP B 1 57 ? 20.188 1.249 7.465 1 91.81 57 ASP B CA 1
ATOM 2651 C C . ASP B 1 57 ? 18.734 1.635 7.262 1 91.81 57 ASP B C 1
ATOM 2653 O O . ASP B 1 57 ? 18.422 2.475 6.414 1 91.81 57 ASP B O 1
ATOM 2657 N N . GLU B 1 58 ? 17.922 1.06 8 1 90.88 58 GLU B N 1
ATOM 2658 C CA . GLU B 1 58 ? 16.5 1.402 7.949 1 90.88 58 GLU B CA 1
ATOM 2659 C C . GLU B 1 58 ? 16.266 2.857 8.352 1 90.88 58 GLU B C 1
ATOM 2661 O O . GLU B 1 58 ? 15.555 3.588 7.664 1 90.88 58 GLU B O 1
ATOM 2666 N N . LEU B 1 59 ? 16.859 3.275 9.344 1 92.56 59 LEU B N 1
ATOM 2667 C CA . LEU B 1 59 ? 16.672 4.629 9.852 1 92.56 59 LEU B CA 1
ATOM 2668 C C . LEU B 1 59 ? 17.312 5.652 8.922 1 92.56 59 LEU B C 1
ATOM 2670 O O . LEU B 1 59 ? 16.844 6.785 8.812 1 92.56 59 LEU B O 1
ATOM 2674 N N . VAL B 1 60 ? 18.359 5.203 8.203 1 91.5 60 VAL B N 1
ATOM 2675 C CA . VAL B 1 60 ? 18.938 6.031 7.156 1 91.5 60 VAL B CA 1
ATOM 2676 C C . VAL B 1 60 ? 17.953 6.184 6.008 1 91.5 60 VAL B C 1
ATOM 2678 O O . VAL B 1 60 ? 17.703 7.297 5.535 1 91.5 60 VAL B O 1
ATOM 2681 N N . SER B 1 61 ? 17.344 5.105 5.66 1 90.56 61 SER B N 1
ATOM 2682 C CA . SER B 1 61 ? 16.406 5.133 4.547 1 90.56 61 SER B CA 1
ATOM 2683 C C . SER B 1 61 ? 15.18 5.988 4.879 1 90.56 61 SER B C 1
ATOM 2685 O O . SER B 1 61 ? 14.539 6.539 3.979 1 90.56 61 SER B O 1
ATOM 2687 N N . ARG B 1 62 ? 14.938 6.16 6.129 1 91.75 62 ARG B N 1
ATOM 2688 C CA . ARG B 1 62 ? 13.789 6.934 6.582 1 91.75 62 ARG B CA 1
ATOM 2689 C C . ARG B 1 62 ? 14.156 8.398 6.773 1 91.75 62 ARG B C 1
ATOM 2691 O O . ARG B 1 62 ? 13.328 9.203 7.203 1 91.75 62 ARG B O 1
ATOM 2698 N N . GLY B 1 63 ? 15.406 8.688 6.586 1 90.94 63 GLY B N 1
ATOM 2699 C CA . GLY B 1 63 ? 15.844 10.078 6.59 1 90.94 63 GLY B CA 1
ATOM 2700 C C . GLY B 1 63 ? 16.25 10.57 7.965 1 90.94 63 GLY B C 1
ATOM 2701 O O . GLY B 1 63 ? 16.453 11.766 8.164 1 90.94 63 GLY B O 1
ATOM 2702 N N . LEU B 1 64 ? 16.5 9.68 8.891 1 92.19 64 LEU B N 1
ATOM 2703 C CA . LEU B 1 64 ? 16.766 10.102 10.266 1 92.19 64 LEU B CA 1
ATOM 2704 C C . LEU B 1 64 ? 18.266 10.125 10.539 1 92.19 64 LEU B C 1
ATOM 2706 O O . LEU B 1 64 ? 18.734 10.898 11.375 1 92.19 64 LEU B O 1
ATOM 2710 N N . PHE B 1 65 ? 18.953 9.227 9.797 1 93.31 65 PHE B N 1
ATOM 2711 C CA . PHE B 1 65 ? 20.375 9.062 10.102 1 93.31 65 PHE B CA 1
ATOM 2712 C C . PHE B 1 65 ? 21.219 9.219 8.852 1 93.31 65 PHE B C 1
ATOM 2714 O O . PHE B 1 65 ? 20.703 9.141 7.73 1 93.31 65 PHE B O 1
ATOM 2721 N N . ARG B 1 66 ? 22.375 9.492 9.109 1 93.19 66 ARG B N 1
ATOM 2722 C CA . ARG B 1 66 ? 23.453 9.336 8.133 1 93.19 66 ARG B CA 1
ATOM 2723 C C . ARG B 1 66 ? 24.5 8.328 8.617 1 93.19 66 ARG B C 1
ATOM 2725 O O . ARG B 1 66 ? 24.797 8.266 9.812 1 93.19 66 ARG B O 1
ATOM 2732 N N . LYS B 1 67 ? 24.938 7.559 7.664 1 92.62 67 LYS B N 1
ATOM 2733 C CA . LYS B 1 67 ? 25.922 6.527 7.965 1 92.62 67 LYS B CA 1
ATOM 2734 C C . LYS B 1 67 ? 27.219 6.766 7.203 1 92.62 67 LYS B C 1
ATOM 2736 O O . LYS B 1 67 ? 27.203 7.031 5.996 1 92.62 67 LYS B O 1
ATOM 2741 N N . SER B 1 68 ? 28.328 6.852 7.949 1 91.62 68 SER B N 1
ATOM 2742 C CA . SER B 1 68 ? 29.641 7.008 7.324 1 91.62 68 SER B CA 1
ATOM 2743 C C . SER B 1 68 ? 30.719 6.262 8.109 1 91.62 68 SER B C 1
ATOM 2745 O O . SER B 1 68 ? 30.938 6.535 9.289 1 91.62 68 SER B O 1
ATOM 2747 N N . ARG B 1 69 ? 31.422 5.359 7.449 1 92 69 ARG B N 1
ATOM 2748 C CA . ARG B 1 69 ? 32.594 4.676 7.996 1 92 69 ARG B CA 1
ATOM 2749 C C . ARG B 1 69 ? 32.281 4.094 9.375 1 92 69 ARG B C 1
ATOM 2751 O O . ARG B 1 69 ? 33.031 4.344 10.328 1 92 69 ARG B O 1
ATOM 2758 N N . GLY B 1 70 ? 31.156 3.434 9.516 1 92.25 70 GLY B N 1
ATOM 2759 C CA . GLY B 1 70 ? 30.828 2.723 10.734 1 92.25 70 GLY B CA 1
ATOM 2760 C C . GLY B 1 70 ? 30.234 3.621 11.805 1 92.25 70 GLY B C 1
ATOM 2761 O O . GLY B 1 70 ? 29.891 3.156 12.891 1 92.25 70 GLY B O 1
ATOM 2762 N N . ILE B 1 71 ? 30.141 4.934 11.453 1 94.31 71 ILE B N 1
ATOM 2763 C CA . ILE B 1 71 ? 29.562 5.902 12.383 1 94.31 71 ILE B CA 1
ATOM 2764 C C . ILE B 1 71 ? 28.172 6.312 11.898 1 94.31 71 ILE B C 1
ATOM 2766 O O . ILE B 1 71 ? 27.953 6.477 10.695 1 94.31 71 ILE B O 1
ATOM 2770 N N . VAL B 1 72 ? 27.266 6.418 12.875 1 95.56 72 VAL B N 1
ATOM 2771 C CA . VAL B 1 72 ? 25.922 6.898 12.57 1 95.56 72 VAL B CA 1
ATOM 2772 C C . VAL B 1 72 ? 25.672 8.219 13.289 1 95.56 72 VAL B C 1
ATOM 2774 O O . VAL B 1 72 ? 26.094 8.406 14.438 1 95.56 72 VAL B O 1
ATOM 2777 N N . SER B 1 73 ? 25.094 9.148 12.562 1 94.44 73 SER B N 1
ATOM 2778 C CA . SER B 1 73 ? 24.75 10.453 13.117 1 94.44 73 SER B CA 1
ATOM 2779 C C . SER B 1 73 ? 23.359 10.898 12.656 1 94.44 73 SER B C 1
ATOM 2781 O O . SER B 1 73 ? 22.797 10.32 11.719 1 94.44 73 SER B O 1
ATOM 2783 N N . ALA B 1 74 ? 22.844 11.875 13.391 1 91.12 74 ALA B N 1
ATOM 2784 C CA . ALA B 1 74 ? 21.562 12.445 12.961 1 91.12 74 ALA B CA 1
ATOM 2785 C C . ALA B 1 74 ? 21.688 13.094 11.586 1 91.12 74 ALA B C 1
ATOM 2787 O O . ALA B 1 74 ? 22.703 13.711 11.273 1 91.12 74 ALA B O 1
ATOM 2788 N N . ALA B 1 75 ? 20.719 12.867 10.758 1 90.62 75 ALA B N 1
ATOM 2789 C CA . ALA B 1 75 ? 20.656 13.547 9.469 1 90.62 75 ALA B CA 1
ATOM 2790 C C . ALA B 1 75 ? 20.438 15.047 9.641 1 90.62 75 ALA B C 1
ATOM 2792 O O . ALA B 1 75 ? 20.156 15.516 10.742 1 90.62 75 ALA B O 1
ATOM 2793 N N . PRO B 1 76 ? 20.672 15.789 8.555 1 86.69 76 PRO B N 1
ATOM 2794 C CA . PRO B 1 76 ? 20.312 17.203 8.617 1 86.69 76 PRO B CA 1
ATOM 2795 C C . PRO B 1 76 ? 18.859 17.438 8.992 1 86.69 76 PRO B C 1
ATOM 2797 O O . PRO B 1 76 ? 17.984 16.625 8.633 1 86.69 76 PRO B O 1
ATOM 2800 N N . THR B 1 77 ? 18.641 18.516 9.656 1 85.88 77 THR B N 1
ATOM 2801 C CA . THR B 1 77 ? 17.344 18.844 10.227 1 85.88 77 THR B CA 1
ATOM 2802 C C . THR B 1 77 ? 16.25 18.797 9.164 1 85.88 77 THR B C 1
ATOM 2804 O O . THR B 1 77 ? 15.156 18.281 9.414 1 85.88 77 THR B O 1
ATOM 2807 N N . SER B 1 78 ? 16.547 19.234 8.023 1 87.5 78 SER B N 1
ATOM 2808 C CA . SER B 1 78 ? 15.547 19.281 6.957 1 87.5 78 SER B CA 1
ATOM 2809 C C . SER B 1 78 ? 15.078 17.875 6.59 1 87.5 78 SER B C 1
ATOM 2811 O O . SER B 1 78 ? 13.891 17.656 6.332 1 87.5 78 SER B O 1
ATOM 2813 N N . LEU B 1 79 ? 15.953 16.938 6.555 1 86.94 79 LEU B N 1
ATOM 2814 C CA . LEU B 1 79 ? 15.625 15.555 6.238 1 86.94 79 LEU B CA 1
ATOM 2815 C C . LEU B 1 79 ? 14.844 14.906 7.379 1 86.94 79 LEU B C 1
ATOM 2817 O O . LEU B 1 79 ? 13.852 14.211 7.145 1 86.94 79 LEU B O 1
ATOM 2821 N N . ILE B 1 80 ? 15.312 15.203 8.516 1 87.5 80 ILE B N 1
ATOM 2822 C CA . ILE B 1 80 ? 14.633 14.656 9.688 1 87.5 80 ILE B CA 1
ATOM 2823 C C . ILE B 1 80 ? 13.195 15.164 9.734 1 87.5 80 ILE B C 1
ATOM 2825 O O . ILE B 1 80 ? 12.266 14.383 9.945 1 87.5 80 ILE B O 1
ATOM 2829 N N . GLU B 1 81 ? 13.023 16.359 9.477 1 89.5 81 GLU B N 1
ATOM 2830 C CA . GLU B 1 81 ? 11.711 16.984 9.539 1 89.5 81 GLU B CA 1
ATOM 2831 C C . GLU B 1 81 ? 10.805 16.484 8.422 1 89.5 81 GLU B C 1
ATOM 2833 O O . GLU B 1 81 ? 9.578 16.578 8.508 1 89.5 81 GLU B O 1
ATOM 2838 N N . ALA B 1 82 ? 11.383 15.914 7.445 1 90.25 82 ALA B N 1
ATOM 2839 C CA . ALA B 1 82 ? 10.609 15.367 6.336 1 90.25 82 ALA B CA 1
ATOM 2840 C C . ALA B 1 82 ? 10.133 13.953 6.645 1 90.25 82 ALA B C 1
ATOM 2842 O O . ALA B 1 82 ? 9.164 13.477 6.055 1 90.25 82 ALA B O 1
ATOM 2843 N N . SER B 1 83 ? 10.789 13.297 7.559 1 92.62 83 SER B N 1
ATOM 2844 C CA . SER B 1 83 ? 10.523 11.898 7.871 1 92.62 83 SER B CA 1
ATOM 2845 C C . SER B 1 83 ? 9.172 11.734 8.562 1 92.62 83 SER B C 1
ATOM 2847 O O . SER B 1 83 ? 8.914 12.375 9.586 1 92.62 83 SER B O 1
ATOM 2849 N N . ASP B 1 84 ? 8.391 10.82 8.016 1 92.75 84 ASP B N 1
ATOM 2850 C CA . ASP B 1 84 ? 7.09 10.586 8.633 1 92.75 84 ASP B CA 1
ATOM 2851 C C . ASP B 1 84 ? 7.246 9.914 10 1 92.75 84 ASP B C 1
ATOM 2853 O O . ASP B 1 84 ? 6.457 10.164 10.914 1 92.75 84 ASP B O 1
ATOM 2857 N N . LEU B 1 85 ? 8.219 9.148 10.094 1 87.81 85 LEU B N 1
ATOM 2858 C CA . LEU B 1 85 ? 8.492 8.492 11.367 1 87.81 85 LEU B CA 1
ATOM 2859 C C . LEU B 1 85 ? 8.773 9.516 12.461 1 87.81 85 LEU B C 1
ATOM 2861 O O . LEU B 1 85 ? 8.336 9.352 13.602 1 87.81 85 LEU B O 1
ATOM 2865 N N . TYR B 1 86 ? 9.461 10.547 12.078 1 88.12 86 TYR B N 1
ATOM 2866 C CA . TYR B 1 86 ? 9.758 11.641 12.992 1 88.12 86 TYR B CA 1
ATOM 2867 C C . TYR B 1 86 ? 8.508 12.461 13.281 1 88.12 86 TYR B C 1
ATOM 2869 O O . TYR B 1 86 ? 8.227 12.789 14.438 1 88.12 86 TYR B O 1
ATOM 2877 N N . ARG B 1 87 ? 7.672 12.617 12.367 1 93.25 87 ARG B N 1
ATOM 2878 C CA . ARG B 1 87 ? 6.566 13.562 12.453 1 93.25 87 ARG B CA 1
ATOM 2879 C C . ARG B 1 87 ? 5.336 12.914 13.07 1 93.25 87 ARG B C 1
ATOM 2881 O O . ARG B 1 87 ? 4.504 13.602 13.672 1 93.25 87 ARG B O 1
ATOM 2888 N N . VAL B 1 88 ? 5.211 11.695 12.977 1 91.69 88 VAL B N 1
ATOM 2889 C CA . VAL B 1 88 ? 3.982 11 13.352 1 91.69 88 VAL B CA 1
ATOM 2890 C C . VAL B 1 88 ? 3.703 11.211 14.836 1 91.69 88 VAL B C 1
ATOM 2892 O O . VAL B 1 88 ? 2.545 11.312 15.25 1 91.69 88 VAL B O 1
ATOM 2895 N N . THR B 1 89 ? 4.707 11.406 15.641 1 89.56 89 THR B N 1
ATOM 2896 C CA . THR B 1 89 ? 4.52 11.523 17.078 1 89.56 89 THR B CA 1
ATOM 2897 C C . THR B 1 89 ? 4.613 12.977 17.531 1 89.56 89 THR B C 1
ATOM 2899 O O . THR B 1 89 ? 4.438 13.289 18.703 1 89.56 89 THR B O 1
ATOM 2902 N N . ARG B 1 90 ? 4.93 13.844 16.625 1 92.5 90 ARG B N 1
ATOM 2903 C CA . ARG B 1 90 ? 5.039 15.258 16.953 1 92.5 90 ARG B CA 1
ATOM 2904 C C . ARG B 1 90 ? 3.686 15.953 16.828 1 92.5 90 ARG B C 1
ATOM 2906 O O . ARG B 1 90 ? 2.928 15.695 15.898 1 92.5 90 ARG B O 1
ATOM 2913 N N . GLN B 1 91 ? 3.352 16.812 17.844 1 96.56 91 GLN B N 1
ATOM 2914 C CA . GLN B 1 91 ? 2.111 17.578 17.891 1 96.56 91 GLN B CA 1
ATOM 2915 C C . GLN B 1 91 ? 0.897 16.672 17.734 1 96.56 91 GLN B C 1
ATOM 2917 O O . GLN B 1 91 ? -0.048 17 17.016 1 96.56 91 GLN B O 1
ATOM 2922 N N . SER B 1 92 ? 0.954 15.555 18.375 1 96.69 92 SER B N 1
ATOM 2923 C CA . SER B 1 92 ? -0.064 14.523 18.203 1 96.69 92 SER B CA 1
ATOM 2924 C C . SER B 1 92 ? -1.442 15.039 18.609 1 96.69 92 SER B C 1
ATOM 2926 O O . SER B 1 92 ? -2.422 14.828 17.891 1 96.69 92 SER B O 1
ATOM 2928 N N . GLU B 1 93 ? -1.515 15.727 19.703 1 97.12 93 GLU B N 1
ATOM 2929 C CA . GLU B 1 93 ? -2.799 16.234 20.188 1 97.12 93 GLU B CA 1
ATOM 2930 C C . GLU B 1 93 ? -3.371 17.266 19.234 1 97.12 93 GLU B C 1
ATOM 2932 O O . GLU B 1 93 ? -4.562 17.234 18.906 1 97.12 93 GLU B O 1
ATOM 2937 N N . GLU B 1 94 ? -2.52 18.156 18.828 1 98.06 94 GLU B N 1
ATOM 2938 C CA . GLU B 1 94 ? -2.943 19.172 17.859 1 98.06 94 GLU B CA 1
ATOM 2939 C C . GLU B 1 94 ? -3.447 18.531 16.578 1 98.06 94 GLU B C 1
ATOM 2941 O O . GLU B 1 94 ? -4.492 18.922 16.047 1 98.06 94 GLU B O 1
ATOM 2946 N N . LYS B 1 95 ? -2.678 17.516 16.062 1 98.56 95 LYS B N 1
ATOM 2947 C CA . LYS B 1 95 ? -3.07 16.844 14.836 1 98.56 95 LYS B CA 1
ATOM 2948 C C . LYS B 1 95 ? -4.422 16.156 14.992 1 98.56 95 LYS B C 1
ATOM 2950 O O . LYS B 1 95 ? -5.254 16.188 14.086 1 98.56 95 LYS B O 1
ATOM 2955 N N . LYS B 1 96 ? -4.648 15.578 16.109 1 98.31 96 LYS B N 1
ATOM 2956 C CA . LYS B 1 96 ? -5.906 14.883 16.359 1 98.31 96 LYS B CA 1
ATOM 2957 C C . LYS B 1 96 ? -7.082 15.859 16.359 1 98.31 96 LYS B C 1
ATOM 2959 O O . LYS B 1 96 ? -8.125 15.586 15.766 1 98.31 96 LYS B O 1
ATOM 2964 N N . LEU B 1 97 ? -6.934 16.969 17.047 1 98.31 97 LEU B N 1
ATOM 2965 C CA . LEU B 1 97 ? -7.988 17.969 17.109 1 98.31 97 LEU B CA 1
ATOM 2966 C C . LEU B 1 97 ? -8.273 18.531 15.719 1 98.31 97 LEU B C 1
ATOM 2968 O O . LEU B 1 97 ? -9.438 18.719 15.344 1 98.31 97 LEU B O 1
ATOM 2972 N N . ILE B 1 98 ? -7.258 18.797 15 1 98.75 98 ILE B N 1
ATOM 2973 C CA . ILE B 1 98 ? -7.395 19.312 13.641 1 98.75 98 ILE B CA 1
ATOM 2974 C C . ILE B 1 98 ? -8.133 18.297 12.773 1 98.75 98 ILE B C 1
ATOM 2976 O O . ILE B 1 98 ? -9.031 18.656 12.016 1 98.75 98 ILE B O 1
ATOM 2980 N N . ALA B 1 99 ? -7.738 17.062 12.875 1 98.75 99 ALA B N 1
ATOM 2981 C CA . ALA B 1 99 ? -8.383 15.984 12.117 1 98.75 99 ALA B CA 1
ATOM 2982 C C . ALA B 1 99 ? -9.867 15.891 12.445 1 98.75 99 ALA B C 1
ATOM 2984 O O . ALA B 1 99 ? -10.703 15.734 11.555 1 98.75 99 ALA B O 1
ATOM 2985 N N . GLU B 1 100 ? -10.172 15.961 13.695 1 98.06 100 GLU B N 1
ATOM 2986 C CA . GLU B 1 100 ? -11.562 15.93 14.125 1 98.06 100 GLU B CA 1
ATOM 2987 C C . GLU B 1 100 ? -12.352 17.094 13.516 1 98.06 100 GLU B C 1
ATOM 2989 O O . GLU B 1 100 ? -13.461 16.891 13.008 1 98.06 100 GLU B O 1
ATOM 2994 N N . ALA B 1 101 ? -11.82 18.234 13.578 1 98.56 101 ALA B N 1
ATOM 2995 C CA . ALA B 1 101 ? -12.461 19.406 12.992 1 98.56 101 ALA B CA 1
ATOM 2996 C C . ALA B 1 101 ? -12.633 19.25 11.484 1 98.56 101 ALA B C 1
ATOM 2998 O O . ALA B 1 101 ? -13.633 19.688 10.914 1 98.56 101 ALA B O 1
ATOM 2999 N N . ALA B 1 102 ? -11.695 18.625 10.844 1 98.81 102 ALA B N 1
ATOM 3000 C CA . ALA B 1 102 ? -11.711 18.438 9.398 1 98.81 102 ALA B CA 1
ATOM 3001 C C . ALA B 1 102 ? -12.891 17.562 8.969 1 98.81 102 ALA B C 1
ATOM 3003 O O . ALA B 1 102 ? -13.383 17.688 7.852 1 98.81 102 ALA B O 1
ATOM 3004 N N . MET B 1 103 ? -13.414 16.75 9.906 1 98.56 103 MET B N 1
ATOM 3005 C CA . MET B 1 103 ? -14.453 15.773 9.586 1 98.56 103 MET B CA 1
ATOM 3006 C C . MET B 1 103 ? -15.758 16.469 9.242 1 98.56 103 MET B C 1
ATOM 3008 O O . MET B 1 103 ? -16.641 15.875 8.617 1 98.56 103 MET B O 1
ATOM 3012 N N . GLN B 1 104 ? -15.93 17.719 9.625 1 98.12 104 GLN B N 1
ATOM 3013 C CA . GLN B 1 104 ? -17.141 18.453 9.281 1 98.12 104 GLN B CA 1
ATOM 3014 C C . GLN B 1 104 ? -17.266 18.641 7.777 1 98.12 104 GLN B C 1
ATOM 3016 O O . GLN B 1 104 ? -18.359 18.953 7.273 1 98.12 104 GLN B O 1
ATOM 3021 N N . PHE B 1 105 ? -16.188 18.391 7.066 1 98.5 105 PHE B N 1
ATOM 3022 C CA . PHE B 1 105 ? -16.188 18.609 5.621 1 98.5 105 PHE B CA 1
ATOM 3023 C C . PHE B 1 105 ? -16.266 17.266 4.883 1 98.5 105 PHE B C 1
ATOM 3025 O O . PHE B 1 105 ? -16.094 17.219 3.664 1 98.5 105 PHE B O 1
ATOM 3032 N N . VAL B 1 106 ? -16.422 16.172 5.539 1 98.69 106 VAL B N 1
ATOM 3033 C CA . VAL B 1 106 ? -16.562 14.836 4.961 1 98.69 106 VAL B CA 1
ATOM 3034 C C . VAL B 1 106 ? -18.031 14.445 4.926 1 98.69 106 VAL B C 1
ATOM 3036 O O . VAL B 1 106 ? -18.703 14.414 5.961 1 98.69 106 VAL B O 1
ATOM 3039 N N . GLU B 1 107 ? -18.5 14.133 3.766 1 98.25 107 GLU B N 1
ATOM 3040 C CA . GLU B 1 107 ? -19.875 13.727 3.555 1 98.25 107 GLU B CA 1
ATOM 3041 C C . GLU B 1 107 ? -19.969 12.414 2.781 1 98.25 107 GLU B C 1
ATOM 3043 O O . GLU B 1 107 ? -19.125 12.141 1.919 1 98.25 107 GLU B O 1
ATOM 3048 N N . PRO B 1 108 ? -21.031 11.672 3.105 1 98 108 PRO B N 1
ATOM 3049 C CA . PRO B 1 108 ? -21.203 10.43 2.352 1 98 108 PRO B CA 1
ATOM 3050 C C . PRO B 1 108 ? -21.266 10.664 0.843 1 98 108 PRO B C 1
ATOM 3052 O O . PRO B 1 108 ? -21.859 11.641 0.387 1 98 108 PRO B O 1
ATOM 3055 N N . GLY B 1 109 ? -20.594 9.789 0.058 1 98.44 109 GLY B N 1
ATOM 3056 C CA . GLY B 1 109 ? -20.641 9.836 -1.395 1 98.44 109 GLY B CA 1
ATOM 3057 C C . GLY B 1 109 ? -19.469 10.578 -2.008 1 98.44 109 GLY B C 1
ATOM 3058 O O . GLY B 1 109 ? -19.266 10.523 -3.223 1 98.44 109 GLY B O 1
ATOM 3059 N N . GLN B 1 110 ? -18.672 11.148 -1.151 1 98.69 110 GLN B N 1
ATOM 3060 C CA . GLN B 1 110 ? -17.594 11.984 -1.661 1 98.69 110 GLN B CA 1
ATOM 3061 C C . GLN B 1 110 ? -16.391 11.141 -2.086 1 98.69 110 GLN B C 1
ATOM 3063 O O . GLN B 1 110 ? -16.125 10.094 -1.493 1 98.69 110 GLN B O 1
ATOM 3068 N N . ALA B 1 111 ? -15.695 11.555 -3.125 1 98.88 111 ALA B N 1
ATOM 3069 C CA . ALA B 1 111 ? -14.32 11.188 -3.432 1 98.88 111 ALA B CA 1
ATOM 3070 C C . ALA B 1 111 ? -13.336 12.188 -2.832 1 98.88 111 ALA B C 1
ATOM 3072 O O . ALA B 1 111 ? -13.438 13.391 -3.076 1 98.88 111 ALA B O 1
ATOM 3073 N N . ILE B 1 112 ? -12.414 11.664 -2.088 1 98.94 112 ILE B N 1
ATOM 3074 C CA . ILE B 1 112 ? -11.602 12.57 -1.282 1 98.94 112 ILE B CA 1
ATOM 3075 C C . ILE B 1 112 ? -10.125 12.234 -1.457 1 98.94 112 ILE B C 1
ATOM 3077 O O . ILE B 1 112 ? -9.719 11.078 -1.295 1 98.94 112 ILE B O 1
ATOM 3081 N N . PHE B 1 113 ? -9.305 13.266 -1.791 1 98.94 113 PHE B N 1
ATOM 3082 C CA . PHE B 1 113 ? -7.855 13.141 -1.698 1 98.94 113 PHE B CA 1
ATOM 3083 C C . PHE B 1 113 ? -7.391 13.289 -0.254 1 98.94 113 PHE B C 1
ATOM 3085 O O . PHE B 1 113 ? -7.719 14.273 0.414 1 98.94 113 PHE B O 1
ATOM 3092 N N . PHE B 1 114 ? -6.699 12.289 0.215 1 98.94 114 PHE B N 1
ATOM 3093 C CA . PHE B 1 114 ? -5.926 12.359 1.449 1 98.94 114 PHE B CA 1
ATOM 3094 C C . PHE B 1 114 ? -4.43 12.32 1.154 1 98.94 114 PHE B C 1
ATOM 3096 O O . PHE B 1 114 ? -3.91 11.312 0.679 1 98.94 114 PHE B O 1
ATOM 3103 N N . ASP B 1 115 ? -3.748 13.398 1.419 1 98.75 115 ASP B N 1
ATOM 3104 C CA . ASP B 1 115 ? -2.324 13.359 1.104 1 98.75 115 ASP B CA 1
ATOM 3105 C C . ASP B 1 115 ? -1.557 12.531 2.131 1 98.75 115 ASP B C 1
ATOM 3107 O O . ASP B 1 115 ? -2.154 11.945 3.039 1 98.75 115 ASP B O 1
ATOM 3111 N N . ASP B 1 116 ? -0.3 12.438 2.018 1 98.06 116 ASP B N 1
ATOM 3112 C CA . ASP B 1 116 ? 0.562 11.516 2.746 1 98.06 116 ASP B CA 1
ATOM 3113 C C . ASP B 1 116 ? 0.888 12.047 4.141 1 98.06 116 ASP B C 1
ATOM 3115 O O . ASP B 1 116 ? 1.572 11.383 4.922 1 98.06 116 ASP B O 1
ATOM 3119 N N . SER B 1 117 ? 0.386 13.117 4.598 1 98.19 117 SER B N 1
ATOM 3120 C CA . SER B 1 117 ? 0.87 13.797 5.793 1 98.19 117 SER B CA 1
ATOM 3121 C C . SER B 1 117 ? 0.415 13.07 7.059 1 98.19 117 SER B C 1
ATOM 3123 O O . SER B 1 117 ? -0.646 12.445 7.078 1 98.19 117 SER B O 1
ATOM 3125 N N . THR B 1 118 ? 1.242 13.211 8.094 1 97.88 118 THR B N 1
ATOM 3126 C CA . THR B 1 118 ? 0.923 12.625 9.391 1 97.88 118 THR B CA 1
ATOM 3127 C C . THR B 1 118 ? -0.282 13.32 10.016 1 97.88 118 THR B C 1
ATOM 3129 O O . THR B 1 118 ? -0.967 12.75 10.867 1 97.88 118 THR B O 1
ATOM 3132 N N . THR B 1 119 ? -0.542 14.555 9.664 1 98.62 119 THR B N 1
ATOM 3133 C CA . THR B 1 119 ? -1.722 15.266 10.148 1 98.62 119 THR B CA 1
ATOM 3134 C C . THR B 1 119 ? -2.99 14.703 9.508 1 98.62 119 THR B C 1
ATOM 3136 O O . THR B 1 119 ? -3.955 14.391 10.203 1 98.62 119 THR B O 1
ATOM 3139 N N . VAL B 1 120 ? -3.023 14.508 8.219 1 98.81 120 VAL B N 1
ATOM 3140 C CA . VAL B 1 120 ? -4.172 13.977 7.488 1 98.81 120 VAL 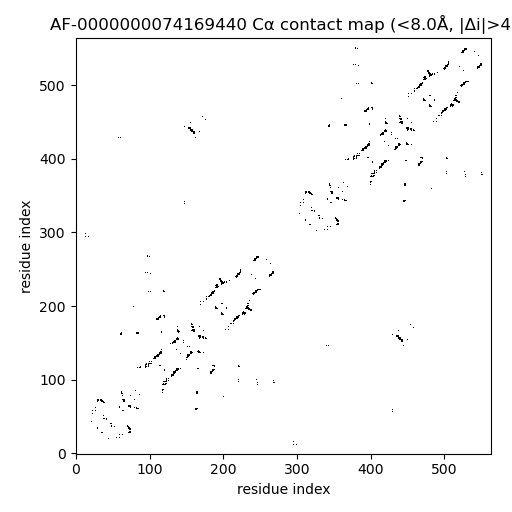B CA 1
ATOM 3141 C C . VAL B 1 120 ? -4.43 12.539 7.918 1 98.81 120 VAL B C 1
ATOM 3143 O O . VAL B 1 120 ? -5.582 12.109 8.008 1 98.81 120 VAL B O 1
ATOM 3146 N N . LEU B 1 121 ? -3.35 11.836 8.203 1 98.69 121 LEU B N 1
ATOM 3147 C CA . LEU B 1 121 ? -3.471 10.461 8.656 1 98.69 121 LEU B CA 1
ATOM 3148 C C . LEU B 1 121 ? -4.359 10.375 9.898 1 98.69 121 LEU B C 1
ATOM 3150 O O . LEU B 1 121 ? -5.078 9.391 10.078 1 98.69 121 LEU B O 1
ATOM 3154 N N . GLN B 1 122 ? -4.418 11.383 10.719 1 98.5 122 GLN B N 1
ATOM 3155 C CA . GLN B 1 122 ? -5.188 11.383 11.961 1 98.5 122 GLN B CA 1
ATOM 3156 C C . GLN B 1 122 ? -6.688 11.453 11.68 1 98.5 122 GLN B C 1
ATOM 3158 O O . GLN B 1 122 ? -7.504 11.289 12.586 1 98.5 122 GLN B O 1
ATOM 3163 N N . MET B 1 123 ? -7.074 11.602 10.484 1 98.69 123 MET B N 1
ATOM 3164 C CA . MET B 1 123 ? -8.492 11.609 10.125 1 98.69 123 MET B CA 1
ATOM 3165 C C . MET B 1 123 ? -9.031 10.188 10.023 1 98.69 123 MET B C 1
ATOM 3167 O O . MET B 1 123 ? -10.242 9.969 10.141 1 98.69 123 MET B O 1
ATOM 3171 N N . VAL B 1 124 ? -8.18 9.219 9.828 1 98.5 124 VAL B N 1
ATOM 3172 C CA . VAL B 1 124 ? -8.547 7.855 9.461 1 98.5 124 VAL B CA 1
ATOM 3173 C C . VAL B 1 124 ? -9.445 7.254 10.547 1 98.5 124 VAL B C 1
ATOM 3175 O O . VAL B 1 124 ? -10.484 6.664 10.242 1 98.5 124 VAL B O 1
ATOM 3178 N N . PRO B 1 125 ? -9.156 7.445 11.859 1 97.44 125 PRO B N 1
ATOM 3179 C CA . PRO B 1 125 ? -10 6.855 12.898 1 97.44 125 PRO B CA 1
ATOM 3180 C C . PRO B 1 125 ? -11.43 7.402 12.883 1 97.44 125 PRO B C 1
ATOM 3182 O O . PRO B 1 125 ? -12.328 6.805 13.477 1 97.44 125 PRO B O 1
ATOM 3185 N N . HIS B 1 126 ? -11.672 8.438 12.219 1 97.69 126 HIS B N 1
ATOM 3186 C CA . HIS B 1 126 ? -12.984 9.078 12.227 1 97.69 126 HIS B CA 1
ATOM 3187 C C . HIS B 1 126 ? -13.789 8.719 10.977 1 97.69 126 HIS B C 1
ATOM 3189 O O . HIS B 1 126 ? -14.945 9.109 10.852 1 97.69 126 HIS B O 1
ATOM 3195 N N . LEU B 1 127 ? -13.219 7.941 10.07 1 97.81 127 LEU B N 1
ATOM 3196 C CA . LEU B 1 127 ? -13.844 7.656 8.781 1 97.81 127 LEU B CA 1
ATOM 3197 C C . LEU B 1 127 ? -14.93 6.598 8.93 1 97.81 127 LEU B C 1
ATOM 3199 O O . LEU B 1 127 ? -15.93 6.625 8.211 1 97.81 127 LEU B O 1
ATOM 3203 N N . PRO B 1 128 ? -14.75 5.66 9.883 1 94.12 128 PRO B N 1
ATOM 3204 C CA . PRO B 1 128 ? -15.812 4.668 10.023 1 94.12 128 PRO B CA 1
ATOM 3205 C C . PRO B 1 128 ? -17.188 5.301 10.266 1 94.12 128 PRO B C 1
ATOM 3207 O O . PRO B 1 128 ? -17.312 6.215 11.078 1 94.12 128 PRO B O 1
ATOM 3210 N N . GLY B 1 129 ? -18.172 4.82 9.531 1 93 129 GLY B N 1
ATOM 3211 C CA . GLY B 1 129 ? -19.531 5.309 9.688 1 93 129 GLY B CA 1
ATOM 3212 C C . GLY B 1 129 ? -19.844 6.504 8.805 1 93 129 GLY B C 1
ATOM 3213 O O . GLY B 1 129 ? -20.969 6.988 8.781 1 93 129 GLY B O 1
ATOM 3214 N N . LYS B 1 130 ? -18.906 6.965 8.031 1 95.38 130 LYS B N 1
ATOM 3215 C CA . LYS B 1 130 ? -19.094 8.133 7.184 1 95.38 130 LYS B CA 1
ATOM 3216 C C . LYS B 1 130 ? -19.375 7.73 5.742 1 95.38 130 LYS B C 1
ATOM 3218 O O . LYS B 1 130 ? -19.656 8.578 4.898 1 95.38 130 LYS B O 1
ATOM 3223 N N . GLY B 1 131 ? -19.406 6.488 5.555 1 92.94 131 GLY B N 1
ATOM 3224 C CA . GLY B 1 131 ? -19.531 5.988 4.195 1 92.94 131 GLY B CA 1
ATOM 3225 C C . GLY B 1 131 ? -20.906 6.191 3.611 1 92.94 131 GLY B C 1
ATOM 3226 O O . GLY B 1 131 ? -21.844 6.559 4.328 1 92.94 131 GLY B O 1
ATOM 3227 N N . PRO B 1 132 ? -20.953 6.016 2.24 1 97.75 132 PRO B N 1
ATOM 3228 C CA . PRO B 1 132 ? -19.906 5.551 1.33 1 97.75 132 PRO B CA 1
ATOM 3229 C C . PRO B 1 132 ? -18.906 6.645 0.984 1 97.75 132 PRO B C 1
ATOM 3231 O O . PRO B 1 132 ? -19.281 7.809 0.828 1 97.75 132 PRO B O 1
ATOM 3234 N N . LEU B 1 133 ? -17.641 6.301 0.945 1 98.44 133 LEU B N 1
ATOM 3235 C CA . LEU B 1 133 ? -16.562 7.219 0.583 1 98.44 133 LEU B CA 1
ATOM 3236 C C . LEU B 1 133 ? -15.602 6.566 -0.41 1 98.44 133 LEU B C 1
ATOM 3238 O O . LEU B 1 133 ? -15.422 5.348 -0.395 1 98.44 133 LEU B O 1
ATOM 3242 N N . THR B 1 134 ? -15.102 7.344 -1.315 1 98.62 134 THR B N 1
ATOM 3243 C CA . THR B 1 134 ? -13.906 6.973 -2.07 1 98.62 134 THR B CA 1
ATOM 3244 C C . THR B 1 134 ? -12.672 7.688 -1.523 1 98.62 134 THR B C 1
ATOM 3246 O O . THR B 1 134 ? -12.586 8.914 -1.59 1 98.62 134 THR B O 1
ATOM 3249 N N . VAL B 1 135 ? -11.844 6.871 -0.977 1 98.88 135 VAL B N 1
ATOM 3250 C CA . VAL B 1 135 ? -10.586 7.395 -0.447 1 98.88 135 VAL B CA 1
ATOM 3251 C C . VAL B 1 135 ? -9.492 7.289 -1.509 1 98.88 135 VAL B C 1
ATOM 3253 O O . VAL B 1 135 ? -9.219 6.203 -2.023 1 98.88 135 VAL B O 1
ATOM 3256 N N . ILE B 1 136 ? -8.898 8.438 -1.845 1 98.94 136 ILE B N 1
ATOM 3257 C CA . ILE B 1 136 ? -7.809 8.508 -2.816 1 98.94 136 ILE B CA 1
ATOM 3258 C C . ILE B 1 136 ? -6.527 8.969 -2.121 1 98.94 136 ILE B C 1
ATOM 3260 O O . ILE B 1 136 ? -6.492 10.039 -1.512 1 98.94 136 ILE B O 1
ATOM 3264 N N . THR B 1 137 ? -5.453 8.172 -2.209 1 98.88 137 THR B N 1
ATOM 3265 C CA . THR B 1 137 ? -4.262 8.555 -1.458 1 98.88 137 THR B CA 1
ATOM 3266 C C . THR B 1 137 ? -3.004 7.984 -2.107 1 98.88 137 THR B C 1
ATOM 3268 O O . THR B 1 137 ? -3.061 6.953 -2.781 1 98.88 137 THR B O 1
ATOM 3271 N N . ASN B 1 138 ? -1.924 8.711 -1.916 1 98.69 138 ASN B N 1
ATOM 3272 C CA . ASN B 1 138 ? -0.607 8.227 -2.322 1 98.69 138 ASN B CA 1
ATOM 3273 C C . ASN B 1 138 ? 0.173 7.664 -1.139 1 98.69 138 ASN B C 1
ATOM 3275 O O . ASN B 1 138 ? 1.35 7.324 -1.271 1 98.69 138 ASN B O 1
ATOM 3279 N N . SER B 1 139 ? -0.422 7.617 0.026 1 98.62 139 SER B N 1
ATOM 3280 C CA . SER B 1 139 ? 0.215 7.141 1.249 1 98.62 139 SER B CA 1
ATOM 3281 C C . SER B 1 139 ? 0.025 5.637 1.421 1 98.62 139 SER B C 1
ATOM 3283 O O . SER B 1 139 ? -1.102 5.164 1.582 1 98.62 139 SER B O 1
ATOM 3285 N N . LEU B 1 140 ? 1.118 4.965 1.446 1 98.25 140 LEU B N 1
ATOM 3286 C CA . LEU B 1 140 ? 1.05 3.527 1.685 1 98.25 140 LEU B CA 1
ATOM 3287 C C . LEU B 1 140 ? 0.494 3.234 3.074 1 98.25 140 LEU B C 1
ATOM 3289 O O . LEU B 1 140 ? -0.274 2.285 3.252 1 98.25 140 LEU B O 1
ATOM 3293 N N . ILE B 1 141 ? 0.847 4.008 4.031 1 96.81 141 ILE B N 1
ATOM 3294 C CA . ILE B 1 141 ? 0.363 3.842 5.395 1 96.81 141 ILE B CA 1
ATOM 3295 C C . ILE B 1 141 ? -1.155 4.004 5.43 1 96.81 141 ILE B C 1
ATOM 3297 O O . ILE B 1 141 ? -1.861 3.174 6.008 1 96.81 141 ILE B O 1
ATOM 3301 N N . LEU B 1 142 ? -1.602 5.035 4.789 1 98.19 142 LEU B N 1
ATOM 3302 C CA . LEU B 1 142 ? -3.037 5.293 4.789 1 98.19 142 LEU B CA 1
ATOM 3303 C C . LEU B 1 142 ? -3.785 4.195 4.035 1 98.19 142 LEU B C 1
ATOM 3305 O O . LEU B 1 142 ? -4.871 3.781 4.449 1 98.19 142 LEU B O 1
ATOM 3309 N N . MET B 1 143 ? -3.219 3.688 2.957 1 98.38 143 MET B N 1
ATOM 3310 C CA . MET B 1 143 ? -3.816 2.566 2.234 1 98.38 143 MET B CA 1
ATOM 3311 C C . MET B 1 143 ? -4.039 1.378 3.164 1 98.38 143 MET B C 1
ATOM 3313 O O . MET B 1 143 ? -5.121 0.792 3.18 1 98.38 143 MET B O 1
ATOM 3317 N N . ASN B 1 144 ? -3.037 1.097 3.904 1 95.81 144 ASN B N 1
ATOM 3318 C CA . ASN B 1 144 ? -3.109 -0.044 4.809 1 95.81 144 ASN B CA 1
ATOM 3319 C C . ASN B 1 144 ? -4.152 0.174 5.902 1 95.81 144 ASN B C 1
ATOM 3321 O O . ASN B 1 144 ? -4.824 -0.77 6.324 1 95.81 144 ASN B O 1
ATOM 3325 N N . GLU B 1 145 ? -4.289 1.391 6.344 1 95.62 145 GLU B N 1
ATOM 3326 C CA . GLU B 1 145 ? -5.211 1.704 7.434 1 95.62 145 GLU B CA 1
ATOM 3327 C C . GLU B 1 145 ? -6.66 1.622 6.969 1 95.62 145 GLU B C 1
ATOM 3329 O O . GLU B 1 145 ? -7.551 1.285 7.754 1 95.62 145 GLU B O 1
ATOM 3334 N N . VAL B 1 146 ? -6.895 1.843 5.695 1 96.69 146 VAL B N 1
ATOM 3335 C CA . VAL B 1 146 ? -8.289 1.992 5.297 1 96.69 146 VAL B CA 1
ATOM 3336 C C . VAL B 1 146 ? -8.727 0.779 4.477 1 96.69 146 VAL B C 1
ATOM 3338 O O . VAL B 1 146 ? -9.914 0.627 4.164 1 96.69 146 VAL B O 1
ATOM 3341 N N . ARG B 1 147 ? -7.867 -0.082 4.113 1 92.94 147 ARG B N 1
ATOM 3342 C CA . ARG B 1 147 ? -8.094 -1.138 3.135 1 92.94 147 ARG B CA 1
ATOM 3343 C C . ARG B 1 147 ? -9.281 -2.012 3.537 1 92.94 147 ARG B C 1
ATOM 3345 O O . ARG B 1 147 ? -10.031 -2.48 2.682 1 92.94 147 ARG B O 1
ATOM 3352 N N . ASP B 1 148 ? -9.578 -2.15 4.848 1 88.75 148 ASP B N 1
ATOM 3353 C CA . ASP B 1 148 ? -10.617 -3.064 5.301 1 88.75 148 ASP B CA 1
ATOM 3354 C C . ASP B 1 148 ? -11.844 -2.299 5.801 1 88.75 148 ASP B C 1
ATOM 3356 O O . ASP B 1 148 ? -12.758 -2.887 6.379 1 88.75 148 ASP B O 1
ATOM 3360 N N . MET B 1 149 ? -11.852 -1.031 5.605 1 92.56 149 MET B N 1
ATOM 3361 C CA . MET B 1 149 ? -12.93 -0.223 6.16 1 92.56 149 MET B CA 1
ATOM 3362 C C . MET B 1 149 ? -14.219 -0.419 5.367 1 92.56 149 MET B C 1
ATOM 3364 O O . MET B 1 149 ? -14.211 -0.344 4.137 1 92.56 149 MET B O 1
ATOM 3368 N N . LYS B 1 150 ? -15.258 -0.663 6.098 1 89.94 150 LYS B N 1
ATOM 3369 C CA . LYS B 1 150 ? -16.578 -0.837 5.484 1 89.94 150 LYS B CA 1
ATOM 3370 C C . LYS B 1 150 ? -17.016 0.431 4.762 1 89.94 150 LYS B C 1
ATOM 3372 O O . LYS B 1 150 ? -16.812 1.54 5.262 1 89.94 150 LYS B O 1
ATOM 3377 N N . ASP B 1 151 ? -17.609 0.259 3.584 1 93.94 151 ASP B N 1
ATOM 3378 C CA . ASP B 1 151 ? -18.219 1.317 2.789 1 93.94 151 ASP B CA 1
ATOM 3379 C C . ASP B 1 151 ? -17.188 2.328 2.318 1 93.94 151 ASP B C 1
ATOM 3381 O O . ASP B 1 151 ? -17.5 3.504 2.121 1 93.94 151 ASP B O 1
ATOM 3385 N N . VAL B 1 152 ? -15.914 1.885 2.275 1 96.5 152 VAL B N 1
ATOM 3386 C CA . VAL B 1 152 ? -14.844 2.715 1.732 1 96.5 152 VAL B CA 1
ATOM 3387 C C . VAL B 1 152 ? -14.258 2.051 0.489 1 96.5 152 VAL B C 1
ATOM 3389 O O . VAL B 1 152 ? -13.875 0.879 0.524 1 96.5 152 VAL B O 1
ATOM 3392 N N . THR B 1 153 ? -14.312 2.736 -0.604 1 97.5 153 THR B N 1
ATOM 3393 C CA . THR B 1 153 ? -13.562 2.363 -1.794 1 97.5 153 THR B CA 1
ATOM 3394 C C . THR B 1 153 ? -12.188 3.031 -1.793 1 97.5 153 THR B C 1
ATOM 3396 O O . THR B 1 153 ? -12.086 4.254 -1.671 1 97.5 153 THR B O 1
ATOM 3399 N N . LEU B 1 154 ? -11.148 2.225 -1.85 1 98.38 154 LEU B N 1
ATOM 3400 C CA . LEU B 1 154 ? -9.797 2.768 -1.855 1 98.38 154 LEU B CA 1
ATOM 3401 C C . LEU B 1 154 ? -9.25 2.842 -3.275 1 98.38 154 LEU B C 1
ATOM 3403 O O . LEU B 1 154 ? -9.172 1.826 -3.971 1 98.38 154 LEU B O 1
ATOM 3407 N N . LEU B 1 155 ? -8.938 4.016 -3.701 1 98.5 155 LEU B N 1
ATOM 3408 C CA . LEU B 1 155 ? -8.156 4.273 -4.906 1 98.5 155 LEU B CA 1
ATOM 3409 C C . LEU B 1 155 ? -6.727 4.672 -4.547 1 98.5 155 LEU B C 1
ATOM 3411 O O . LEU B 1 155 ? -6.477 5.812 -4.145 1 98.5 155 LEU B O 1
ATOM 3415 N N . GLY B 1 156 ? -5.82 3.707 -4.68 1 98.5 156 GLY B N 1
ATOM 3416 C CA . GLY B 1 156 ? -4.414 3.992 -4.453 1 98.5 156 GLY B CA 1
ATOM 3417 C C . GLY B 1 156 ? -3.74 4.652 -5.645 1 98.5 156 GLY B C 1
ATOM 3418 O O . GLY B 1 156 ? -3.961 4.254 -6.789 1 98.5 156 GLY B O 1
ATOM 3419 N N . LEU B 1 157 ? -2.951 5.629 -5.137 1 97.25 157 LEU B N 1
ATOM 3420 C CA . LEU B 1 157 ? -2.143 6.262 -6.172 1 97.25 157 LEU B CA 1
ATOM 3421 C C . LEU B 1 157 ? -0.779 5.59 -6.281 1 97.25 157 LEU B C 1
ATOM 3423 O O . LEU B 1 157 ? -0.133 5.316 -5.27 1 97.25 157 LEU B O 1
ATOM 3427 N N . GLY B 1 158 ? -0.423 5.078 -7.387 1 95.25 158 GLY B N 1
ATOM 3428 C CA . GLY B 1 158 ? 0.837 4.398 -7.641 1 95.25 158 GLY B CA 1
ATOM 3429 C C . GLY B 1 158 ? 1.984 5.352 -7.922 1 95.25 158 GLY B C 1
ATOM 3430 O O . GLY B 1 158 ? 1.863 6.559 -7.703 1 95.25 158 GLY B O 1
ATOM 3431 N N . GLY B 1 159 ? 3.096 4.789 -8.219 1 97.12 159 GLY B N 1
ATOM 3432 C CA . GLY B 1 159 ? 4.336 5.508 -8.469 1 97.12 159 GLY B CA 1
ATOM 3433 C C . GLY B 1 159 ? 5.512 4.957 -7.68 1 97.12 159 GLY B C 1
ATOM 3434 O O . GLY B 1 159 ? 5.48 3.811 -7.23 1 97.12 159 GLY B O 1
ATOM 3435 N N . GLN B 1 160 ? 6.531 5.766 -7.695 1 97 160 GLN B N 1
ATOM 3436 C CA . GLN B 1 160 ? 7.699 5.359 -6.926 1 97 160 GLN B CA 1
ATOM 3437 C C . GLN B 1 160 ? 7.516 5.672 -5.441 1 97 160 GLN B C 1
ATOM 3439 O O . GLN B 1 160 ? 7.113 6.781 -5.082 1 97 160 GLN B O 1
ATOM 3444 N N . LEU B 1 161 ? 7.793 4.613 -4.629 1 97.5 161 LEU B N 1
ATOM 3445 C CA . LEU B 1 161 ? 7.68 4.797 -3.186 1 97.5 161 LEU B CA 1
ATOM 3446 C C . LEU B 1 161 ? 8.953 5.41 -2.615 1 97.5 161 LEU B C 1
ATOM 3448 O O . LEU B 1 161 ? 10.062 4.969 -2.938 1 97.5 161 LEU B O 1
ATOM 3452 N N . TYR B 1 162 ? 8.766 6.375 -1.771 1 95.06 162 TYR B N 1
ATOM 3453 C CA . TYR B 1 162 ? 9.859 6.883 -0.957 1 95.06 162 TYR B CA 1
ATOM 3454 C C . TYR B 1 162 ? 9.648 6.551 0.516 1 95.06 162 TYR B C 1
ATOM 3456 O O . TYR B 1 162 ? 8.617 6.891 1.093 1 95.06 162 TYR B O 1
ATOM 3464 N N . ASN B 1 163 ? 10.633 6 1.113 1 92.44 163 ASN B N 1
ATOM 3465 C CA . ASN B 1 163 ? 10.508 5.422 2.449 1 92.44 163 ASN B CA 1
ATOM 3466 C C . ASN B 1 163 ? 10.422 6.508 3.52 1 92.44 163 ASN B C 1
ATOM 3468 O O . ASN B 1 163 ? 9.75 6.324 4.539 1 92.44 163 ASN B O 1
ATOM 3472 N N . TRP B 1 164 ? 11.078 7.609 3.281 1 90.94 164 TRP B N 1
ATOM 3473 C CA . TRP B 1 164 ? 11.094 8.648 4.309 1 90.94 164 TRP B CA 1
ATOM 3474 C C . TRP B 1 164 ? 9.688 9.172 4.578 1 90.94 164 TRP B C 1
ATOM 3476 O O . TRP B 1 164 ? 9.398 9.648 5.68 1 90.94 164 TRP B O 1
ATOM 3486 N N . CYS B 1 165 ? 8.805 9.016 3.621 1 93.62 165 CYS B N 1
ATOM 3487 C CA . CYS B 1 165 ? 7.434 9.469 3.816 1 93.62 165 CYS B CA 1
ATOM 3488 C C . CYS B 1 165 ? 6.449 8.328 3.594 1 93.62 165 CYS B C 1
ATOM 3490 O O . CYS B 1 165 ? 5.238 8.516 3.725 1 93.62 165 CYS B O 1
ATOM 3492 N N . ASN B 1 166 ? 6.902 7.188 3.197 1 95.69 166 ASN B N 1
ATOM 3493 C CA . ASN B 1 166 ? 6.062 6.043 2.867 1 95.69 166 ASN B CA 1
ATOM 3494 C C . ASN B 1 166 ? 4.926 6.434 1.925 1 95.69 166 ASN B C 1
ATOM 3496 O O . ASN B 1 166 ? 3.764 6.117 2.18 1 95.69 166 ASN B O 1
ATOM 3500 N N . ALA B 1 167 ? 5.273 7.074 0.876 1 98 167 ALA B N 1
ATOM 3501 C CA . ALA B 1 167 ? 4.281 7.559 -0.079 1 98 167 ALA B CA 1
ATOM 3502 C C . ALA B 1 167 ? 4.809 7.477 -1.509 1 98 167 ALA B C 1
ATOM 3504 O O . ALA B 1 167 ? 6.023 7.488 -1.729 1 98 167 ALA B O 1
ATOM 3505 N N . PHE B 1 168 ? 3.904 7.352 -2.369 1 98.5 168 PHE B N 1
ATOM 3506 C CA . PHE B 1 168 ? 4.211 7.348 -3.795 1 98.5 168 PHE B CA 1
ATOM 3507 C C . PHE B 1 168 ? 4.23 8.766 -4.352 1 98.5 168 PHE B C 1
ATOM 3509 O O . PHE B 1 168 ? 3.33 9.562 -4.066 1 98.5 168 PHE B O 1
ATOM 3516 N N . VAL B 1 169 ? 5.285 9.078 -5.07 1 97.25 169 VAL B N 1
ATOM 3517 C CA . VAL B 1 169 ? 5.414 10.375 -5.719 1 97.25 169 VAL B CA 1
ATOM 3518 C C . VAL B 1 169 ? 6.016 10.195 -7.113 1 97.25 169 VAL B C 1
ATOM 3520 O O . VAL B 1 169 ? 6.414 9.094 -7.488 1 97.25 169 VAL B O 1
ATOM 3523 N N . GLY B 1 170 ? 5.965 11.352 -7.902 1 95.94 170 GLY B N 1
ATOM 3524 C CA . GLY B 1 170 ? 6.57 11.336 -9.227 1 95.94 170 GLY B CA 1
ATOM 3525 C C . GLY B 1 170 ? 5.562 11.492 -10.344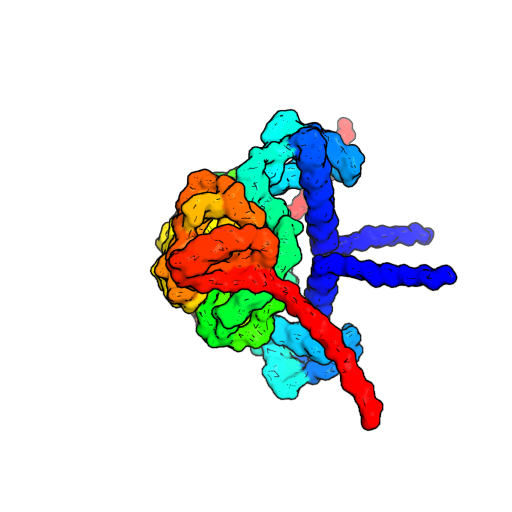 1 95.94 170 GLY B C 1
ATOM 3526 O O . GLY B 1 170 ? 4.375 11.703 -10.094 1 95.94 170 GLY B O 1
ATOM 3527 N N . GLY B 1 171 ? 6.141 11.422 -11.508 1 95.69 171 GLY B N 1
ATOM 3528 C CA . GLY B 1 171 ? 5.332 11.648 -12.695 1 95.69 171 GLY B CA 1
ATOM 3529 C C . GLY B 1 171 ? 4.137 10.719 -12.797 1 95.69 171 GLY B C 1
ATOM 3530 O O . GLY B 1 171 ? 3.037 11.148 -13.148 1 95.69 171 GLY B O 1
ATOM 3531 N N . MET B 1 172 ? 4.273 9.484 -12.461 1 95.06 172 MET B N 1
ATOM 3532 C CA . MET B 1 172 ? 3.191 8.508 -12.523 1 95.06 172 MET B CA 1
ATOM 3533 C C . MET B 1 172 ? 2.07 8.867 -11.562 1 95.06 172 MET B C 1
ATOM 3535 O O . MET B 1 172 ? 0.892 8.805 -11.914 1 95.06 172 MET B O 1
ATOM 3539 N N . THR B 1 173 ? 2.428 9.18 -10.375 1 97.81 173 THR B N 1
ATOM 3540 C CA . THR B 1 173 ? 1.459 9.586 -9.367 1 97.81 173 THR B CA 1
ATOM 3541 C C . THR B 1 173 ? 0.669 10.812 -9.828 1 97.81 173 THR B C 1
ATOM 3543 O O . THR B 1 173 ? -0.562 10.812 -9.773 1 97.81 173 THR B O 1
ATOM 3546 N N . ILE B 1 174 ? 1.398 11.766 -10.352 1 97.94 174 ILE B N 1
ATOM 3547 C CA . ILE B 1 174 ? 0.8 13.023 -10.805 1 97.94 174 ILE B CA 1
ATOM 3548 C C . ILE B 1 174 ? -0.144 12.75 -11.977 1 97.94 174 ILE B C 1
ATOM 3550 O O . ILE B 1 174 ? -1.242 13.312 -12.031 1 97.94 174 ILE B O 1
ATOM 3554 N N . HIS B 1 175 ? 0.291 11.898 -12.805 1 96.25 175 HIS B N 1
ATOM 3555 C CA . HIS B 1 175 ? -0.529 11.547 -13.961 1 96.25 175 HIS B CA 1
ATOM 3556 C C . HIS B 1 175 ? -1.857 10.938 -13.523 1 96.25 175 HIS B C 1
ATOM 3558 O O . HIS B 1 175 ? -2.91 11.273 -14.07 1 96.25 175 HIS B O 1
ATOM 3564 N N . GLU B 1 176 ? -1.868 10.094 -12.594 1 96.38 176 GLU B N 1
ATOM 3565 C CA . GLU B 1 176 ? -3.092 9.484 -12.078 1 96.38 176 GLU B CA 1
ATOM 3566 C C . GLU B 1 176 ? -4.004 10.531 -11.445 1 96.38 176 GLU B C 1
ATOM 3568 O O . GLU B 1 176 ? -5.219 10.516 -11.648 1 96.38 176 GLU B O 1
ATOM 3573 N N . ILE B 1 177 ? -3.391 11.406 -10.711 1 98.38 177 ILE B N 1
ATOM 3574 C CA . ILE B 1 177 ? -4.164 12.445 -10.047 1 98.38 177 ILE B CA 1
ATOM 3575 C C . ILE B 1 177 ? -4.879 13.305 -11.094 1 98.38 177 ILE B C 1
ATOM 3577 O O . ILE B 1 177 ? -6.066 13.602 -10.945 1 98.38 177 ILE B O 1
ATOM 3581 N N . ARG B 1 178 ? -4.223 13.609 -12.117 1 97.56 178 ARG B N 1
ATOM 3582 C CA . ARG B 1 178 ? -4.73 14.547 -13.109 1 97.56 178 ARG B CA 1
ATOM 3583 C C . ARG B 1 178 ? -5.879 13.93 -13.906 1 97.56 178 ARG B C 1
ATOM 3585 O O . ARG B 1 178 ? -6.598 14.641 -14.609 1 97.56 178 ARG B O 1
ATOM 3592 N N . ARG B 1 179 ? -6.082 12.672 -13.719 1 96.38 179 ARG B N 1
ATOM 3593 C CA . ARG B 1 179 ? -7.188 11.992 -14.391 1 96.38 179 ARG B CA 1
ATOM 3594 C C . ARG B 1 179 ? -8.414 11.938 -13.484 1 96.38 179 ARG B C 1
ATOM 3596 O O . ARG B 1 179 ? -9.43 11.328 -13.844 1 96.38 179 ARG B O 1
ATOM 3603 N N . LEU B 1 180 ? -8.336 12.547 -12.383 1 97.88 180 LEU B N 1
ATOM 3604 C CA . LEU B 1 180 ? -9.398 12.492 -11.391 1 97.88 180 LEU B CA 1
ATOM 3605 C C . LEU B 1 180 ? -9.922 13.898 -11.086 1 97.88 180 LEU B C 1
ATOM 3607 O O . LEU B 1 180 ? -9.25 14.891 -11.359 1 97.88 180 LEU B O 1
ATOM 3611 N N . ARG B 1 181 ? -11.141 13.93 -10.648 1 98.56 181 ARG B N 1
ATOM 3612 C CA . ARG B 1 181 ? -11.75 15.109 -10.047 1 98.56 181 ARG B CA 1
ATOM 3613 C C . ARG B 1 181 ? -12.406 14.766 -8.711 1 98.56 181 ARG B C 1
ATOM 3615 O O . ARG B 1 181 ? -13.531 14.25 -8.688 1 98.56 181 ARG B O 1
ATOM 3622 N N . ALA B 1 182 ? -11.766 15.117 -7.633 1 98.75 182 ALA B N 1
ATOM 3623 C CA . ALA B 1 182 ? -12.273 14.781 -6.301 1 98.75 182 ALA B CA 1
ATOM 3624 C C . ALA B 1 182 ? -13.164 15.898 -5.758 1 98.75 182 ALA B C 1
ATOM 3626 O O . ALA B 1 182 ? -13.07 17.047 -6.203 1 98.75 182 ALA B O 1
ATOM 3627 N N . ASP B 1 183 ? -14 15.492 -4.832 1 98.88 183 ASP B N 1
ATOM 3628 C CA . ASP B 1 183 ? -14.859 16.469 -4.168 1 98.88 183 ASP B CA 1
ATOM 3629 C C . ASP B 1 183 ? -14.055 17.328 -3.193 1 98.88 183 ASP B C 1
ATOM 3631 O O . ASP B 1 183 ? -14.281 18.547 -3.088 1 98.88 183 ASP B O 1
ATOM 3635 N N . VAL B 1 184 ? -13.141 16.734 -2.504 1 98.88 184 VAL B N 1
ATOM 3636 C CA . VAL B 1 184 ? -12.391 17.406 -1.455 1 98.88 184 VAL B CA 1
ATOM 3637 C C . VAL B 1 184 ? -10.945 16.906 -1.448 1 98.88 184 VAL B C 1
ATOM 3639 O O . VAL B 1 184 ? -10.68 15.75 -1.761 1 98.88 184 VAL B O 1
ATOM 3642 N N . ALA B 1 185 ? -10.039 17.797 -1.187 1 98.94 185 ALA B N 1
ATOM 3643 C CA . ALA B 1 185 ? -8.656 17.438 -0.875 1 98.94 185 ALA B CA 1
ATOM 3644 C C . ALA B 1 185 ? -8.266 17.922 0.517 1 98.94 185 ALA B C 1
ATOM 3646 O O . ALA B 1 185 ? -8.398 19.109 0.831 1 98.94 185 ALA B O 1
ATOM 3647 N N . PHE B 1 186 ? -7.836 16.984 1.345 1 98.94 186 PHE B N 1
ATOM 3648 C CA . PHE B 1 186 ? -7.195 17.312 2.609 1 98.94 186 PHE B CA 1
ATOM 3649 C C . PHE B 1 186 ? -5.676 17.219 2.492 1 98.94 186 PHE B C 1
ATOM 3651 O O . PHE B 1 186 ? -5.137 16.141 2.211 1 98.94 186 PHE B O 1
ATOM 3658 N N . ILE B 1 187 ? -5.035 18.297 2.748 1 98.81 187 ILE B N 1
ATOM 3659 C CA . ILE B 1 187 ? -3.594 18.406 2.549 1 98.81 187 ILE B CA 1
ATOM 3660 C C . ILE B 1 187 ? -2.959 19.109 3.756 1 98.81 187 ILE B C 1
ATOM 3662 O O . ILE B 1 187 ? -3.559 20 4.352 1 98.81 187 ILE B O 1
ATOM 3666 N N . SER B 1 188 ? -1.828 18.625 4.145 1 98.75 188 SER B N 1
ATOM 3667 C CA . SER B 1 188 ? -1.009 19.344 5.113 1 98.75 188 SER B CA 1
ATOM 3668 C C . SER B 1 188 ? 0.29 19.828 4.48 1 98.75 188 SER B C 1
ATOM 3670 O O . SER B 1 188 ? 0.539 19.594 3.297 1 98.75 188 SER B O 1
ATOM 3672 N N . ILE B 1 189 ? 1.074 20.578 5.277 1 98.06 189 ILE B N 1
ATOM 3673 C CA . ILE B 1 189 ? 2.258 21.234 4.738 1 98.06 189 ILE B CA 1
ATOM 3674 C C . ILE B 1 189 ? 3.363 21.266 5.793 1 98.06 189 ILE B C 1
ATOM 3676 O O . ILE B 1 189 ? 3.104 21.047 6.977 1 98.06 189 ILE B O 1
ATOM 3680 N N . ALA B 1 190 ? 4.566 21.547 5.332 1 97.56 190 ALA B N 1
ATOM 3681 C CA . ALA B 1 190 ? 5.715 21.484 6.23 1 97.56 190 ALA B CA 1
ATOM 3682 C C . ALA B 1 190 ? 6.008 22.859 6.836 1 97.56 190 ALA B C 1
ATOM 3684 O O . ALA B 1 190 ? 6.473 22.953 7.973 1 97.56 190 ALA B O 1
ATOM 3685 N N . ALA B 1 191 ? 5.785 23.938 6.035 1 98.25 191 ALA B N 1
ATOM 3686 C CA . ALA B 1 191 ? 6.199 25.266 6.488 1 98.25 191 ALA B CA 1
ATOM 3687 C C . ALA B 1 191 ? 5.348 26.344 5.848 1 98.25 191 ALA B C 1
ATOM 3689 O O . ALA B 1 191 ? 4.969 26.234 4.68 1 98.25 191 ALA B O 1
ATOM 3690 N N . ILE B 1 192 ? 5.102 27.328 6.629 1 98.44 192 ILE B N 1
ATOM 3691 C CA . ILE B 1 192 ? 4.387 28.516 6.184 1 98.44 192 ILE B CA 1
ATOM 3692 C C . ILE B 1 192 ? 5.184 29.766 6.547 1 98.44 192 ILE B C 1
ATOM 3694 O O . ILE B 1 192 ? 5.484 30 7.723 1 98.44 192 ILE B O 1
ATOM 3698 N N . THR B 1 193 ? 5.52 30.484 5.594 1 97.06 193 THR B N 1
ATOM 3699 C CA . THR B 1 193 ? 6.199 31.766 5.797 1 97.06 193 THR B CA 1
ATOM 3700 C C . THR B 1 193 ? 5.664 32.812 4.832 1 97.06 193 THR B C 1
ATOM 3702 O O . THR B 1 193 ? 5.551 32.562 3.629 1 97.06 193 THR B O 1
ATOM 3705 N N . ASP B 1 194 ? 5.32 34 5.371 1 95.44 194 ASP B N 1
ATOM 3706 C CA . ASP B 1 194 ? 4.809 35.094 4.574 1 95.44 194 ASP B CA 1
ATOM 3707 C C . ASP B 1 194 ? 3.594 34.688 3.756 1 95.44 194 ASP B C 1
ATOM 3709 O O . ASP B 1 194 ? 3.502 35 2.566 1 95.44 194 ASP B O 1
ATOM 3713 N N . ASP B 1 195 ? 2.754 33.812 4.363 1 96.62 195 ASP B N 1
ATOM 3714 C CA . ASP B 1 195 ? 1.49 33.344 3.811 1 96.62 195 ASP B CA 1
ATOM 3715 C C . ASP B 1 195 ? 1.727 32.406 2.627 1 96.62 195 ASP B C 1
ATOM 3717 O O . ASP B 1 195 ? 0.792 32.094 1.892 1 96.62 195 ASP B O 1
ATOM 3721 N N . LEU B 1 196 ? 2.973 32.031 2.477 1 97.88 196 LEU B N 1
ATOM 3722 C CA . LEU B 1 196 ? 3.33 31.047 1.443 1 97.88 196 LEU B CA 1
ATOM 3723 C C . LEU B 1 196 ? 3.648 29.688 2.057 1 97.88 196 LEU B C 1
ATOM 3725 O O . LEU B 1 196 ? 4.078 29.609 3.211 1 97.88 196 LEU B O 1
ATOM 3729 N N . LEU B 1 197 ? 3.381 28.656 1.27 1 98.56 197 LEU B N 1
ATOM 3730 C CA . LEU B 1 197 ? 3.539 27.281 1.725 1 98.56 197 LEU B CA 1
ATOM 3731 C C . LEU B 1 197 ? 4.793 26.656 1.128 1 98.56 197 LEU B C 1
ATOM 3733 O O . LEU B 1 197 ? 5.086 26.844 -0.054 1 98.56 197 LEU B O 1
ATOM 3737 N N . PHE B 1 198 ? 5.523 25.875 1.978 1 98 198 PHE B N 1
ATOM 3738 C CA . PHE B 1 198 ? 6.773 25.281 1.526 1 98 198 PHE B CA 1
ATOM 3739 C C . PHE B 1 198 ? 6.891 23.844 2.006 1 98 198 PHE B C 1
ATOM 3741 O O . PHE B 1 198 ? 6.293 23.469 3.018 1 98 198 PHE B O 1
ATOM 3748 N N . HIS B 1 199 ? 7.578 23.078 1.261 1 97.19 199 HIS B N 1
ATOM 3749 C CA . HIS B 1 199 ? 7.93 21.703 1.612 1 97.19 199 HIS B CA 1
ATOM 3750 C C . HIS B 1 199 ? 9.398 21.422 1.312 1 97.19 199 HIS B C 1
ATOM 3752 O O . HIS B 1 199 ? 10.008 22.078 0.468 1 97.19 199 HIS B O 1
ATOM 3758 N N . GLN B 1 200 ? 9.961 20.5 1.982 1 94.31 200 GLN B N 1
ATOM 3759 C CA . GLN B 1 200 ? 11.367 20.156 1.796 1 94.31 200 GLN B CA 1
ATOM 3760 C C . GLN B 1 200 ? 11.602 19.469 0.454 1 94.31 200 GLN B C 1
ATOM 3762 O O . GLN B 1 200 ? 12.68 19.562 -0.126 1 94.31 200 GLN B O 1
ATOM 3767 N N . SER B 1 201 ? 10.602 18.797 -0.039 1 94.81 201 SER B N 1
ATOM 3768 C CA . SER B 1 201 ? 10.727 17.953 -1.217 1 94.81 201 SER B CA 1
ATOM 3769 C C . SER B 1 201 ? 9.969 18.531 -2.404 1 94.81 201 SER B C 1
ATOM 3771 O O . SER B 1 201 ? 8.75 18.719 -2.338 1 94.81 201 SER B O 1
ATOM 3773 N N . PRO B 1 202 ? 10.68 18.703 -3.52 1 95.31 202 PRO B N 1
ATOM 3774 C CA . PRO B 1 202 ? 9.961 19.219 -4.688 1 95.31 202 PRO B CA 1
ATOM 3775 C C . PRO B 1 202 ? 8.961 18.219 -5.25 1 95.31 202 PRO B C 1
ATOM 3777 O O . PRO B 1 202 ? 7.902 18.594 -5.754 1 95.31 202 PRO B O 1
ATOM 3780 N N . GLU B 1 203 ? 9.258 16.922 -5.141 1 94.94 203 GLU B N 1
ATOM 3781 C CA . GLU B 1 203 ? 8.344 15.891 -5.617 1 94.94 203 GLU B CA 1
ATOM 3782 C C . GLU B 1 203 ? 7.035 15.914 -4.836 1 94.94 203 GLU B C 1
ATOM 3784 O O . GLU B 1 203 ? 5.961 15.742 -5.414 1 94.94 203 GLU B O 1
ATOM 3789 N N . MET B 1 204 ? 7.195 16.125 -3.625 1 96.19 204 MET B N 1
ATOM 3790 C CA . MET B 1 204 ? 6.008 16.203 -2.779 1 96.19 204 MET B CA 1
ATOM 3791 C C . MET B 1 204 ? 5.176 17.438 -3.127 1 96.19 204 MET B C 1
ATOM 3793 O O . MET B 1 204 ? 3.947 17.359 -3.193 1 96.19 204 MET B O 1
ATOM 3797 N N . VAL B 1 205 ? 5.855 18.5 -3.391 1 97.31 205 VAL B N 1
ATOM 3798 C CA . VAL B 1 205 ? 5.18 19.734 -3.766 1 97.31 205 VAL B CA 1
ATOM 3799 C C . VAL B 1 205 ? 4.344 19.5 -5.023 1 97.31 205 VAL B C 1
ATOM 3801 O O . VAL B 1 205 ? 3.17 19.875 -5.074 1 97.31 205 VAL B O 1
ATOM 3804 N N . GLU B 1 206 ? 4.918 18.859 -5.965 1 97.75 206 GLU B N 1
ATOM 3805 C CA . GLU B 1 206 ? 4.23 18.625 -7.23 1 97.75 206 GLU B CA 1
ATOM 3806 C C . GLU B 1 206 ? 3.021 17.703 -7.035 1 97.75 206 GLU B C 1
ATOM 3808 O O . GLU B 1 206 ? 1.97 17.922 -7.641 1 97.75 206 GLU B O 1
ATOM 3813 N N . THR B 1 207 ? 3.16 16.75 -6.23 1 98.38 207 THR B N 1
ATOM 3814 C CA . THR B 1 207 ? 2.072 15.812 -5.949 1 98.38 207 THR B CA 1
ATOM 3815 C C . THR B 1 207 ? 0.917 16.531 -5.25 1 98.38 207 THR B C 1
ATOM 3817 O O . THR B 1 207 ? -0.237 16.406 -5.668 1 98.38 207 THR B O 1
ATOM 3820 N N . LYS B 1 208 ? 1.229 17.281 -4.242 1 98.5 208 LYS B N 1
ATOM 3821 C CA . LYS B 1 208 ? 0.209 18.016 -3.504 1 98.5 208 LYS B CA 1
ATOM 3822 C C . LYS B 1 208 ? -0.471 19.047 -4.391 1 98.5 208 LYS B C 1
ATOM 3824 O O . LYS B 1 208 ? -1.686 19.25 -4.309 1 98.5 208 LYS B O 1
ATOM 3829 N N . ARG B 1 209 ? 0.297 19.672 -5.223 1 98.31 209 ARG B N 1
ATOM 3830 C CA . ARG B 1 209 ? -0.271 20.656 -6.148 1 98.31 209 ARG B CA 1
ATOM 3831 C C . ARG B 1 209 ? -1.268 20 -7.098 1 98.31 209 ARG B C 1
ATOM 3833 O O . ARG B 1 209 ? -2.338 20.547 -7.363 1 98.31 209 ARG B O 1
ATOM 3840 N N . ALA B 1 210 ? -0.909 18.859 -7.594 1 98.69 210 ALA B N 1
ATOM 3841 C CA . ALA B 1 210 ? -1.82 18.125 -8.469 1 98.69 210 ALA B CA 1
ATOM 3842 C C . ALA B 1 210 ? -3.129 17.797 -7.754 1 98.69 210 ALA B C 1
ATOM 3844 O O . ALA B 1 210 ? -4.211 17.938 -8.328 1 98.69 210 ALA B O 1
ATOM 3845 N N . MET B 1 211 ? -3.053 17.391 -6.512 1 98.69 211 MET B N 1
ATOM 3846 C CA . MET B 1 211 ? -4.258 17.109 -5.73 1 98.69 211 MET B CA 1
ATOM 3847 C C . MET B 1 211 ? -5.117 18.359 -5.586 1 98.69 211 MET B C 1
ATOM 3849 O O . MET B 1 211 ? -6.336 18.312 -5.75 1 98.69 211 MET B O 1
ATOM 3853 N N . LEU B 1 212 ? -4.449 19.406 -5.297 1 98.44 212 LEU B N 1
ATOM 3854 C CA . LEU B 1 212 ? -5.156 20.672 -5.145 1 98.44 212 LEU B CA 1
ATOM 3855 C C . LEU B 1 212 ? -5.887 21.047 -6.43 1 98.44 212 LEU B C 1
ATOM 3857 O O . LEU B 1 212 ? -7.062 21.422 -6.395 1 98.44 212 LEU B O 1
ATOM 3861 N N . ASP B 1 213 ? -5.219 20.906 -7.539 1 98.38 213 ASP B N 1
ATOM 3862 C CA . ASP B 1 213 ? -5.734 21.297 -8.844 1 98.38 213 ASP B CA 1
ATOM 3863 C C . ASP B 1 213 ? -6.902 20.422 -9.266 1 98.38 213 ASP B C 1
ATOM 3865 O O . ASP B 1 213 ? -7.711 20.812 -10.109 1 98.38 213 ASP B O 1
ATOM 3869 N N . CYS B 1 214 ? -7.027 19.281 -8.664 1 98.75 214 CYS B N 1
ATOM 3870 C CA . CYS B 1 214 ? -8 18.297 -9.133 1 98.75 214 CYS B CA 1
ATOM 3871 C C . CYS B 1 214 ? -9.086 18.062 -8.086 1 98.75 214 CYS B C 1
ATOM 3873 O O . CYS B 1 214 ? -9.758 17.031 -8.102 1 98.75 214 CYS B O 1
ATOM 3875 N N . ALA B 1 215 ? -9.258 18.969 -7.145 1 98.75 215 ALA B N 1
ATOM 3876 C CA . ALA B 1 215 ? -10.305 18.859 -6.129 1 98.75 215 ALA B CA 1
ATOM 3877 C C . ALA B 1 215 ? -11.242 20.078 -6.18 1 98.75 215 ALA B C 1
ATOM 3879 O O . ALA B 1 215 ? -10.797 21.203 -6.406 1 98.75 215 ALA B O 1
ATOM 3880 N N . ALA B 1 216 ? -12.492 19.828 -5.922 1 98.75 216 ALA B N 1
ATOM 3881 C CA . ALA B 1 216 ? -13.477 20.906 -5.914 1 98.75 216 ALA B CA 1
ATOM 3882 C C . ALA B 1 216 ? -13.312 21.797 -4.684 1 98.75 216 ALA B C 1
ATOM 3884 O O . ALA B 1 216 ? -13.461 23.016 -4.766 1 98.75 216 ALA B O 1
ATOM 3885 N N . ARG B 1 217 ? -13.039 21.203 -3.588 1 98.69 217 ARG B N 1
ATOM 3886 C CA . ARG B 1 217 ? -12.781 21.922 -2.344 1 98.69 217 ARG B CA 1
ATOM 3887 C C . ARG B 1 217 ? -11.398 21.578 -1.792 1 98.69 217 ARG B C 1
ATOM 3889 O O . ARG B 1 217 ? -11.039 20.406 -1.698 1 98.69 217 ARG B O 1
ATOM 3896 N N . ARG B 1 218 ? -10.656 22.594 -1.433 1 98.81 218 ARG B N 1
ATOM 3897 C CA . ARG B 1 218 ? -9.273 22.469 -0.983 1 98.81 218 ARG B CA 1
ATOM 3898 C C . ARG B 1 218 ? -9.133 22.859 0.48 1 98.81 218 ARG B C 1
ATOM 3900 O O . ARG B 1 218 ? -9.383 24.016 0.838 1 98.81 218 ARG B O 1
ATOM 3907 N N . ILE B 1 219 ? -8.688 21.891 1.345 1 98.94 219 ILE B N 1
ATOM 3908 C CA . ILE B 1 219 ? -8.641 22.141 2.781 1 98.94 219 ILE B CA 1
ATOM 3909 C C . ILE B 1 219 ? -7.234 21.875 3.307 1 98.94 219 ILE B C 1
ATOM 3911 O O . ILE B 1 219 ? -6.691 20.781 3.115 1 98.94 219 ILE B O 1
ATOM 3915 N N . LEU B 1 220 ? -6.652 22.844 3.947 1 98.94 220 LEU B N 1
ATOM 3916 C CA . LEU B 1 220 ? -5.32 22.75 4.539 1 98.94 220 LEU B CA 1
ATOM 3917 C C . LEU B 1 220 ? -5.41 22.453 6.031 1 98.94 220 LEU B C 1
ATOM 3919 O O . LEU B 1 220 ? -6.156 23.109 6.754 1 98.94 220 LEU B O 1
ATOM 3923 N N . LEU B 1 221 ? -4.684 21.453 6.461 1 98.94 221 LEU B N 1
ATOM 3924 C CA . LEU B 1 221 ? -4.52 21.141 7.879 1 98.94 221 LEU B CA 1
ATOM 3925 C C . LEU B 1 221 ? -3.127 21.531 8.359 1 98.94 221 LEU B C 1
ATOM 3927 O O . LEU B 1 221 ? -2.127 20.984 7.887 1 98.94 221 LEU B O 1
ATOM 3931 N N . ALA B 1 222 ? -3.033 22.453 9.328 1 98.81 222 ALA B N 1
ATOM 3932 C CA . ALA B 1 222 ? -1.727 22.922 9.781 1 98.81 222 ALA B CA 1
ATOM 3933 C C . ALA B 1 222 ? -1.752 23.266 11.273 1 98.81 222 ALA B C 1
ATOM 3935 O O . ALA B 1 222 ? -2.572 24.078 11.719 1 98.81 222 ALA B O 1
ATOM 3936 N N . ASP B 1 223 ? -0.867 22.641 12.016 1 98.62 223 ASP B N 1
ATOM 3937 C CA . ASP B 1 223 ? -0.734 23.078 13.398 1 98.62 223 ASP B CA 1
ATOM 3938 C C . ASP B 1 223 ? 0.194 24.281 13.516 1 98.62 223 ASP B C 1
ATOM 3940 O O . ASP B 1 223 ? 0.856 24.656 12.539 1 98.62 223 ASP B O 1
ATOM 3944 N N . HIS B 1 224 ? 0.279 24.844 14.703 1 98.44 224 HIS B N 1
ATOM 3945 C CA . HIS B 1 224 ? 0.934 26.125 14.938 1 98.44 224 HIS B CA 1
ATOM 3946 C C . HIS B 1 224 ? 2.418 26.047 14.594 1 98.44 224 HIS B C 1
ATOM 3948 O O . HIS B 1 224 ? 3.027 27.062 14.258 1 98.44 224 HIS B O 1
ATOM 3954 N N . THR B 1 225 ? 2.99 24.875 14.625 1 97.75 225 THR B N 1
ATOM 3955 C CA . THR B 1 225 ? 4.43 24.75 14.43 1 97.75 225 THR B CA 1
ATOM 3956 C C . THR B 1 225 ? 4.793 24.953 12.961 1 97.75 225 THR B C 1
ATOM 3958 O O . THR B 1 225 ? 5.965 25.156 12.625 1 97.75 225 THR B O 1
ATOM 3961 N N . LYS B 1 226 ? 3.822 24.938 12.055 1 98 226 LYS B N 1
ATOM 3962 C CA . LYS B 1 226 ? 4.094 25.125 10.633 1 98 226 LYS B CA 1
ATOM 3963 C C . LYS B 1 226 ? 4.301 26.594 10.289 1 98 226 LYS B C 1
ATOM 3965 O O . LYS B 1 226 ? 4.812 26.922 9.219 1 98 226 LYS B O 1
ATOM 3970 N N . PHE B 1 227 ? 3.801 27.469 11.156 1 98.31 227 PHE B N 1
ATOM 3971 C CA . PHE B 1 227 ? 3.883 28.891 10.898 1 98.31 227 PHE B CA 1
ATOM 3972 C C . PHE B 1 227 ? 5.25 29.438 11.289 1 98.31 227 PHE B C 1
ATOM 3974 O O . PHE B 1 227 ? 5.801 29.062 12.328 1 98.31 227 PHE B O 1
ATOM 3981 N N . GLU B 1 228 ? 5.773 30.312 10.414 1 97 228 GLU B N 1
ATOM 3982 C CA . GLU B 1 228 ? 7.082 30.938 10.57 1 97 228 GLU B CA 1
ATOM 3983 C C . GLU B 1 228 ? 8.195 29.906 10.562 1 97 228 GLU B C 1
ATOM 3985 O O . GLU B 1 228 ? 9.141 29.984 11.359 1 97 228 GLU B O 1
ATOM 3990 N N . ARG B 1 229 ? 7.945 28.922 9.82 1 95.31 229 ARG B N 1
ATOM 3991 C CA . ARG B 1 229 ? 8.93 27.875 9.562 1 95.31 229 ARG B CA 1
ATOM 3992 C C . ARG B 1 229 ? 9.414 27.922 8.125 1 95.31 229 ARG B C 1
ATOM 3994 O O . ARG B 1 229 ? 8.695 28.375 7.23 1 95.31 229 ARG B O 1
ATOM 4001 N N . ARG B 1 230 ? 10.625 27.438 7.98 1 93.56 230 ARG B N 1
ATOM 4002 C CA . ARG B 1 230 ? 11.203 27.516 6.641 1 93.56 230 ARG B CA 1
ATOM 4003 C C . ARG B 1 230 ? 11.352 26.125 6.023 1 93.56 230 ARG B C 1
ATOM 4005 O O . ARG B 1 230 ? 11.547 25.141 6.742 1 93.56 230 ARG B O 1
ATOM 4012 N N . ALA B 1 231 ? 11.18 26.047 4.727 1 95.56 231 ALA B N 1
ATOM 4013 C CA . ALA B 1 231 ? 11.508 24.922 3.852 1 95.56 231 ALA B CA 1
ATOM 4014 C C . ALA B 1 231 ? 11.828 25.406 2.439 1 95.56 231 ALA B C 1
ATOM 4016 O O . ALA B 1 231 ? 11.539 26.562 2.09 1 95.56 231 ALA B O 1
ATOM 4017 N N . LEU B 1 232 ? 12.344 24.594 1.632 1 94.69 232 LEU B N 1
ATOM 4018 C CA . LEU B 1 232 ? 13.047 25.062 0.442 1 94.69 232 LEU B CA 1
ATOM 4019 C C . LEU B 1 232 ? 12.078 25.266 -0.717 1 94.69 232 LEU B C 1
ATOM 4021 O O . LEU B 1 232 ? 12.242 26.203 -1.509 1 94.69 232 LEU B O 1
ATOM 4025 N N . HIS B 1 233 ? 11.148 24.438 -0.926 1 96.81 233 HIS B N 1
ATOM 4026 C CA . HIS B 1 233 ? 10.406 24.406 -2.18 1 96.81 233 HIS B CA 1
ATOM 4027 C C . HIS B 1 233 ? 9.016 25 -2.01 1 96.81 233 HIS B C 1
ATOM 4029 O O . HIS B 1 233 ? 8.227 24.531 -1.178 1 96.81 233 HIS B O 1
ATOM 4035 N N . ASN B 1 234 ? 8.711 25.859 -2.807 1 97.25 234 ASN B N 1
ATOM 4036 C CA . ASN B 1 234 ? 7.422 26.547 -2.76 1 97.25 234 ASN B CA 1
ATOM 4037 C C . ASN B 1 234 ? 6.297 25.656 -3.299 1 97.25 234 ASN B C 1
ATOM 4039 O O . ASN B 1 234 ? 6.438 25.047 -4.359 1 97.25 234 ASN B O 1
ATOM 4043 N N . PHE B 1 235 ? 5.203 25.656 -2.625 1 96.44 235 PHE B N 1
ATOM 4044 C CA . PHE B 1 235 ? 4.012 24.891 -2.965 1 96.44 235 PHE B CA 1
ATOM 4045 C C . PHE B 1 235 ? 2.895 25.797 -3.447 1 96.44 235 PHE B C 1
ATOM 4047 O O . PHE B 1 235 ? 2.117 25.438 -4.328 1 96.44 235 PHE B O 1
ATOM 4054 N N . GLY B 1 236 ? 2.797 26.844 -2.887 1 97.19 236 GLY B N 1
ATOM 4055 C CA . GLY B 1 236 ? 1.693 27.766 -3.109 1 97.19 236 GLY B CA 1
ATOM 4056 C C . GLY B 1 236 ? 1.461 28.703 -1.945 1 97.19 236 GLY B C 1
ATOM 4057 O O . GLY B 1 236 ? 2.393 29.031 -1.208 1 97.19 236 GLY B O 1
ATOM 4058 N N . ALA B 1 237 ? 0.212 29.219 -1.97 1 98 237 ALA B N 1
ATOM 4059 C CA . ALA B 1 237 ? -0.141 30.188 -0.94 1 98 237 ALA B CA 1
ATOM 4060 C C . ALA B 1 237 ? -1.338 29.703 -0.122 1 98 237 ALA B C 1
ATOM 4062 O O . ALA B 1 237 ? -2.08 28.828 -0.554 1 98 237 ALA B O 1
ATOM 4063 N N . LEU B 1 238 ? -1.449 30.312 1.047 1 98.44 238 LEU B N 1
ATOM 4064 C CA . LEU B 1 238 ? -2.611 30.031 1.883 1 98.44 238 LEU B CA 1
ATOM 4065 C C . LEU B 1 238 ? -3.906 30.328 1.132 1 98.44 238 LEU B C 1
ATOM 4067 O O . LEU B 1 238 ? -4.906 29.641 1.314 1 98.44 238 LEU B O 1
ATOM 4071 N N . SER B 1 239 ? -3.859 31.281 0.239 1 97.62 239 SER B N 1
ATOM 4072 C CA . SER B 1 239 ? -5.035 31.719 -0.505 1 97.62 239 SER B CA 1
ATOM 4073 C C . SER B 1 239 ? -5.445 30.688 -1.552 1 97.62 239 SER B C 1
ATOM 4075 O O . SER B 1 239 ? -6.523 30.797 -2.137 1 97.62 239 SER B O 1
ATOM 4077 N N . ASP B 1 240 ? -4.668 29.703 -1.825 1 98.06 240 ASP B N 1
ATOM 4078 C CA . ASP B 1 240 ? -5.012 28.609 -2.742 1 98.06 240 ASP B CA 1
ATOM 4079 C C . ASP B 1 240 ? -6.023 27.672 -2.111 1 98.06 240 ASP B C 1
ATOM 4081 O O . ASP B 1 240 ? -6.609 26.828 -2.801 1 98.06 240 ASP B O 1
ATOM 4085 N N . PHE B 1 241 ? -6.285 27.828 -0.827 1 98.56 241 PHE B N 1
ATOM 4086 C CA . PHE B 1 241 ? -7.156 26.922 -0.101 1 98.56 241 PHE B CA 1
ATOM 4087 C C . PHE B 1 241 ? -8.484 27.594 0.229 1 98.56 241 PHE B C 1
ATOM 4089 O O . PHE B 1 241 ? -8.531 28.781 0.535 1 98.56 241 PHE B O 1
ATOM 4096 N N . ASP B 1 242 ? -9.523 26.797 0.203 1 98.19 242 ASP B N 1
ATOM 4097 C CA . ASP B 1 242 ? -10.859 27.25 0.569 1 98.19 242 ASP B CA 1
ATOM 4098 C C . ASP B 1 242 ? -11.023 27.328 2.086 1 98.19 242 ASP B C 1
ATOM 4100 O O . ASP B 1 242 ? -11.727 28.203 2.602 1 98.19 242 ASP B O 1
ATOM 4104 N N . VAL B 1 243 ? -10.43 26.391 2.746 1 98.75 243 VAL B N 1
ATOM 4105 C CA . VAL B 1 243 ? -10.492 26.281 4.199 1 98.75 243 VAL B CA 1
ATOM 4106 C C . VAL B 1 243 ? -9.102 26 4.758 1 98.75 243 VAL B C 1
ATOM 4108 O O . VAL B 1 243 ? -8.344 25.219 4.18 1 98.75 243 VAL B O 1
ATOM 4111 N N . VAL B 1 244 ? -8.766 26.656 5.812 1 98.94 244 VAL B N 1
ATOM 4112 C CA . VAL B 1 244 ? -7.57 26.344 6.59 1 98.94 244 VAL B CA 1
ATOM 4113 C C . VAL B 1 244 ? -7.965 26 8.023 1 98.94 244 VAL B C 1
ATOM 4115 O O . VAL B 1 244 ? -8.625 26.781 8.703 1 98.94 244 VAL B O 1
ATOM 4118 N N . ILE B 1 245 ? -7.562 24.797 8.453 1 98.94 245 ILE B N 1
ATOM 4119 C CA . ILE B 1 245 ? -7.852 24.359 9.812 1 98.94 245 ILE B CA 1
ATOM 4120 C C . ILE B 1 245 ? -6.57 24.375 10.648 1 98.94 245 ILE B C 1
ATOM 4122 O O . ILE B 1 245 ? -5.57 23.75 10.273 1 98.94 245 ILE B O 1
ATOM 4126 N N . VAL B 1 246 ? -6.621 25.094 11.766 1 98.88 246 VAL B N 1
ATOM 4127 C CA . VAL B 1 246 ? -5.445 25.266 12.609 1 98.88 246 VAL B CA 1
ATOM 4128 C C . VAL B 1 246 ? -5.777 24.875 14.047 1 98.88 246 VAL B C 1
ATOM 4130 O O . VAL B 1 246 ? -6.938 24.609 14.367 1 98.88 246 VAL B O 1
ATOM 4133 N N . ASP B 1 247 ? -4.742 24.688 14.828 1 98.44 247 ASP B N 1
ATOM 4134 C CA . ASP B 1 247 ? -4.977 24.422 16.25 1 98.44 247 ASP B CA 1
ATOM 4135 C C . ASP B 1 247 ? -5.066 25.719 17.047 1 98.44 247 ASP B C 1
ATOM 4137 O O . ASP B 1 247 ? -4.836 26.797 16.5 1 98.44 247 ASP B O 1
ATOM 4141 N N . GLU B 1 248 ? -5.344 25.625 18.312 1 97.25 248 GLU B N 1
ATOM 4142 C CA . GLU B 1 248 ? -5.621 26.766 19.172 1 97.25 248 GLU B CA 1
ATOM 4143 C C . GLU B 1 248 ? -4.34 27.531 19.5 1 97.25 248 GLU B C 1
ATOM 4145 O O . GLU B 1 248 ? -4.395 28.672 19.984 1 97.25 248 GLU B O 1
ATOM 4150 N N . LYS B 1 249 ? -3.26 26.969 19.297 1 98 249 LYS B N 1
ATOM 4151 C CA . LYS B 1 249 ? -1.99 27.609 19.641 1 98 249 LYS B CA 1
ATOM 4152 C C . LYS B 1 249 ? -1.5 28.484 18.484 1 98 249 LYS B C 1
ATOM 4154 O O . LYS B 1 249 ? -0.506 29.203 18.625 1 98 249 LYS B O 1
ATOM 4159 N N . THR B 1 250 ? -2.158 28.469 17.375 1 98.25 250 THR B N 1
ATOM 4160 C CA . THR B 1 250 ? -1.778 29.312 16.25 1 98.25 250 THR B CA 1
ATOM 4161 C C . THR B 1 250 ? -1.905 30.781 16.609 1 98.25 250 THR B C 1
ATOM 4163 O O . THR B 1 250 ? -2.949 31.219 17.094 1 98.25 250 THR B O 1
ATOM 4166 N N . PRO B 1 251 ? -0.822 31.531 16.391 1 97.19 251 PRO B N 1
ATOM 4167 C CA . PRO B 1 251 ? -0.882 32.969 16.75 1 97.19 251 PRO B CA 1
ATOM 4168 C C . PRO B 1 251 ? -2.037 33.688 16.062 1 97.19 251 PRO B C 1
ATOM 4170 O O . PRO B 1 251 ? -2.266 33.5 14.859 1 97.19 251 PRO B O 1
ATOM 4173 N N . PHE B 1 252 ? -2.662 34.469 16.812 1 97 252 PHE B N 1
ATOM 4174 C CA . PHE B 1 252 ? -3.857 35.188 16.359 1 97 252 PHE B CA 1
ATOM 4175 C C . PHE B 1 252 ? -3.559 36.031 15.141 1 97 252 PHE B C 1
ATOM 4177 O O . PHE B 1 252 ? -4.41 36.188 14.258 1 97 252 PHE B O 1
ATOM 4184 N N . ALA B 1 253 ? -2.396 36.562 15.078 1 97.38 253 ALA B N 1
ATOM 4185 C CA . ALA B 1 253 ? -2.002 37.406 13.953 1 97.38 253 ALA B CA 1
ATOM 4186 C C . ALA B 1 253 ? -2.117 36.656 12.633 1 97.38 253 ALA B C 1
ATOM 4188 O O . ALA B 1 253 ? -2.518 37.25 11.617 1 97.38 253 ALA B O 1
ATOM 4189 N N . HIS B 1 254 ? -1.706 35.438 12.641 1 97.62 254 HIS B N 1
ATOM 4190 C CA . HIS B 1 254 ? -1.805 34.625 11.438 1 97.62 254 HIS B CA 1
ATOM 4191 C C . HIS B 1 254 ? -3.26 34.344 11.07 1 97.62 254 HIS B C 1
ATOM 4193 O O . HIS B 1 254 ? -3.629 34.375 9.891 1 97.62 254 HIS B O 1
ATOM 4199 N N . ILE B 1 255 ? -4.059 34.062 12.047 1 97.81 255 ILE B N 1
ATOM 4200 C CA . ILE B 1 255 ? -5.477 33.781 11.836 1 97.81 255 ILE B CA 1
ATOM 4201 C C . ILE B 1 255 ? -6.152 35 11.234 1 97.81 255 ILE B C 1
ATOM 4203 O O . ILE B 1 255 ? -6.859 34.906 10.234 1 97.81 255 ILE B O 1
ATOM 4207 N N . GLU B 1 256 ? -5.891 36.125 11.812 1 97.25 256 GLU B N 1
ATOM 4208 C CA . GLU B 1 256 ? -6.48 37.375 11.344 1 97.25 256 GLU B CA 1
ATOM 4209 C C . GLU B 1 256 ? -6.074 37.688 9.898 1 97.25 256 GLU B C 1
ATOM 4211 O O . GLU B 1 256 ? -6.898 38.125 9.094 1 97.25 256 GLU B O 1
ATOM 4216 N N . ARG B 1 257 ? -4.855 37.469 9.664 1 96.44 257 ARG B N 1
ATOM 4217 C CA . ARG B 1 257 ? -4.355 37.719 8.32 1 96.44 257 ARG B CA 1
ATOM 4218 C C . ARG B 1 257 ? -5.047 36.812 7.297 1 96.44 257 ARG B C 1
ATOM 4220 O O . ARG B 1 257 ? -5.41 37.281 6.207 1 96.44 257 ARG B O 1
ATOM 4227 N N . MET B 1 258 ? -5.211 35.562 7.621 1 97.19 258 MET B N 1
ATOM 4228 C CA . MET B 1 258 ? -5.895 34.625 6.73 1 97.19 258 MET B CA 1
ATOM 4229 C C . MET B 1 258 ? -7.348 35.031 6.52 1 97.19 258 MET B C 1
ATOM 4231 O O . MET B 1 258 ? -7.832 35.062 5.387 1 97.19 258 MET B O 1
ATOM 4235 N N . GLN B 1 259 ? -7.957 35.406 7.59 1 97 259 GLN B N 1
ATOM 4236 C CA . GLN B 1 259 ? -9.352 35.844 7.504 1 97 259 GLN B CA 1
ATOM 4237 C C . GLN B 1 259 ? -9.492 37.094 6.668 1 97 259 GLN B C 1
ATOM 4239 O O . GLN B 1 259 ? -10.438 37.25 5.891 1 97 259 GLN B O 1
ATOM 4244 N N . ALA B 1 260 ? -8.609 37.969 6.82 1 96.31 260 ALA B N 1
ATOM 4245 C CA . ALA B 1 260 ? -8.617 39.219 6.062 1 96.31 260 ALA B CA 1
ATOM 4246 C C . ALA B 1 260 ? -8.492 38.938 4.562 1 96.31 260 ALA B C 1
ATOM 4248 O O . ALA B 1 260 ? -8.945 39.75 3.746 1 96.31 260 ALA B O 1
ATOM 4249 N N . GLN B 1 261 ? -7.91 37.844 4.223 1 95.12 261 GLN B N 1
ATOM 4250 C CA . GLN B 1 261 ? -7.738 37.438 2.828 1 95.12 261 GLN B CA 1
ATOM 4251 C C . GLN B 1 261 ? -8.953 36.688 2.316 1 95.12 261 GLN B C 1
ATOM 4253 O O . GLN B 1 261 ? -8.961 36.219 1.178 1 95.12 261 GLN B O 1
ATOM 4258 N N . GLY B 1 262 ? -9.945 36.5 3.135 1 95.94 262 GLY B N 1
ATOM 4259 C CA . GLY B 1 262 ? -11.172 35.844 2.73 1 95.94 262 GLY B CA 1
ATOM 4260 C C . GLY B 1 262 ? -11.125 34.312 2.914 1 95.94 262 GLY B C 1
ATOM 4261 O O . GLY B 1 262 ? -12.008 33.625 2.439 1 95.94 262 GLY B O 1
ATOM 4262 N N . ILE B 1 263 ? -10.133 33.875 3.586 1 97 263 ILE B N 1
ATOM 4263 C CA . ILE B 1 263 ? -10 32.438 3.826 1 97 263 ILE B CA 1
ATOM 4264 C C . ILE B 1 263 ? -10.906 32.031 4.98 1 97 263 ILE B C 1
ATOM 4266 O O . ILE B 1 263 ? -10.992 32.719 5.992 1 97 263 ILE B O 1
ATOM 4270 N N . ASN B 1 264 ? -11.664 30.922 4.785 1 98.38 264 ASN B N 1
ATOM 4271 C CA . ASN B 1 264 ? -12.398 30.312 5.887 1 98.38 264 ASN B CA 1
ATOM 4272 C C . ASN B 1 264 ? -11.461 29.594 6.852 1 98.38 264 ASN B C 1
ATOM 4274 O O . ASN B 1 264 ? -10.938 28.516 6.535 1 98.38 264 ASN B O 1
ATOM 4278 N N . VAL B 1 265 ? -11.273 30.188 8.016 1 98.75 265 VAL B N 1
ATOM 4279 C CA . VAL B 1 265 ? -10.359 29.625 8.984 1 98.75 265 VAL B CA 1
ATOM 4280 C C . VAL B 1 265 ? -11.141 28.906 10.086 1 98.75 265 VAL B C 1
ATOM 4282 O O . VAL B 1 265 ? -12.047 29.5 10.688 1 98.75 265 VAL B O 1
ATOM 4285 N N . VAL B 1 266 ? -10.859 27.656 10.32 1 98.69 266 VAL B N 1
ATOM 4286 C CA . VAL B 1 266 ? -11.438 26.875 11.406 1 98.69 266 VAL B CA 1
ATOM 4287 C C . VAL B 1 266 ? -10.375 26.625 12.484 1 98.69 266 VAL B C 1
ATOM 4289 O O . VAL B 1 266 ? -9.305 26.094 12.195 1 98.69 266 VAL B O 1
ATOM 4292 N N . VAL B 1 267 ? -10.656 27.062 13.648 1 98.56 267 VAL B N 1
ATOM 4293 C CA . VAL B 1 267 ? -9.766 26.781 14.766 1 98.56 267 VAL B CA 1
ATOM 4294 C C . VAL B 1 267 ? -10.242 25.547 15.516 1 98.56 267 VAL B C 1
ATOM 4296 O O . VAL B 1 267 ? -11.336 25.547 16.094 1 98.56 267 VAL B O 1
ATOM 4299 N N . ALA B 1 268 ? -9.422 24.5 15.508 1 98.12 268 ALA B N 1
ATOM 4300 C CA . ALA B 1 268 ? -9.758 23.25 16.188 1 98.12 268 ALA B CA 1
ATOM 4301 C C . ALA B 1 268 ? -9.609 23.375 17.703 1 98.12 268 ALA B C 1
ATOM 4303 O O . ALA B 1 268 ? -8.547 23.781 18.188 1 98.12 268 ALA B O 1
ATOM 4304 N N . ARG B 1 269 ? -10.695 23.078 18.422 1 93.25 269 ARG B N 1
ATOM 4305 C CA . ARG B 1 269 ? -10.711 23.172 19.875 1 93.25 269 ARG B CA 1
ATOM 4306 C C . ARG B 1 269 ? -11.148 21.859 20.516 1 93.25 269 ARG B C 1
ATOM 4308 O O . ARG B 1 269 ? -11.898 21.094 19.906 1 93.25 269 ARG B O 1
ATOM 4315 N N . ALA B 1 270 ? -10.547 21.562 21.641 1 87.56 270 ALA B N 1
ATOM 4316 C CA . ALA B 1 270 ? -11.016 20.422 22.406 1 87.56 270 ALA B CA 1
ATOM 4317 C C . ALA B 1 270 ? -12.453 20.609 22.859 1 87.56 270 ALA B C 1
ATOM 4319 O O . ALA B 1 270 ? -12.859 21.734 23.188 1 87.56 270 ALA B O 1
ATOM 4320 N N . SER B 1 271 ? -13.422 19.734 22.531 1 71.31 271 SER B N 1
ATOM 4321 C CA . SER B 1 271 ? -14.805 19.828 23 1 71.31 271 SER B CA 1
ATOM 4322 C C . SER B 1 271 ? -14.852 19.969 24.516 1 71.31 271 SER B C 1
ATOM 4324 O O . SER B 1 271 ? -14.133 19.266 25.234 1 71.31 271 SER B O 1
ATOM 4326 N N . GLU B 1 272 ? -15.023 21 25.062 1 53.94 272 GLU B N 1
ATOM 4327 C CA . GLU B 1 272 ? -15.305 21.109 26.5 1 53.94 272 GLU B CA 1
ATOM 4328 C C . GLU B 1 272 ? -16.312 20.062 26.938 1 53.94 272 GLU B C 1
ATOM 4330 O O . GLU B 1 272 ? -17.359 19.891 26.312 1 53.94 272 GLU B O 1
ATOM 4335 N N . LYS B 1 273 ? -15.875 18.969 27.406 1 51.06 273 LYS B N 1
ATOM 4336 C CA . LYS B 1 273 ? -16.828 18.109 28.094 1 51.06 273 LYS B CA 1
ATOM 4337 C C . LYS B 1 273 ? -17.797 18.938 28.953 1 51.06 273 LYS B C 1
ATOM 4339 O O . LYS B 1 273 ? -17.375 19.625 29.875 1 51.06 273 LYS B O 1
ATOM 4344 N N . VAL B 1 274 ? -18.781 19.516 28.328 1 40.12 274 VAL B N 1
ATOM 4345 C CA . VAL B 1 274 ? -19.812 20.094 29.188 1 40.12 274 VAL B CA 1
ATOM 4346 C C . VAL B 1 274 ? -20.156 19.109 30.312 1 40.12 274 VAL B C 1
ATOM 4348 O O . VAL B 1 274 ? -20.594 18 30.047 1 40.12 274 VAL B O 1
ATOM 4351 N N . ASP B 1 275 ? -19.422 19.141 31.219 1 41.56 275 ASP B N 1
ATOM 4352 C CA . ASP B 1 275 ? -19.922 18.484 32.438 1 41.56 275 ASP B CA 1
ATOM 4353 C C . ASP B 1 275 ? -21.406 18.75 32.625 1 41.56 275 ASP B C 1
ATOM 4355 O O . ASP B 1 275 ? -21.797 19.891 32.906 1 41.56 275 ASP B O 1
ATOM 4359 N N . VAL B 1 276 ? -22.234 18.094 31.906 1 42.78 276 VAL B N 1
ATOM 4360 C CA . VAL B 1 276 ? -23.656 18.141 32.219 1 42.78 276 VAL B CA 1
ATOM 4361 C C . VAL B 1 276 ? -23.875 17.781 33.688 1 42.78 276 VAL B C 1
ATOM 4363 O O . VAL B 1 276 ? -23.656 16.641 34.094 1 42.78 276 VAL B O 1
ATOM 4366 N N . ILE B 1 277 ? -23.719 18.609 34.531 1 42.69 277 ILE B N 1
ATOM 4367 C CA . ILE B 1 277 ? -24.234 18.422 35.875 1 42.69 277 ILE B CA 1
ATOM 4368 C C . ILE B 1 277 ? -25.703 18.047 35.812 1 42.69 277 ILE B C 1
ATOM 4370 O O . ILE B 1 277 ? -26.531 18.797 35.281 1 42.69 277 ILE B O 1
ATOM 4374 N N . PRO B 1 278 ? -25.953 16.766 35.906 1 47.09 278 PRO B N 1
ATOM 4375 C CA . PRO B 1 278 ? -27.359 16.359 35.906 1 47.09 278 PRO B CA 1
ATOM 4376 C C . PRO B 1 278 ? -28.234 17.25 36.781 1 47.09 278 PRO B C 1
ATOM 4378 O O . PRO B 1 278 ? -27.828 17.641 37.875 1 47.09 278 PRO B O 1
ATOM 4381 N N . ALA B 1 279 ? -29.156 17.922 36.188 1 44.72 279 ALA B N 1
ATOM 4382 C CA . ALA B 1 279 ? -30.125 18.734 36.906 1 44.72 279 ALA B CA 1
ATOM 4383 C C . ALA B 1 279 ? -30.641 18 38.156 1 44.72 279 ALA B C 1
ATOM 4385 O O . ALA B 1 279 ? -31.047 16.828 38.094 1 44.72 279 ALA B O 1
ATOM 4386 N N . ARG B 1 280 ? -30.266 18.406 39.219 1 37.25 280 ARG B N 1
ATOM 4387 C CA . ARG B 1 280 ? -30.812 17.922 40.5 1 37.25 280 ARG B CA 1
ATOM 4388 C C . ARG B 1 280 ? -32.344 17.875 40.438 1 37.25 280 ARG B C 1
ATOM 4390 O O . ARG B 1 280 ? -33 18.859 40.062 1 37.25 280 ARG B O 1
ATOM 4397 N N . ARG B 1 281 ? -32.812 16.734 40.219 1 39.47 281 ARG B N 1
ATOM 4398 C CA . ARG B 1 281 ? -34.25 16.516 40.375 1 39.47 281 ARG B CA 1
ATOM 4399 C C . ARG B 1 281 ? -34.781 17.266 41.594 1 39.47 281 ARG B C 1
ATOM 4401 O O . ARG B 1 281 ? -34.344 17.016 42.719 1 39.47 281 ARG B O 1
ATOM 4408 N N . ARG B 1 282 ? -35.344 18.531 41.312 1 25.02 282 ARG B N 1
ATOM 4409 C CA . ARG B 1 282 ? -36.219 19.016 42.375 1 25.02 282 ARG B CA 1
ATOM 4410 C C . ARG B 1 282 ? -37.406 18.062 42.562 1 25.02 282 ARG B C 1
ATOM 4412 O O . ARG B 1 282 ? -37.938 17.531 41.594 1 25.02 282 ARG B O 1
#

Nearest PDB structures (foldseek):
  7l6l-assembly1_E  TM=9.303E-01  e=1.092E-13  Escherichia coli K-12
  8r3g-assembly1_C  TM=3.658E-01  e=1.347E-05  Bacillus subtilis
  8bif-assembly2_C  TM=2.726E-01  e=1.197E-04  Photorhabdus laumondii subsp. laumondii TTO1
  8bif-assembly2_D-2  TM=2.803E-01  e=1.526E-04  Photorhabdus laumondii subsp. laumondii TTO1
  8bii-assembly2_H  TM=2.614E-01  e=1.001E-03  Photorhabdus laumondii subsp. laumondii TTO1

Radius of gyration: 26.32 Å; Cα contacts (8 Å, |Δi|>4): 1093; chains: 2; bounding box: 78×80×78 Å

Secondary structure (DSSP, 8-state):
-----------HHHHHHHHHHHHHHHHHHHHHHSEEEHHHHHHHHT--HHHHHHHHHHHHHTTSEEEETTEEEEPPHHHHHH-HHHHTTTTHHHHHHHHHHHGGG--TT-EEEE-S-HHHHTTGGG-TTS-SEEEEESBHHHHHHHTT-TTEEEEE--EEEETTTTEEESHHHHHHHHT--EEEEEEE-SEEETTEEEES-HHHHHHHHHHHHTEEEEEEEE-GGGBT---SEEEEEGGG-SEEEEETTS-HHHHHHHHHTT-EEEEE--------------/-----------HHHHHHHHHHHHHHHHHHHHHHSEEEHHHHHHHHT--HHHHHHHHHHHHHTTSEEEETTEEEEPPHHHHHH-HHHHTTTTHHHHHHHHHHHGGG--TT-EEEE-S-HHHHTTGGG-TTS-SEEEEESBHHHHHHHTT-TTEEEEE--EEEETTTTEEESHHHHHHHHT--EEEEEEE-SEEETTEEEES-HHHHHHHHHHHHTEEEEEEEE-GGGBT---SEEEEEGGG-SEEEEETTS-HHHHHHHHHTT-EEEEE--------------